Protein AF-A0A356BWK7-F1 (afdb_monomer_lite)

Sequence (530 aa):
LHFFDGFRTSHEIQKIETIDYEDIKPLVDYEAIREFRNRALNPNHPVVRGSAQNPDIYFQGREAANPYYLAVPEIVIEAMKQVGELTGRSYKPFDYVGAKDAEHIIVSMGSSNDTIEETVNHLNAQGAKLGLVKVRLYRPFSAKHFVEMIPATAKRIAVLDRCKEPGSLGEPLYLDVQAALVETGRSNIEVVGGRYGLSSKQFTPAMVKAVFDNLASSDPKNHFTVGIDDDVTNTSLELKDDLDIAPKGLFSAKFYGLGSDGTVGANQNSIKIIGDETDMYAQGYFEYDSKKSGGITISHLRFGHTPIKAPYLVSQANLVACHNPSYVTRYDMLEGIKEGGVFLLNSPWSLEEMETELPASLKKTIAEKKLRFYNIDAVKIAAEIGLGGRINTILQASFFQIANVIPAADALRYIKEAIFRSYGDKGEKIVNMNYAAVDSATSHLVKVEYPASWANATEAAAAVEATTPYVDNVVRPVQALKGNELPVSTFSADGTVPTGTTAYEKRGIAITVPKWIAENCIQCNQCAYV

Foldseek 3Di:
DDDADPQLPVVKDWLDDDDDPVLVVVLDDVVVVVVVVVPDDDPVDHDDDDDDDDPVCPVVVVCVCVVVQVCVQVVVQVSQVSVCVVPVDHDHQKAKDAALLAAEEEEEEHLVQLQLNLLRVQVVVVVHRYMYIYHDNVPPDDLVRRVVRDRPNHAEYEYEDADDDPPDPADDRQVVNCVSCVVVVNNNHHYAYEYEQHPHQFDHSLQSVLQVVLRVDPHRQHHAYELAFAPPPRRYGDRDDDDDSDDPFKAKEKEKDFFPLCQVVLVVLVQCLDSVVDQKMKIKHKDFDPDNGRTIIMIMIIIDNDDDSGSGGDQAHLEYEYADLVCQVQEPRCHNYAQQGEYEYADPDDLVVCVVSHFLVRLLSCLVSVYFYKYFPLQVQCVVLVVHSRSSLLVSLLCLVPSPSDPNVSSLVSSLVSLCVVCVVVDDSSSVSSNSSNVVSVVGIDGDPHDSCSNVRDGDDDDDDDDDPCCVLAVSCVSRVNNSHRHPVNADPVRDDDPDSVVPPPVPSDPDDDDDDPVPDPPPCVVVVD

Secondary structure (DSSP, 8-state):
-----TTTTTT-EE--PPPPHHHHGGGS-HHHHHHHHHTS--TTS----S----TTTHHHHHHTTHHHHHHHHHHHHHHHHHHHHHHS----SEEEEE-TT-SEEEEEESTHHHHHHHHHHHHHTTT--EEEEEES--SS--HHHHHHTS-TT--EEEEEESS--TTSSS-HHHHHHHHHHHHTT-TTSEEEEEE--GGG----HHHHHHHHHHHHSSSPPSSEE-SS--TTT--BPP--S----PPTT-EEEEEEEETTSSHHHHHHHHHHHHHHHSS-EEEEEEEE-S-TTT-EEEEEEEEESS-----S--SS-SEEEES-GGGTTT--TTTTPPTT-EEEEE-S--HHHHHHHS-HHHHHHHHHTT-EEEEE-HHHHHHHHT-TT--HHHHHHHHHHHH-SS-HHHHHHHHHHHHHHHHGGG-HHHHHHHHHHHHHHHHH-EE----GGGGG--PPPPP-----HHIIIIIHHHHTT-GGG--GGGS-TT----S-GGGG------SS-PPP-GGG-----HHHH-

Structure (mmCIF, N/CA/C/O backbone):
data_AF-A0A356BWK7-F1
#
_entry.id   AF-A0A356BWK7-F1
#
loop_
_atom_site.group_PDB
_atom_site.id
_atom_site.type_symbol
_atom_site.label_atom_id
_atom_site.label_alt_id
_atom_site.label_comp_id
_atom_site.label_asym_id
_atom_site.label_entity_id
_atom_site.label_seq_id
_atom_site.pdbx_PDB_ins_code
_atom_site.Cartn_x
_atom_site.Cartn_y
_atom_site.Cartn_z
_atom_site.occupancy
_atom_site.B_iso_or_equiv
_atom_site.auth_seq_id
_atom_site.auth_comp_id
_atom_site.auth_asym_id
_atom_site.auth_atom_id
_atom_site.pdbx_PDB_model_num
ATOM 1 N N . LEU A 1 1 ? -16.608 12.027 6.063 1.00 97.38 1 LEU A N 1
ATOM 2 C CA . LEU A 1 1 ? -15.343 11.855 5.317 1.00 97.38 1 LEU A CA 1
ATOM 3 C C . LEU A 1 1 ? -15.198 10.373 5.007 1.00 97.38 1 LEU A C 1
ATOM 5 O O . LEU A 1 1 ? -15.139 9.600 5.950 1.00 97.38 1 LEU A O 1
ATOM 9 N N . HIS A 1 2 ? -15.195 9.986 3.732 1.00 98.19 2 HIS A N 1
ATOM 10 C CA . HIS A 1 2 ? -14.756 8.650 3.318 1.00 98.19 2 HIS A CA 1
ATOM 11 C C . HIS A 1 2 ? -13.270 8.741 2.965 1.00 98.19 2 HIS A C 1
ATOM 13 O O . HIS A 1 2 ? -12.876 9.678 2.269 1.00 98.19 2 HIS A O 1
ATOM 19 N N . PHE A 1 3 ? -12.451 7.823 3.469 1.00 98.50 3 PHE A N 1
ATOM 20 C CA . PHE A 1 3 ? -11.012 7.811 3.226 1.00 98.50 3 PHE A CA 1
ATOM 21 C C . PHE A 1 3 ? -10.517 6.379 3.028 1.00 98.50 3 PHE A C 1
ATOM 23 O O . PHE A 1 3 ? -11.141 5.419 3.471 1.00 98.50 3 PHE A O 1
ATOM 30 N N . PHE A 1 4 ? -9.378 6.264 2.360 1.00 98.44 4 PHE A N 1
ATOM 31 C CA . PHE A 1 4 ? -8.644 5.030 2.121 1.00 98.44 4 PHE A CA 1
ATOM 32 C C . PHE A 1 4 ? -7.160 5.374 1.995 1.00 98.44 4 PHE A C 1
ATOM 34 O O . PHE A 1 4 ? -6.796 6.536 1.790 1.00 98.44 4 PHE A O 1
ATOM 41 N N . ASP A 1 5 ? -6.299 4.371 2.128 1.00 98.50 5 ASP A N 1
ATOM 42 C CA . ASP A 1 5 ? -4.864 4.600 2.232 1.00 98.50 5 ASP A CA 1
ATOM 43 C C . ASP A 1 5 ? -4.269 5.108 0.911 1.00 98.50 5 ASP A C 1
ATOM 45 O O . ASP A 1 5 ? -4.424 4.502 -0.159 1.00 98.50 5 ASP A O 1
ATOM 49 N N . GLY A 1 6 ? -3.547 6.228 0.995 1.00 97.94 6 GLY A N 1
ATOM 50 C CA . GLY A 1 6 ? -2.839 6.816 -0.138 1.00 97.94 6 GLY A CA 1
ATOM 51 C C . GLY A 1 6 ? -1.810 5.846 -0.718 1.00 97.94 6 GLY A C 1
ATOM 52 O O . GLY A 1 6 ? -1.062 5.208 0.021 1.00 97.94 6 GLY A O 1
ATOM 53 N N . PHE A 1 7 ? -1.781 5.742 -2.046 1.00 96.44 7 PHE A N 1
ATOM 54 C CA . PHE A 1 7 ? -1.041 4.769 -2.855 1.00 96.44 7 PHE A CA 1
ATOM 55 C C . PHE A 1 7 ? -1.452 3.319 -2.618 1.00 96.44 7 PHE A C 1
ATOM 57 O O . PHE A 1 7 ? -1.887 2.657 -3.556 1.00 96.44 7 PHE A O 1
ATOM 64 N N . ARG A 1 8 ? -1.362 2.836 -1.375 1.00 97.75 8 ARG A N 1
ATOM 65 C CA . ARG A 1 8 ? -1.580 1.430 -1.025 1.00 97.75 8 ARG A CA 1
ATOM 66 C C . ARG A 1 8 ? -2.971 0.920 -1.383 1.00 97.75 8 ARG A C 1
ATOM 68 O O . ARG A 1 8 ? -3.094 -0.249 -1.716 1.00 97.75 8 ARG A O 1
ATOM 75 N N . THR A 1 9 ? -3.975 1.792 -1.351 1.00 97.94 9 THR A N 1
ATOM 76 C CA . THR A 1 9 ? -5.314 1.513 -1.882 1.00 97.94 9 THR A CA 1
ATOM 77 C C . THR A 1 9 ? -5.621 2.413 -3.071 1.00 97.94 9 THR A C 1
ATOM 79 O O . THR A 1 9 ? -6.125 1.938 -4.079 1.00 97.94 9 THR A O 1
ATOM 82 N N . SER A 1 10 ? -5.281 3.707 -3.004 1.00 97.88 10 SER A N 1
ATOM 83 C CA . SER A 1 10 ? -5.678 4.658 -4.054 1.00 97.88 10 SER A CA 1
ATOM 84 C C . SER A 1 10 ? -5.049 4.419 -5.431 1.00 97.88 10 SER A C 1
ATOM 86 O O . SER A 1 10 ? -5.577 4.919 -6.419 1.00 97.88 10 SER A O 1
ATOM 88 N N . HIS A 1 11 ? -3.922 3.702 -5.497 1.00 97.38 11 HIS A N 1
ATOM 89 C CA . HIS A 1 11 ? -3.209 3.375 -6.740 1.00 97.38 11 HIS A CA 1
ATOM 90 C C . HIS A 1 11 ? -3.022 1.863 -6.928 1.00 97.38 11 HIS A C 1
ATOM 92 O O . HIS A 1 11 ? -2.343 1.440 -7.866 1.00 97.38 11 HIS A O 1
ATOM 98 N N . GLU A 1 12 ? -3.600 1.049 -6.045 1.00 97.75 12 GLU A N 1
ATOM 99 C CA . GLU A 1 12 ? -3.641 -0.392 -6.240 1.00 97.75 12 GLU A CA 1
ATOM 100 C C . GLU A 1 12 ? -4.762 -0.726 -7.223 1.00 97.75 12 GLU A C 1
ATOM 102 O O . GLU A 1 12 ? -5.902 -0.292 -7.068 1.00 97.75 12 GLU A O 1
ATOM 107 N N . ILE A 1 13 ? -4.427 -1.488 -8.257 1.00 97.88 13 ILE A N 1
ATOM 108 C CA . ILE A 1 13 ? -5.402 -1.984 -9.221 1.00 97.88 13 ILE A CA 1
ATOM 109 C C . ILE A 1 13 ? -5.876 -3.341 -8.730 1.00 97.88 13 ILE A C 1
ATOM 111 O O . ILE A 1 13 ? -5.055 -4.230 -8.520 1.00 97.88 13 ILE A O 1
ATOM 115 N N . GLN A 1 14 ? -7.188 -3.509 -8.599 1.00 97.38 14 GLN A N 1
ATOM 116 C CA . GLN A 1 14 ? -7.815 -4.800 -8.347 1.00 97.38 14 GLN A CA 1
ATOM 117 C C . GLN A 1 14 ? -8.993 -5.031 -9.292 1.00 97.38 14 GLN A C 1
ATOM 119 O O . GLN A 1 14 ? -9.689 -4.084 -9.666 1.00 97.38 14 GLN A O 1
ATOM 124 N N . LYS A 1 15 ? -9.251 -6.300 -9.627 1.00 96.56 15 LYS A N 1
ATOM 125 C CA . LYS A 1 15 ? -10.551 -6.718 -10.165 1.00 96.56 15 LYS A CA 1
ATOM 126 C C . LYS A 1 15 ? -11.587 -6.640 -9.042 1.00 96.56 15 LYS A C 1
ATOM 128 O O . LYS A 1 15 ? -11.490 -7.383 -8.067 1.00 96.56 15 LYS A O 1
ATOM 133 N N . ILE A 1 16 ? -12.560 -5.746 -9.189 1.00 96.38 16 ILE A N 1
ATOM 134 C CA . ILE A 1 16 ? -13.644 -5.533 -8.226 1.00 96.38 16 ILE A CA 1
ATOM 135 C C . ILE A 1 16 ? -14.998 -5.636 -8.919 1.00 96.38 16 ILE A C 1
ATOM 137 O O . ILE A 1 16 ? -15.104 -5.450 -10.129 1.00 96.38 16 ILE A O 1
ATOM 141 N N . GLU A 1 17 ? -16.036 -5.879 -8.131 1.00 95.50 17 GLU A N 1
ATOM 142 C CA . GLU A 1 17 ? -17.413 -5.685 -8.569 1.00 95.50 17 GLU A CA 1
ATOM 143 C C . GLU A 1 17 ? -17.812 -4.222 -8.337 1.00 95.50 17 GLU A C 1
ATOM 145 O O . GLU A 1 17 ? -17.659 -3.692 -7.231 1.00 95.50 17 GLU A O 1
ATOM 150 N N . THR A 1 18 ? -18.313 -3.564 -9.380 1.00 96.38 18 THR A N 1
ATOM 151 C CA . THR A 1 18 ? -18.866 -2.209 -9.305 1.00 96.38 18 THR A CA 1
ATOM 152 C C . THR A 1 18 ? -20.384 -2.262 -9.209 1.00 96.38 18 THR A C 1
ATOM 154 O O . THR A 1 18 ? -21.003 -3.165 -9.759 1.00 96.38 18 THR A O 1
ATOM 157 N N . ILE A 1 19 ? -20.981 -1.278 -8.539 1.00 97.19 19 ILE A N 1
ATOM 158 C CA . ILE A 1 19 ? -22.438 -1.143 -8.444 1.00 97.19 19 ILE A CA 1
ATOM 159 C C . ILE A 1 19 ? -22.899 -0.154 -9.513 1.00 97.19 19 ILE A C 1
ATOM 161 O O . ILE A 1 19 ? -22.390 0.972 -9.566 1.00 97.19 19 ILE A O 1
ATOM 165 N N . ASP A 1 20 ? -23.861 -0.556 -10.339 1.00 97.75 20 ASP A N 1
ATOM 166 C CA . ASP A 1 20 ? -24.428 0.317 -11.360 1.00 97.75 20 ASP A CA 1
ATOM 167 C C . ASP A 1 20 ? -25.266 1.434 -10.733 1.00 97.75 20 ASP A C 1
ATOM 169 O O . ASP A 1 20 ? -25.892 1.290 -9.681 1.00 97.75 20 ASP A O 1
ATOM 173 N N . TYR A 1 21 ? -25.315 2.589 -11.397 1.00 97.94 21 TYR A N 1
ATOM 174 C CA . TYR A 1 21 ? -26.048 3.747 -10.874 1.00 97.94 21 TYR A CA 1
ATOM 175 C C . TYR A 1 21 ? -27.549 3.479 -10.737 1.00 97.94 21 TYR A C 1
ATOM 177 O O . TYR A 1 21 ? -28.189 4.072 -9.869 1.00 97.94 21 TYR A O 1
ATOM 185 N N . GLU A 1 22 ? -28.109 2.596 -11.565 1.00 98.00 22 GLU A N 1
ATOM 186 C CA . GLU A 1 22 ? -29.511 2.189 -11.457 1.00 98.00 22 GLU A CA 1
ATOM 187 C C . GLU A 1 22 ? -29.790 1.386 -10.184 1.00 98.00 22 GLU A C 1
ATOM 189 O O . GLU A 1 22 ? -30.865 1.550 -9.619 1.00 98.00 22 GLU A O 1
ATOM 194 N N . ASP A 1 23 ? -28.821 0.623 -9.675 1.00 97.31 23 ASP A N 1
ATOM 195 C CA . ASP A 1 23 ? -28.967 -0.136 -8.427 1.00 97.31 23 ASP A CA 1
ATOM 196 C C . ASP A 1 23 ? -28.738 0.732 -7.183 1.00 97.31 23 ASP A C 1
ATOM 198 O O . ASP A 1 23 ? -29.262 0.450 -6.106 1.00 97.31 23 ASP A O 1
ATOM 202 N N . ILE A 1 24 ? -27.988 1.832 -7.321 1.00 97.12 24 ILE A N 1
ATOM 203 C CA . ILE A 1 24 ? -27.797 2.811 -6.242 1.00 97.12 24 ILE A CA 1
ATOM 204 C C . ILE A 1 24 ? -29.075 3.630 -6.019 1.00 97.12 24 ILE A C 1
ATOM 206 O O . ILE A 1 24 ? -29.417 3.928 -4.875 1.00 97.12 24 ILE A O 1
ATOM 210 N N . LYS A 1 25 ? -29.788 4.014 -7.089 1.00 97.38 25 LYS A N 1
ATOM 211 C CA . LYS A 1 25 ? -30.959 4.911 -7.009 1.00 97.38 25 LYS A CA 1
ATOM 212 C C . LYS A 1 25 ? -32.029 4.447 -6.004 1.00 97.38 25 LYS A C 1
ATOM 214 O O . LYS A 1 25 ? -32.456 5.291 -5.219 1.00 97.38 25 LYS A O 1
ATOM 219 N N . PRO A 1 26 ? -32.457 3.168 -5.964 1.00 96.69 26 PRO A N 1
ATOM 220 C CA . PRO A 1 26 ? -33.453 2.694 -5.003 1.00 96.69 26 PRO A CA 1
ATOM 221 C C . PRO A 1 26 ? -33.022 2.799 -3.537 1.00 96.69 26 PRO A C 1
ATOM 223 O O . PRO A 1 26 ? -33.885 2.844 -2.667 1.00 96.69 26 PRO A O 1
ATOM 226 N N . LEU A 1 27 ? -31.714 2.845 -3.256 1.00 96.62 27 LEU A N 1
ATOM 227 C CA . LEU A 1 27 ? -31.180 2.959 -1.893 1.00 96.62 27 LEU A CA 1
ATOM 228 C C . LEU A 1 27 ? -31.186 4.404 -1.372 1.00 96.62 27 LEU A C 1
ATOM 230 O O . LEU A 1 27 ? -30.943 4.651 -0.193 1.00 96.62 27 LEU A O 1
ATOM 234 N N . VAL A 1 28 ? -31.421 5.383 -2.247 1.00 97.38 28 VAL A N 1
ATOM 235 C CA . VAL A 1 28 ? -31.379 6.801 -1.892 1.00 97.38 28 VAL A CA 1
ATOM 236 C C . VAL A 1 28 ? -32.654 7.213 -1.158 1.00 97.38 28 VAL A C 1
ATOM 238 O O . VAL A 1 28 ? -33.764 7.060 -1.666 1.00 97.38 28 VAL A O 1
ATOM 241 N N . ASP A 1 29 ? -32.493 7.857 -0.001 1.00 97.69 29 ASP A N 1
ATOM 242 C CA . ASP A 1 29 ? -33.598 8.514 0.696 1.00 97.69 29 ASP A CA 1
ATOM 243 C C . ASP A 1 29 ? -33.972 9.840 0.003 1.00 97.69 29 ASP A C 1
ATOM 245 O O . ASP A 1 29 ? -33.401 10.912 0.241 1.00 97.69 29 ASP A O 1
ATOM 249 N N . TYR A 1 30 ? -34.950 9.760 -0.900 1.00 97.88 30 TYR A N 1
ATOM 250 C CA . TYR A 1 30 ? -35.455 10.917 -1.637 1.00 97.88 30 TYR A CA 1
ATOM 251 C C . TYR A 1 30 ? -36.247 11.904 -0.768 1.00 97.88 30 TYR A C 1
ATOM 253 O O . TYR A 1 30 ? -36.352 13.076 -1.142 1.00 97.88 30 TYR A O 1
ATOM 261 N N . GLU A 1 31 ? -36.782 11.482 0.383 1.00 98.25 31 GLU A N 1
ATOM 262 C CA . GLU A 1 31 ? -37.387 12.413 1.339 1.00 98.25 31 GLU A CA 1
ATOM 263 C C . GLU A 1 31 ? -36.298 13.248 2.011 1.00 98.25 31 GLU A C 1
ATOM 265 O O . GLU A 1 31 ? -36.359 14.476 1.958 1.00 98.25 31 GLU A O 1
ATOM 270 N N . ALA A 1 32 ? -35.226 12.621 2.502 1.00 97.94 32 ALA A N 1
ATOM 271 C CA . ALA A 1 32 ? -34.084 13.339 3.064 1.00 97.94 32 ALA A CA 1
ATOM 272 C C . ALA A 1 32 ? -33.451 14.315 2.051 1.00 97.94 32 ALA A C 1
ATOM 274 O O . ALA A 1 32 ? -33.067 15.434 2.414 1.00 97.94 32 ALA A O 1
ATOM 275 N N . ILE A 1 33 ? -33.385 13.949 0.761 1.00 98.50 33 ILE A N 1
ATOM 276 C CA . ILE A 1 33 ? -32.972 14.877 -0.305 1.00 98.50 33 ILE A CA 1
ATOM 277 C C . ILE A 1 33 ? -33.936 16.061 -0.398 1.00 98.50 33 ILE A C 1
ATOM 279 O O . ILE A 1 33 ? -33.483 17.206 -0.462 1.00 98.50 33 ILE A O 1
ATOM 283 N N . ARG A 1 34 ? -35.249 15.823 -0.413 1.00 98.56 34 ARG A N 1
ATOM 284 C CA . ARG A 1 34 ? -36.256 16.891 -0.478 1.00 98.56 34 ARG A CA 1
ATOM 285 C C . ARG A 1 34 ? -36.148 17.828 0.724 1.00 98.56 34 ARG A C 1
ATOM 287 O O . ARG A 1 34 ? -36.096 19.041 0.539 1.00 98.56 34 ARG A O 1
ATOM 294 N N . GLU A 1 35 ? -36.017 17.296 1.934 1.00 98.38 35 GLU A N 1
ATOM 295 C CA . GLU A 1 35 ? -35.802 18.079 3.154 1.00 98.38 35 GLU A CA 1
ATOM 296 C C . GLU A 1 35 ? -34.496 18.882 3.114 1.00 98.38 35 GLU A C 1
ATOM 298 O O . GLU A 1 35 ? -34.442 20.033 3.557 1.00 98.38 35 GLU A O 1
ATOM 303 N N . PHE A 1 36 ? -33.423 18.305 2.568 1.00 98.31 36 PHE A N 1
ATOM 304 C CA . PHE A 1 36 ? -32.173 19.020 2.326 1.00 98.31 36 PHE A CA 1
ATOM 305 C C . PHE A 1 36 ? -32.374 20.199 1.362 1.00 98.31 36 PHE A C 1
ATOM 307 O O . PHE A 1 36 ? -31.918 21.307 1.657 1.00 98.31 36 PHE A O 1
ATOM 314 N N . ARG A 1 37 ? -33.103 20.002 0.253 1.00 98.31 37 ARG A N 1
ATOM 315 C CA . ARG A 1 37 ? -33.438 21.075 -0.702 1.00 98.31 37 ARG A CA 1
ATOM 316 C C . ARG A 1 37 ? -34.314 22.153 -0.066 1.00 98.31 37 ARG A C 1
ATOM 318 O O . ARG A 1 37 ? -34.035 23.332 -0.255 1.00 98.31 37 ARG A O 1
ATOM 325 N N . ASN A 1 38 ? -35.308 21.769 0.733 1.00 97.75 38 ASN A N 1
ATOM 326 C CA . ASN A 1 38 ? -36.191 22.704 1.438 1.00 97.75 38 ASN A CA 1
ATOM 327 C C . ASN A 1 38 ? -35.431 23.566 2.457 1.00 97.75 38 ASN A C 1
ATOM 329 O O . ASN A 1 38 ? -35.787 24.716 2.696 1.00 97.75 38 ASN A O 1
ATOM 333 N N . ARG A 1 39 ? -34.339 23.042 3.026 1.00 97.75 39 ARG A N 1
ATOM 334 C CA . ARG A 1 39 ? -33.418 23.793 3.889 1.00 97.75 39 ARG A CA 1
ATOM 335 C C . ARG A 1 39 ? -32.358 24.572 3.097 1.00 97.75 39 ARG A C 1
ATOM 337 O O . ARG A 1 39 ? -31.440 25.104 3.715 1.00 97.75 39 ARG A O 1
ATOM 344 N N . ALA A 1 40 ? -32.391 24.666 1.772 1.00 98.06 40 ALA A N 1
ATOM 345 C CA . ALA A 1 40 ? -31.421 25.485 1.042 1.00 98.06 40 ALA A CA 1
ATOM 346 C C . ALA A 1 40 ? -31.640 26.991 1.292 1.00 98.06 40 ALA A C 1
ATOM 348 O O . ALA A 1 40 ? -32.740 27.429 1.627 1.00 98.06 40 ALA A O 1
ATOM 349 N N . LEU A 1 41 ? -30.587 27.796 1.118 1.00 98.31 41 LEU A N 1
ATOM 350 C CA . LEU A 1 41 ? -30.735 29.252 1.095 1.00 98.31 41 LEU A CA 1
ATOM 351 C C . LEU A 1 41 ? -31.487 29.649 -0.178 1.00 98.31 41 LEU A C 1
ATOM 353 O O . LEU A 1 41 ? -31.031 29.360 -1.283 1.00 98.31 41 LEU A O 1
ATOM 357 N N . ASN A 1 42 ? -32.632 30.304 -0.016 1.00 98.19 42 ASN A N 1
ATOM 358 C CA . ASN A 1 42 ? -33.461 30.766 -1.121 1.00 98.19 42 ASN A CA 1
ATOM 359 C C . ASN A 1 42 ? -34.172 32.070 -0.719 1.00 98.19 42 ASN A C 1
ATOM 361 O O . ASN A 1 42 ? -34.745 32.121 0.371 1.00 98.19 42 ASN A O 1
ATOM 365 N N . PRO A 1 43 ? -34.181 33.114 -1.567 1.00 97.88 43 PRO A N 1
ATOM 366 C CA . PRO A 1 43 ? -34.875 34.368 -1.266 1.00 97.88 43 PRO A CA 1
ATOM 367 C C . PRO A 1 43 ? -36.398 34.220 -1.117 1.00 97.88 43 PRO A C 1
ATOM 369 O O . PRO A 1 43 ? -37.011 35.047 -0.451 1.00 97.88 43 PRO A O 1
ATOM 372 N N . ASN A 1 44 ? -37.008 33.171 -1.681 1.00 97.75 44 ASN A N 1
ATOM 373 C CA . ASN A 1 44 ? -38.447 32.911 -1.559 1.00 97.75 44 ASN A CA 1
ATOM 374 C C . ASN A 1 44 ? -38.839 32.271 -0.213 1.00 97.75 44 ASN A C 1
ATOM 376 O O . ASN A 1 44 ? -40.019 32.229 0.122 1.00 97.75 44 ASN A O 1
ATOM 380 N N . HIS A 1 45 ? -37.869 31.769 0.557 1.00 96.62 45 HIS A N 1
ATOM 381 C CA . HIS A 1 45 ? -38.054 31.264 1.922 1.00 96.62 45 HIS A CA 1
ATOM 382 C C . HIS A 1 45 ? -36.783 31.549 2.754 1.00 96.62 45 HIS A C 1
ATOM 384 O O . HIS A 1 45 ? -36.012 30.637 3.080 1.00 96.62 45 HIS A O 1
ATOM 390 N N . PRO A 1 46 ? -36.504 32.837 3.038 1.00 97.38 46 PRO A N 1
ATOM 391 C CA . PRO A 1 46 ? -35.210 33.271 3.544 1.00 97.38 46 PRO A CA 1
ATOM 392 C C . PRO A 1 46 ? -34.983 32.839 4.996 1.00 97.38 46 PRO A C 1
ATOM 394 O O . PRO A 1 46 ? -35.890 32.863 5.825 1.00 97.38 46 PRO A O 1
ATOM 397 N N . VAL A 1 47 ? -33.733 32.494 5.313 1.00 97.88 47 VAL A N 1
ATOM 398 C CA . VAL A 1 47 ? -33.256 32.183 6.669 1.00 97.88 47 VAL A CA 1
ATOM 399 C C . VAL A 1 47 ? -31.859 32.771 6.876 1.00 97.88 47 VAL A C 1
ATOM 401 O O . VAL A 1 47 ? -31.101 32.925 5.919 1.00 97.88 47 VAL A O 1
ATOM 404 N N . VAL A 1 48 ? -31.491 33.058 8.126 1.00 97.75 48 VAL A N 1
ATOM 405 C CA . VAL A 1 48 ? -30.126 33.466 8.506 1.00 97.75 48 VAL A CA 1
ATOM 406 C C . VAL A 1 48 ? -29.373 32.256 9.067 1.00 97.75 48 VAL A C 1
ATOM 408 O O . VAL A 1 48 ? -29.930 31.478 9.840 1.00 97.75 48 VAL A O 1
ATOM 411 N N . ARG A 1 49 ? -28.103 32.082 8.681 1.00 97.31 49 ARG A N 1
ATOM 412 C CA . ARG A 1 49 ? -27.194 31.036 9.186 1.00 97.31 49 ARG A CA 1
ATOM 413 C C . ARG A 1 49 ? -25.833 31.635 9.500 1.00 97.31 49 ARG A C 1
ATOM 415 O O . ARG A 1 49 ? -25.431 32.591 8.848 1.00 97.31 49 ARG A O 1
ATOM 422 N N . GLY A 1 50 ? -25.129 31.054 10.470 1.00 95.75 50 GLY A N 1
ATOM 423 C CA . GLY A 1 50 ? -23.812 31.546 10.883 1.00 95.75 50 GLY A CA 1
ATOM 424 C C . GLY A 1 50 ? -23.875 32.893 11.608 1.00 95.75 50 GLY A C 1
ATOM 425 O O . GLY A 1 50 ? -23.009 33.737 11.406 1.00 95.75 50 GLY A O 1
ATOM 426 N N . SER A 1 51 ? -24.915 33.118 12.418 1.00 97.56 51 SER A N 1
ATOM 427 C CA . SER A 1 51 ? -24.998 34.303 13.276 1.00 97.56 51 SER A CA 1
ATOM 428 C C . SER A 1 51 ? -23.864 34.322 14.303 1.00 97.56 51 SER A C 1
ATOM 430 O O . SER A 1 51 ? -23.442 33.267 14.778 1.00 97.56 51 SER A O 1
ATOM 432 N N . ALA A 1 52 ? -23.446 35.514 14.728 1.00 98.06 52 ALA A N 1
ATOM 433 C CA . ALA A 1 52 ? -22.616 35.664 15.918 1.00 98.06 52 ALA A CA 1
ATOM 434 C C . ALA A 1 52 ? -23.451 35.379 17.177 1.00 98.06 52 ALA A C 1
ATOM 436 O O . ALA A 1 52 ? -24.589 35.836 17.283 1.00 98.06 52 ALA A O 1
ATOM 437 N N . GLN A 1 53 ? -22.898 34.613 18.113 1.00 98.31 53 GLN A N 1
ATOM 438 C CA . GLN A 1 53 ? -23.564 34.220 19.354 1.00 98.31 53 GLN A CA 1
ATOM 439 C C . GLN A 1 53 ? -22.652 34.520 20.544 1.00 98.31 53 GLN A C 1
ATOM 441 O O . GLN A 1 53 ? -21.446 34.286 20.476 1.00 98.31 53 GLN A O 1
ATOM 446 N N . ASN A 1 54 ? -23.239 35.028 21.624 1.00 98.19 54 ASN A N 1
ATOM 447 C CA . ASN A 1 54 ? -22.551 35.258 22.889 1.00 98.19 54 ASN A CA 1
ATOM 448 C C . ASN A 1 54 ? -22.480 33.953 23.718 1.00 98.19 54 ASN A C 1
ATOM 450 O O . ASN A 1 54 ? -23.120 32.953 23.369 1.00 98.19 54 ASN A O 1
ATOM 454 N N . PRO A 1 55 ? -21.718 33.938 24.833 1.00 98.50 55 PRO A N 1
ATOM 455 C CA . PRO A 1 55 ? -21.613 32.764 25.706 1.00 98.50 55 PRO A CA 1
ATOM 456 C C . PRO A 1 55 ? -22.934 32.295 26.336 1.00 98.50 55 PRO A C 1
ATOM 458 O O . PRO A 1 55 ? -23.011 31.165 26.803 1.00 98.50 55 PRO A O 1
ATOM 461 N N . ASP A 1 56 ? -23.959 33.147 26.360 1.00 97.94 56 ASP A N 1
ATOM 462 C CA . ASP A 1 56 ? -25.279 32.874 26.936 1.00 97.94 56 ASP A CA 1
ATOM 463 C C . ASP A 1 56 ? -26.091 31.820 26.166 1.00 97.94 56 ASP A C 1
ATOM 465 O O . ASP A 1 56 ? -26.921 31.152 26.781 1.00 97.94 56 ASP A O 1
ATOM 469 N N . ILE A 1 57 ? -25.858 31.654 24.856 1.00 98.31 57 ILE A N 1
ATOM 470 C CA . ILE A 1 57 ? -26.593 30.697 24.004 1.00 98.31 57 ILE A CA 1
ATOM 471 C C . ILE A 1 57 ? -25.706 29.770 23.168 1.00 98.31 57 ILE A C 1
ATOM 473 O O . ILE A 1 57 ? -26.202 28.769 22.642 1.00 98.31 57 ILE A O 1
ATOM 477 N N . TYR A 1 58 ? -24.415 30.082 23.013 1.00 98.50 58 TYR A N 1
ATOM 478 C CA . TYR A 1 58 ? -23.538 29.325 22.115 1.00 98.50 58 TYR A CA 1
ATOM 479 C C . TYR A 1 58 ? -23.415 27.851 22.523 1.00 98.50 58 TYR A C 1
ATOM 481 O O . TYR A 1 58 ? -23.492 26.966 21.670 1.00 98.50 58 TYR A O 1
ATOM 489 N N . PHE A 1 59 ? -23.267 27.566 23.822 1.00 98.62 59 PHE A N 1
ATOM 490 C CA . PHE A 1 59 ? -23.088 26.191 24.289 1.00 98.62 59 PHE A CA 1
ATOM 491 C C . PHE A 1 59 ? -24.344 25.345 24.020 1.00 98.62 59 PHE A C 1
ATOM 493 O O . PHE A 1 59 ? -24.262 24.284 23.406 1.00 98.62 59 PHE A O 1
ATOM 500 N N . GLN A 1 60 ? -25.527 25.861 24.354 1.00 98.56 60 GLN A N 1
ATOM 501 C CA . GLN A 1 60 ? -26.808 25.205 24.084 1.00 98.56 60 GLN A CA 1
ATOM 502 C C . GLN A 1 60 ? -27.012 24.977 22.580 1.00 98.56 60 GLN A C 1
ATOM 504 O O . GLN A 1 60 ? -27.426 23.895 22.165 1.00 98.56 60 GLN A O 1
ATOM 509 N N . GLY A 1 61 ? -26.673 25.971 21.751 1.00 98.38 61 GLY A N 1
ATOM 510 C CA . GLY A 1 61 ? -26.722 25.851 20.295 1.00 98.38 61 GLY A CA 1
ATOM 511 C C . GLY A 1 61 ? -25.774 24.780 19.744 1.00 98.38 61 GLY A C 1
ATOM 512 O O . GLY A 1 61 ? -26.112 24.110 18.768 1.00 98.38 61 GLY A O 1
ATOM 513 N N . ARG A 1 62 ? -24.611 24.576 20.376 1.00 98.44 62 ARG A N 1
ATOM 514 C CA . ARG A 1 62 ? -23.633 23.557 19.973 1.00 98.44 62 ARG A CA 1
ATOM 515 C C . ARG A 1 62 ? -24.083 22.134 20.314 1.00 98.44 62 ARG A C 1
ATOM 517 O O . ARG A 1 62 ? -23.885 21.250 19.477 1.00 98.44 62 ARG A O 1
ATOM 524 N N . GLU A 1 63 ? -24.706 21.945 21.478 1.00 98.69 63 GLU A N 1
ATOM 525 C CA . GLU A 1 63 ? -25.267 20.665 21.952 1.00 98.69 63 GLU A CA 1
ATOM 526 C C . GLU A 1 63 ? -26.583 20.295 21.246 1.00 98.69 63 GLU A C 1
ATOM 528 O O . GLU A 1 63 ? -26.962 19.126 21.181 1.00 98.69 63 GLU A O 1
ATOM 533 N N . ALA A 1 64 ? -27.282 21.263 20.642 1.00 98.56 64 ALA A N 1
ATOM 534 C CA . ALA A 1 64 ? -28.526 21.009 19.907 1.00 98.56 64 ALA A CA 1
ATOM 535 C C . ALA A 1 64 ? -28.357 20.037 18.719 1.00 98.56 64 ALA A C 1
ATOM 537 O O . ALA A 1 64 ? -29.332 19.449 18.250 1.00 98.56 64 ALA A O 1
ATOM 538 N N . ALA A 1 65 ? -27.127 19.843 18.231 1.00 98.62 65 ALA A N 1
ATOM 539 C CA . ALA A 1 65 ? -26.817 18.885 17.175 1.00 98.62 65 ALA A CA 1
ATOM 540 C C . ALA A 1 65 ? -26.661 17.434 17.678 1.00 98.62 65 ALA A C 1
ATOM 542 O O . ALA A 1 65 ? -26.591 16.523 16.852 1.00 98.62 65 ALA A O 1
ATOM 543 N N . ASN A 1 66 ? -26.621 17.191 18.994 1.00 98.75 66 ASN A N 1
ATOM 544 C CA . ASN A 1 66 ? -26.355 15.868 19.572 1.00 98.75 66 ASN A CA 1
ATOM 545 C C . ASN A 1 66 ? -27.266 14.749 19.042 1.00 98.75 66 ASN A C 1
ATOM 547 O O . ASN A 1 66 ? -26.728 13.694 18.699 1.00 98.75 66 ASN A O 1
ATOM 551 N N . PRO A 1 67 ? -28.596 14.943 18.885 1.00 98.69 67 PRO A N 1
ATOM 552 C CA . PRO A 1 67 ? -29.466 13.893 18.355 1.00 98.69 67 PRO A CA 1
ATOM 553 C C . PRO A 1 67 ? -29.038 13.390 16.971 1.00 98.69 67 PRO A C 1
ATOM 555 O O . PRO A 1 67 ? -29.156 12.201 16.693 1.00 98.69 67 PRO A O 1
ATOM 558 N N . TYR A 1 68 ? -28.479 14.265 16.124 1.00 98.50 68 TYR A N 1
ATOM 559 C CA . TYR A 1 68 ? -27.982 13.872 14.806 1.00 98.50 68 TYR A CA 1
ATOM 560 C C . TYR A 1 68 ? -26.778 12.937 14.937 1.00 98.50 68 TYR A C 1
ATOM 562 O O . TYR A 1 68 ? -26.768 11.880 14.319 1.00 98.50 68 TYR A O 1
ATOM 570 N N . TYR A 1 69 ? -25.793 13.279 15.775 1.00 98.56 69 TYR A N 1
ATOM 571 C CA . TYR A 1 69 ? -24.590 12.459 15.967 1.00 98.56 69 TYR A CA 1
ATOM 572 C C . TYR A 1 69 ? -24.884 11.119 16.650 1.00 98.56 69 TYR A C 1
ATOM 574 O O . TYR A 1 69 ? -24.269 10.118 16.286 1.00 98.56 69 TYR A O 1
ATOM 582 N N . LEU A 1 70 ? -25.836 11.084 17.588 1.00 98.44 70 LEU A N 1
ATOM 583 C CA . LEU A 1 70 ? -26.289 9.846 18.231 1.00 98.44 70 LEU A CA 1
ATOM 584 C C . LEU A 1 70 ? -26.987 8.896 17.246 1.00 98.44 70 LEU A C 1
ATOM 586 O O . LEU A 1 70 ? -26.876 7.684 17.401 1.00 98.44 70 LEU A O 1
ATOM 590 N N . ALA A 1 71 ? -27.668 9.429 16.227 1.00 98.38 71 ALA A N 1
ATOM 591 C CA . ALA A 1 71 ? -28.359 8.634 15.212 1.00 98.38 71 ALA A CA 1
ATOM 592 C C . ALA A 1 71 ? -27.438 8.115 14.089 1.00 98.38 71 ALA A C 1
ATOM 594 O O . ALA A 1 71 ? -27.755 7.101 13.470 1.00 98.38 71 ALA A O 1
ATOM 595 N N . VAL A 1 72 ? -26.299 8.775 13.816 1.00 98.44 72 VAL A N 1
ATOM 596 C CA . VAL A 1 72 ? -25.400 8.403 12.699 1.00 98.44 72 VAL A CA 1
ATOM 597 C C . VAL A 1 72 ? -24.988 6.923 12.710 1.00 98.44 72 VAL A C 1
ATOM 599 O O . VAL A 1 72 ? -25.060 6.322 11.639 1.00 98.44 72 VAL A O 1
ATOM 602 N N . PRO A 1 73 ? -24.565 6.305 13.834 1.00 98.12 73 PRO A N 1
ATOM 603 C CA . PRO A 1 73 ? -24.163 4.898 13.827 1.00 98.12 73 PRO A CA 1
ATOM 604 C C . PRO A 1 73 ? -25.246 3.958 13.286 1.00 98.12 73 PRO A C 1
ATOM 606 O O . PRO A 1 73 ? -24.949 3.140 12.421 1.00 98.12 73 PRO A O 1
ATOM 609 N N . GLU A 1 74 ? -26.496 4.121 13.723 1.00 98.12 74 GLU A N 1
ATOM 610 C CA . GLU A 1 74 ? -27.622 3.288 13.274 1.00 98.12 74 GLU A CA 1
ATOM 611 C C . GLU A 1 74 ? -27.967 3.540 11.800 1.00 98.12 74 GLU A C 1
ATOM 613 O O . GLU A 1 74 ? -28.207 2.599 11.048 1.00 98.12 74 GLU A O 1
ATOM 618 N N . ILE A 1 75 ? -27.907 4.800 11.348 1.00 98.44 75 ILE A N 1
ATOM 619 C CA . ILE A 1 75 ? -28.094 5.153 9.930 1.00 98.44 75 ILE A CA 1
ATOM 620 C C . ILE A 1 75 ? -27.029 4.468 9.059 1.00 98.44 75 ILE A C 1
ATOM 622 O O . ILE A 1 75 ? -27.338 3.944 7.991 1.00 98.44 75 ILE A O 1
ATOM 626 N N . VAL A 1 76 ? -25.771 4.450 9.512 1.00 98.50 76 VAL A N 1
ATOM 627 C CA . VAL A 1 76 ? -24.674 3.778 8.798 1.00 98.50 76 VAL A CA 1
ATOM 628 C C . VAL A 1 76 ? -24.860 2.260 8.798 1.00 98.50 76 VAL A C 1
ATOM 630 O O . VAL A 1 76 ? -24.605 1.639 7.770 1.00 98.50 76 VAL A O 1
ATOM 633 N N . ILE A 1 77 ? -25.318 1.663 9.903 1.00 98.38 77 ILE A N 1
ATOM 634 C CA . ILE A 1 77 ? -25.624 0.225 9.982 1.00 98.38 77 ILE A CA 1
ATOM 635 C C . ILE A 1 77 ? -26.700 -0.155 8.962 1.00 98.38 77 ILE A C 1
ATOM 637 O O . ILE A 1 77 ? -26.513 -1.118 8.219 1.00 98.38 77 ILE A O 1
ATOM 641 N N . GLU A 1 78 ? -27.789 0.611 8.880 1.00 98.25 78 GLU A N 1
ATOM 642 C CA . GLU A 1 78 ? -28.851 0.346 7.906 1.00 98.25 78 GLU A CA 1
ATOM 643 C C . GLU A 1 78 ? -28.349 0.518 6.466 1.00 98.25 78 GLU A C 1
ATOM 645 O O . GLU A 1 78 ? -28.581 -0.350 5.629 1.00 98.25 78 GLU A O 1
ATOM 650 N N . ALA A 1 79 ? -27.568 1.565 6.178 1.00 98.12 79 ALA A N 1
ATOM 651 C CA . ALA A 1 79 ? -26.972 1.750 4.853 1.00 98.12 79 ALA A CA 1
ATOM 652 C C . ALA A 1 79 ? -26.012 0.601 4.475 1.00 98.12 79 ALA A C 1
ATOM 654 O O . ALA A 1 79 ? -26.034 0.110 3.346 1.00 98.12 79 ALA A O 1
ATOM 655 N N . MET A 1 80 ? -25.185 0.128 5.416 1.00 98.44 80 MET A N 1
ATOM 656 C CA . MET A 1 80 ? -24.311 -1.036 5.211 1.00 98.44 80 MET A CA 1
ATOM 657 C C . MET A 1 80 ? -25.112 -2.312 4.947 1.00 98.44 80 MET A C 1
ATOM 659 O O . MET A 1 80 ? -24.718 -3.118 4.104 1.00 98.44 80 MET A O 1
ATOM 663 N N . LYS A 1 81 ? -26.237 -2.495 5.643 1.00 98.25 81 LYS A N 1
ATOM 664 C CA . LYS A 1 81 ? -27.144 -3.626 5.443 1.00 98.25 81 LYS A CA 1
ATOM 665 C C . LYS A 1 81 ? -27.781 -3.590 4.054 1.00 98.25 81 LYS A C 1
ATOM 667 O O . LYS A 1 81 ? -27.700 -4.591 3.353 1.00 98.25 81 LYS A O 1
ATOM 672 N N . GLN A 1 82 ? -28.324 -2.450 3.630 1.00 98.12 82 GLN A N 1
ATOM 673 C CA . GLN A 1 82 ? -28.910 -2.265 2.297 1.00 98.12 82 GLN A CA 1
ATOM 674 C C . GLN A 1 82 ? -27.910 -2.582 1.176 1.00 98.12 82 GLN A C 1
ATOM 676 O O . GLN A 1 82 ? -28.212 -3.329 0.247 1.00 98.12 82 GLN A O 1
ATOM 681 N N . VAL A 1 83 ? -26.678 -2.072 1.289 1.00 97.81 83 VAL A N 1
ATOM 682 C CA . VAL A 1 83 ? -25.606 -2.397 0.335 1.00 97.81 83 VAL A CA 1
ATOM 683 C C . VAL A 1 83 ? -25.241 -3.882 0.404 1.00 97.81 83 VAL A C 1
ATOM 685 O O . VAL A 1 83 ? -24.975 -4.498 -0.627 1.00 97.81 83 VAL A O 1
ATOM 688 N N . GLY A 1 84 ? -25.249 -4.487 1.592 1.00 97.50 84 GLY A N 1
ATOM 689 C CA . GLY A 1 84 ? -25.005 -5.918 1.760 1.00 97.50 84 GLY A CA 1
ATOM 690 C C . GLY A 1 84 ? -26.084 -6.808 1.144 1.00 97.50 84 GLY A C 1
ATOM 691 O O . GLY A 1 84 ? -25.745 -7.840 0.576 1.00 97.50 84 GLY A O 1
ATOM 692 N N . GLU A 1 85 ? -27.351 -6.403 1.196 1.00 97.69 85 GLU A N 1
ATOM 693 C CA . GLU A 1 85 ? -28.466 -7.091 0.530 1.00 97.69 85 GLU A CA 1
ATOM 694 C C . GLU A 1 85 ? -28.351 -7.012 -0.997 1.00 97.69 85 GLU A C 1
ATOM 696 O O . GLU A 1 85 ? -28.595 -8.005 -1.677 1.00 97.69 85 GLU A O 1
ATOM 701 N N . LEU A 1 86 ? -27.919 -5.863 -1.528 1.00 97.25 86 LEU A N 1
ATOM 702 C CA . LEU A 1 86 ? -27.699 -5.672 -2.963 1.00 97.25 86 LEU A CA 1
ATOM 703 C C . LEU A 1 86 ? -26.501 -6.479 -3.486 1.00 97.25 86 LEU A C 1
ATOM 705 O O . LEU A 1 86 ? -26.552 -7.049 -4.570 1.00 97.25 86 LEU A O 1
ATOM 709 N N . THR A 1 87 ? -25.407 -6.502 -2.728 1.00 97.31 87 THR A N 1
ATOM 710 C CA . THR A 1 87 ? -24.100 -6.952 -3.231 1.00 97.31 87 THR A CA 1
ATOM 711 C C . THR A 1 87 ? -23.629 -8.300 -2.684 1.00 97.31 87 THR A C 1
ATOM 713 O O . THR A 1 87 ? -22.582 -8.811 -3.083 1.00 97.31 87 THR A O 1
ATOM 716 N N . GLY A 1 88 ? -24.324 -8.842 -1.682 1.00 97.50 88 GLY A N 1
ATOM 717 C CA . GLY A 1 88 ? -23.876 -9.996 -0.899 1.00 97.50 88 GLY A CA 1
ATOM 718 C C . GLY A 1 88 ? -22.696 -9.711 0.044 1.00 97.50 88 GLY A C 1
ATOM 719 O O . GLY A 1 88 ? -22.259 -10.612 0.761 1.00 97.50 88 GLY A O 1
ATOM 720 N N . ARG A 1 89 ? -22.163 -8.479 0.077 1.00 97.00 89 ARG A N 1
ATOM 721 C CA . ARG A 1 89 ? -21.032 -8.084 0.933 1.00 97.00 89 ARG A CA 1
ATOM 722 C C . ARG A 1 89 ? -21.527 -7.354 2.174 1.00 97.00 89 ARG A C 1
ATOM 724 O O . ARG A 1 89 ? -21.865 -6.176 2.121 1.00 97.00 89 ARG A O 1
ATOM 731 N N . SER A 1 90 ? -21.555 -8.046 3.306 1.00 97.06 90 SER A N 1
ATOM 732 C CA . SER A 1 90 ? -21.987 -7.457 4.577 1.00 97.06 90 SER A CA 1
ATOM 733 C C . SER A 1 90 ? -20.854 -6.718 5.289 1.00 97.06 90 SER A C 1
ATOM 735 O O . SER A 1 90 ? -19.727 -7.208 5.356 1.00 97.06 90 SER A O 1
ATOM 737 N N . TYR A 1 91 ? -21.189 -5.570 5.877 1.00 98.00 91 TYR A N 1
ATOM 738 C CA . TYR A 1 91 ? -20.279 -4.739 6.663 1.00 98.00 91 TYR A CA 1
ATOM 739 C C . TYR A 1 91 ? -20.934 -4.327 7.980 1.00 98.00 91 TYR A C 1
ATOM 741 O O . TYR A 1 91 ? -22.161 -4.258 8.082 1.00 98.00 91 TYR A O 1
ATOM 749 N N . LYS A 1 92 ? -20.104 -4.011 8.972 1.00 97.88 92 LYS A N 1
ATOM 750 C CA . LYS A 1 92 ? -20.514 -3.387 10.234 1.00 97.88 92 LYS A CA 1
ATOM 751 C C . LYS A 1 92 ? -19.624 -2.175 10.535 1.00 97.88 92 LYS A C 1
ATOM 753 O O . LYS A 1 92 ? -18.525 -2.074 9.988 1.00 97.88 92 LYS A O 1
ATOM 758 N N . PRO A 1 93 ? -20.030 -1.266 11.445 1.00 98.31 93 PRO A N 1
ATOM 759 C CA . PRO A 1 93 ? -19.160 -0.188 11.931 1.00 98.31 93 PRO A CA 1
ATOM 760 C C . PRO A 1 93 ? -17.797 -0.695 12.422 1.00 98.31 93 PRO A C 1
ATOM 762 O O . PRO A 1 93 ? -16.773 -0.036 12.217 1.00 98.31 93 PRO A O 1
ATOM 765 N N . PHE A 1 94 ? -17.806 -1.892 13.011 1.00 98.81 94 PHE A N 1
ATOM 766 C CA . PHE A 1 94 ? -16.643 -2.676 13.392 1.00 98.81 94 PHE A CA 1
ATOM 767 C C . PHE A 1 94 ? -16.879 -4.126 12.959 1.00 98.81 94 PHE A C 1
ATOM 769 O O . PHE A 1 94 ? -17.920 -4.689 13.290 1.00 98.81 94 PHE A O 1
ATOM 776 N N . ASP A 1 95 ? -15.938 -4.733 12.238 1.00 98.44 95 ASP A N 1
ATOM 777 C CA . ASP A 1 95 ? -16.026 -6.137 11.814 1.00 98.44 95 ASP A CA 1
ATOM 778 C C . ASP A 1 95 ? -14.999 -6.987 12.562 1.00 98.44 95 ASP A C 1
ATOM 780 O O . ASP A 1 95 ? -13.822 -6.634 12.602 1.00 98.44 95 ASP A O 1
ATOM 784 N N . TYR A 1 96 ? -15.419 -8.130 13.104 1.00 98.69 96 TYR A N 1
ATOM 785 C CA . TYR A 1 96 ? -14.509 -9.109 13.699 1.00 98.69 96 TYR A CA 1
ATOM 786 C C . TYR A 1 96 ? -14.163 -10.232 12.716 1.00 98.69 96 TYR A C 1
ATOM 788 O O . TYR A 1 96 ? -15.054 -10.805 12.087 1.00 98.69 96 TYR A O 1
ATOM 796 N N . VAL A 1 97 ? -12.882 -10.595 12.639 1.00 98.31 97 VAL A N 1
ATOM 797 C CA . VAL A 1 97 ? -12.397 -11.795 11.945 1.00 98.31 97 VAL A CA 1
ATOM 798 C C . VAL A 1 97 ? -11.394 -12.527 12.834 1.00 98.31 97 VAL A C 1
ATOM 800 O O . VAL A 1 97 ? -10.517 -11.899 13.419 1.00 98.31 97 VAL A O 1
ATOM 803 N N . GLY A 1 98 ? -11.496 -13.852 12.931 1.00 98.06 98 GLY A N 1
ATOM 804 C CA . GLY A 1 98 ? -10.558 -14.674 13.696 1.00 98.06 98 GLY A CA 1
ATOM 805 C C . GLY A 1 98 ? -11.223 -15.808 14.466 1.00 98.06 98 GLY A C 1
ATOM 806 O O . GLY A 1 98 ? -12.361 -16.193 14.186 1.00 98.06 98 GLY A O 1
ATOM 807 N N . ALA A 1 99 ? -10.490 -16.365 15.427 1.00 98.25 99 ALA A N 1
ATOM 808 C CA . ALA A 1 99 ? -10.954 -17.466 16.260 1.00 98.25 99 ALA A CA 1
ATOM 809 C C . ALA A 1 99 ? -12.071 -17.007 17.212 1.00 98.25 99 ALA A C 1
ATOM 811 O O . ALA A 1 99 ? -11.947 -15.994 17.892 1.00 98.25 99 ALA A O 1
ATOM 812 N N . LYS A 1 100 ? -13.158 -17.778 17.333 1.00 97.56 100 LYS A N 1
ATOM 813 C CA . LYS A 1 100 ? -14.260 -17.436 18.257 1.00 97.56 100 LYS A CA 1
ATOM 814 C C . LYS A 1 100 ? -13.807 -17.343 19.718 1.00 97.56 100 LYS A C 1
ATOM 816 O O . LYS A 1 100 ? -14.412 -16.611 20.494 1.00 97.56 100 LYS A O 1
ATOM 821 N N . ASP A 1 101 ? -12.763 -18.085 20.071 1.00 97.94 101 ASP A N 1
ATOM 822 C CA . ASP A 1 101 ? -12.111 -18.111 21.376 1.00 97.94 101 ASP A CA 1
ATOM 823 C C . ASP A 1 101 ? -10.756 -17.382 21.366 1.00 97.94 101 ASP A C 1
ATOM 825 O O . ASP A 1 101 ? -9.855 -17.741 22.124 1.00 97.94 101 ASP A O 1
ATOM 829 N N . ALA A 1 102 ? -10.589 -16.365 20.508 1.00 98.62 102 ALA A N 1
ATOM 830 C CA . ALA A 1 102 ? -9.352 -15.597 20.436 1.00 98.62 102 ALA A CA 1
ATOM 831 C C . ALA A 1 102 ? -8.960 -15.005 21.798 1.00 98.62 102 ALA A C 1
ATOM 833 O O . ALA A 1 102 ? -9.795 -14.452 22.520 1.00 98.62 102 ALA A O 1
ATOM 834 N N . GLU A 1 103 ? -7.670 -15.094 22.119 1.00 98.31 103 GLU A N 1
ATOM 835 C CA . GLU A 1 103 ? -7.083 -14.538 23.343 1.00 98.31 103 GLU A CA 1
ATOM 836 C C . GLU A 1 103 ? -6.331 -13.231 23.058 1.00 98.31 103 GLU A C 1
ATOM 838 O O . GLU A 1 103 ? -6.321 -12.329 23.899 1.00 98.31 103 GLU A O 1
ATOM 843 N N . HIS A 1 104 ? -5.757 -13.107 21.856 1.00 98.75 104 HIS A N 1
ATOM 844 C CA . HIS A 1 104 ? -5.007 -11.938 21.398 1.00 98.75 104 HIS A CA 1
ATOM 845 C C . HIS A 1 104 ? -5.661 -11.336 20.158 1.00 98.75 104 HIS A C 1
ATOM 847 O O . HIS A 1 104 ? -5.955 -12.045 19.192 1.00 98.75 104 HIS A O 1
ATOM 853 N N . ILE A 1 105 ? -5.892 -10.026 20.180 1.00 98.88 105 ILE A N 1
ATOM 854 C CA . ILE A 1 105 ? -6.614 -9.327 19.115 1.00 98.88 105 ILE A CA 1
ATOM 855 C C . ILE A 1 105 ? -5.822 -8.114 18.647 1.00 98.88 105 ILE A C 1
ATOM 857 O O . ILE A 1 105 ? -5.250 -7.387 19.453 1.00 98.88 105 ILE A O 1
ATOM 861 N N . ILE A 1 106 ? -5.836 -7.864 17.343 1.00 98.94 106 ILE A N 1
ATOM 862 C CA . ILE A 1 106 ? -5.410 -6.586 16.776 1.00 98.94 106 ILE A CA 1
ATOM 863 C C . ILE A 1 106 ? -6.644 -5.734 16.462 1.00 98.94 106 ILE A C 1
ATOM 865 O O . ILE A 1 106 ? -7.626 -6.235 15.921 1.00 98.94 106 ILE A O 1
ATOM 869 N N . VAL A 1 107 ? -6.596 -4.440 16.768 1.00 98.94 107 VAL A N 1
ATOM 870 C CA . VAL A 1 107 ? -7.556 -3.438 16.284 1.00 98.94 107 VAL A CA 1
ATOM 871 C C . VAL A 1 107 ? -6.838 -2.560 15.266 1.00 98.94 107 VAL A C 1
ATOM 873 O O . VAL A 1 107 ? -5.790 -1.990 15.571 1.00 98.94 107 VAL A O 1
ATOM 876 N N . SER A 1 108 ? -7.368 -2.458 14.046 1.00 98.94 108 SER A N 1
ATOM 877 C CA . SER A 1 108 ? -6.751 -1.637 13.000 1.00 98.94 108 SER A CA 1
ATOM 878 C C . SER A 1 108 ? -7.766 -1.048 12.018 1.00 98.94 108 SER A C 1
ATOM 880 O O . SER A 1 108 ? -8.960 -1.359 12.028 1.00 98.94 108 SER A O 1
ATOM 882 N N . MET A 1 109 ? -7.283 -0.147 11.166 1.00 98.81 109 MET A N 1
ATOM 883 C CA . MET A 1 109 ? -8.068 0.646 10.227 1.00 98.81 109 MET A CA 1
ATOM 884 C C . MET A 1 109 ? -7.298 0.830 8.917 1.00 98.81 109 MET A C 1
ATOM 886 O O . MET A 1 109 ? -6.073 0.913 8.928 1.00 98.81 109 MET A O 1
ATOM 890 N N . GLY A 1 110 ? -8.016 0.920 7.795 1.00 98.44 110 GLY A N 1
ATOM 891 C CA . GLY A 1 110 ? -7.409 1.024 6.464 1.00 98.44 110 GLY A CA 1
ATOM 892 C C . GLY A 1 110 ? -7.004 -0.332 5.878 1.00 98.44 110 GLY A C 1
ATOM 893 O O . GLY A 1 110 ? -7.601 -1.362 6.209 1.00 98.44 110 GLY A O 1
ATOM 894 N N . SER A 1 111 ? -6.013 -0.313 4.983 1.00 98.50 111 SER A N 1
ATOM 895 C CA . SER A 1 111 ? -5.560 -1.476 4.200 1.00 98.50 111 SER A CA 1
ATOM 896 C C . SER A 1 111 ? -4.823 -2.535 5.023 1.00 98.50 111 SER A C 1
ATOM 898 O O . SER A 1 111 ? -4.824 -3.702 4.645 1.00 98.50 111 SER A O 1
ATOM 900 N N . SER A 1 112 ? -4.264 -2.178 6.184 1.00 98.62 112 SER A N 1
ATOM 901 C CA . SER A 1 112 ? -3.629 -3.138 7.104 1.00 98.62 112 SER A CA 1
ATOM 902 C C . SER A 1 112 ? -4.546 -4.302 7.473 1.00 98.62 112 SER A C 1
ATOM 904 O O . SER A 1 112 ? -4.069 -5.412 7.691 1.00 98.62 112 SER A O 1
ATOM 906 N N . ASN A 1 113 ? -5.858 -4.054 7.521 1.00 98.69 113 ASN A N 1
ATOM 907 C CA . ASN A 1 113 ? -6.865 -5.046 7.865 1.00 98.69 113 ASN A CA 1
ATOM 908 C C . ASN A 1 113 ? -6.831 -6.274 6.951 1.00 98.69 113 ASN A C 1
ATOM 910 O O . ASN A 1 113 ? -7.148 -7.363 7.422 1.00 98.69 113 ASN A O 1
ATOM 914 N N . ASP A 1 114 ? -6.464 -6.115 5.679 1.00 97.75 114 ASP A N 1
ATOM 915 C CA . ASP A 1 114 ? -6.393 -7.233 4.738 1.00 97.75 114 ASP A CA 1
ATOM 916 C C . ASP A 1 114 ? -5.149 -8.089 5.005 1.00 97.75 114 ASP A C 1
ATOM 918 O O . ASP A 1 114 ? -5.280 -9.301 5.173 1.00 97.75 114 ASP A O 1
ATOM 922 N N . THR A 1 115 ? -3.978 -7.465 5.200 1.00 97.88 115 THR A N 1
ATOM 923 C CA . THR A 1 115 ? -2.756 -8.180 5.616 1.00 97.88 115 THR A CA 1
ATOM 924 C C . THR A 1 115 ? -2.947 -8.890 6.959 1.00 97.88 115 THR A C 1
ATOM 926 O O . THR A 1 115 ? -2.524 -10.038 7.127 1.00 97.88 115 THR A O 1
ATOM 929 N N . ILE A 1 116 ? -3.582 -8.225 7.936 1.00 98.69 116 ILE A N 1
ATOM 930 C CA . ILE A 1 116 ? -3.807 -8.813 9.263 1.00 98.69 116 ILE A CA 1
ATOM 931 C C . ILE A 1 116 ? -4.782 -9.978 9.161 1.00 98.69 116 ILE A C 1
ATOM 933 O O . ILE A 1 116 ? -4.523 -11.019 9.752 1.00 98.69 116 ILE A O 1
ATOM 937 N N . GLU A 1 117 ? -5.869 -9.842 8.400 1.00 98.12 117 GLU A N 1
ATOM 938 C CA . GLU A 1 117 ? -6.816 -10.936 8.190 1.00 98.12 117 GLU A CA 1
ATOM 939 C C . GLU A 1 117 ? -6.142 -12.154 7.548 1.00 98.12 117 GLU A C 1
ATOM 941 O O . GLU A 1 117 ? -6.325 -13.268 8.036 1.00 98.12 117 GLU A O 1
ATOM 946 N N . GLU A 1 118 ? -5.359 -11.962 6.483 1.00 96.06 118 GLU A N 1
ATOM 947 C CA . GLU A 1 118 ? -4.665 -13.065 5.809 1.00 96.06 118 GLU A CA 1
ATOM 948 C C . GLU A 1 118 ? -3.709 -13.783 6.777 1.00 96.06 118 GLU A C 1
ATOM 950 O O . GLU A 1 118 ? -3.714 -15.013 6.877 1.00 96.06 118 GLU A O 1
ATOM 955 N N . THR A 1 119 ? -2.976 -13.012 7.587 1.00 97.31 119 THR A N 1
ATOM 956 C CA . THR A 1 119 ? -2.062 -13.544 8.609 1.00 97.31 119 THR A CA 1
ATOM 957 C C . THR A 1 119 ? -2.811 -14.267 9.734 1.00 97.31 119 THR A C 1
ATOM 959 O O . THR A 1 119 ? -2.413 -15.360 10.137 1.00 97.31 119 THR A O 1
ATOM 962 N N . VAL A 1 120 ? -3.920 -13.705 10.229 1.00 97.88 120 VAL A N 1
ATOM 963 C CA . VAL A 1 120 ? -4.774 -14.320 11.260 1.00 97.88 120 VAL A CA 1
ATOM 964 C C . VAL A 1 120 ? -5.332 -15.647 10.759 1.00 97.88 120 VAL A C 1
ATOM 966 O O . VAL A 1 120 ? -5.270 -16.641 11.478 1.00 97.88 120 VAL A O 1
ATOM 969 N N . ASN A 1 121 ? -5.828 -15.692 9.522 1.00 95.94 121 ASN A N 1
ATOM 970 C CA . ASN A 1 121 ? -6.346 -16.917 8.919 1.00 95.94 121 ASN A CA 1
ATOM 971 C C . ASN A 1 121 ? -5.252 -17.990 8.810 1.00 95.94 121 ASN A C 1
ATOM 973 O O . ASN A 1 121 ? -5.485 -19.141 9.181 1.00 95.94 121 ASN A O 1
ATOM 977 N N . HIS A 1 122 ? -4.053 -17.610 8.358 1.00 95.81 122 HIS A N 1
ATOM 978 C CA . HIS A 1 122 ? -2.912 -18.517 8.249 1.00 95.81 122 HIS A CA 1
ATOM 979 C C . HIS A 1 122 ? -2.488 -19.096 9.609 1.00 95.81 122 HIS A C 1
ATOM 981 O O . HIS A 1 122 ? -2.337 -20.309 9.745 1.00 95.81 122 HIS A O 1
ATOM 987 N N . LEU A 1 123 ? -2.325 -18.248 10.628 1.00 96.50 123 LEU A N 1
ATOM 988 C CA . LEU A 1 123 ? -1.871 -18.669 11.957 1.00 96.50 123 LEU A CA 1
ATOM 989 C C . LEU A 1 123 ? -2.952 -19.449 12.723 1.00 96.50 123 LEU A C 1
ATOM 991 O O . LEU A 1 123 ? -2.648 -20.442 13.385 1.00 96.50 123 LEU A O 1
ATOM 995 N N . ASN A 1 124 ? -4.227 -19.069 12.604 1.00 97.62 124 ASN A N 1
ATOM 996 C CA . ASN A 1 124 ? -5.324 -19.809 13.235 1.00 97.62 124 ASN A CA 1
ATOM 997 C C . ASN A 1 124 ? -5.525 -21.195 12.604 1.00 97.62 124 ASN A C 1
ATOM 999 O O . ASN A 1 124 ? -5.870 -22.138 13.313 1.00 97.62 124 ASN A O 1
ATOM 1003 N N . ALA A 1 125 ? -5.242 -21.366 11.306 1.00 96.00 125 ALA A N 1
ATOM 1004 C CA . ALA A 1 125 ? -5.216 -22.690 10.676 1.00 96.00 125 ALA A CA 1
ATOM 1005 C C . ALA A 1 125 ? -4.138 -23.620 11.276 1.00 96.00 125 ALA A C 1
ATOM 1007 O O . ALA A 1 125 ? -4.232 -24.838 11.133 1.00 96.00 125 ALA A O 1
ATOM 1008 N N . GLN A 1 126 ? -3.146 -23.062 11.979 1.00 95.69 126 GLN A N 1
ATOM 1009 C CA . GLN A 1 126 ? -2.112 -23.788 12.728 1.00 95.69 126 GLN A CA 1
ATOM 1010 C C . GLN A 1 126 ? -2.442 -23.922 14.227 1.00 95.69 126 GLN A C 1
ATOM 1012 O O . GLN A 1 126 ? -1.604 -24.366 15.009 1.00 95.69 126 GLN A O 1
ATOM 1017 N N . GLY A 1 127 ? -3.659 -23.557 14.642 1.00 96.62 127 GLY A N 1
ATOM 1018 C CA . GLY A 1 127 ? -4.133 -23.686 16.022 1.00 96.62 127 GLY A CA 1
ATOM 1019 C C . GLY A 1 127 ? -3.923 -22.450 16.898 1.00 96.62 127 GLY A C 1
ATOM 1020 O O . GLY A 1 127 ? -4.166 -22.522 18.104 1.00 96.62 127 GLY A O 1
ATOM 1021 N N . ALA A 1 128 ? -3.495 -21.317 16.331 1.00 97.50 128 ALA A N 1
ATOM 1022 C CA . ALA A 1 128 ? -3.451 -20.061 17.072 1.00 97.50 128 ALA A CA 1
ATOM 1023 C C . ALA A 1 128 ? -4.869 -19.551 17.416 1.00 97.50 128 ALA A C 1
ATOM 1025 O O . ALA A 1 128 ? -5.860 -19.919 16.783 1.00 97.50 128 ALA A O 1
ATOM 1026 N N . LYS A 1 129 ? -4.957 -18.690 18.436 1.00 98.19 129 LYS A N 1
ATOM 1027 C CA . LYS A 1 129 ? -6.207 -18.090 18.934 1.00 98.19 129 LYS A CA 1
ATOM 1028 C C . LYS A 1 129 ? -6.194 -16.578 18.751 1.00 98.19 129 LYS A C 1
ATOM 1030 O O . LYS A 1 129 ? -6.165 -15.819 19.724 1.00 98.19 129 LYS A O 1
ATOM 1035 N N . LEU A 1 130 ? -6.142 -16.148 17.497 1.00 98.75 130 LEU A N 1
ATOM 1036 C CA . LEU A 1 130 ? -5.927 -14.754 17.125 1.00 98.75 130 LEU A CA 1
ATOM 1037 C C . LEU A 1 130 ? -7.190 -14.139 16.527 1.00 98.75 130 LEU A C 1
ATOM 1039 O O . LEU A 1 130 ? -7.988 -14.824 15.878 1.00 98.75 130 LEU A O 1
ATOM 1043 N N . GLY A 1 131 ? -7.352 -12.835 16.728 1.00 98.75 131 GLY A N 1
ATOM 1044 C CA . GLY A 1 131 ? -8.451 -12.059 16.170 1.00 98.75 131 GLY A CA 1
ATOM 1045 C C . GLY A 1 131 ? -8.033 -10.700 15.627 1.00 98.75 131 GLY A C 1
ATOM 1046 O O . GLY A 1 131 ? -6.970 -10.169 15.943 1.00 98.75 131 GLY A O 1
ATOM 1047 N N . LEU A 1 132 ? -8.919 -10.127 14.826 1.00 98.88 132 LEU A N 1
ATOM 1048 C CA . LEU A 1 132 ? -8.829 -8.795 14.256 1.00 98.88 132 LEU A CA 1
ATOM 1049 C C . LEU A 1 132 ? -10.186 -8.106 14.391 1.00 98.88 132 LEU A C 1
ATOM 1051 O O . LEU A 1 132 ? -11.195 -8.656 13.954 1.00 98.88 132 LEU A O 1
ATOM 1055 N N . VAL A 1 133 ? -10.198 -6.886 14.922 1.00 98.88 133 VAL A N 1
ATOM 1056 C CA . VAL A 1 133 ? -11.327 -5.957 14.803 1.00 98.88 133 VAL A CA 1
ATOM 1057 C C . VAL A 1 133 ? -10.964 -4.877 13.787 1.00 98.88 133 VAL A C 1
ATOM 1059 O O . VAL A 1 133 ? -10.033 -4.095 13.986 1.00 98.88 133 VAL A O 1
ATOM 1062 N N . LYS A 1 134 ? -11.718 -4.829 12.692 1.00 98.88 134 LYS A N 1
ATOM 1063 C CA . LYS A 1 134 ? -11.569 -3.852 11.615 1.00 98.88 134 LYS A CA 1
ATOM 1064 C C . LYS A 1 134 ? -12.459 -2.653 11.893 1.00 98.88 134 LYS A C 1
ATOM 1066 O O . LYS A 1 134 ? -13.681 -2.788 11.923 1.00 98.88 134 LYS A O 1
ATOM 1071 N N . VAL A 1 135 ? -11.870 -1.476 12.040 1.00 98.88 135 VAL A N 1
ATOM 1072 C CA . VAL A 1 135 ? -12.618 -0.226 12.219 1.00 98.88 135 VAL A CA 1
ATOM 1073 C C . VAL A 1 135 ? -13.071 0.292 10.853 1.00 98.88 135 VAL A C 1
ATOM 1075 O O . VAL A 1 135 ? -12.240 0.546 9.977 1.00 98.88 135 VAL A O 1
ATOM 1078 N N . ARG A 1 136 ? -14.389 0.432 10.653 1.00 98.56 136 ARG A N 1
ATOM 1079 C CA . ARG A 1 136 ? -14.996 0.977 9.422 1.00 98.56 136 ARG A CA 1
ATOM 1080 C C . ARG A 1 136 ? -15.554 2.376 9.644 1.00 98.56 136 ARG A C 1
ATOM 1082 O O . ARG A 1 136 ? -15.246 3.288 8.881 1.00 98.56 136 ARG A O 1
ATOM 1089 N N . LEU A 1 137 ? -16.327 2.558 10.714 1.00 98.69 137 LEU A N 1
ATOM 1090 C CA . LEU A 1 137 ? -16.845 3.857 11.136 1.00 98.69 137 LEU A CA 1
ATOM 1091 C C . LEU A 1 137 ? -16.017 4.383 12.311 1.00 98.69 137 LEU A C 1
ATOM 1093 O O . LEU A 1 137 ? -16.313 4.109 13.469 1.00 98.69 137 LEU A O 1
ATOM 1097 N N . TYR A 1 138 ? -14.973 5.158 12.011 1.00 98.75 138 TYR A N 1
ATOM 1098 C CA . TYR A 1 138 ? -14.123 5.740 13.054 1.00 98.75 138 TYR A CA 1
ATOM 1099 C C . TYR A 1 138 ? -14.805 6.881 13.817 1.00 98.75 138 TYR A C 1
ATOM 1101 O O . TYR A 1 138 ? -14.608 7.041 15.021 1.00 98.75 138 TYR A O 1
ATOM 1109 N N . ARG A 1 139 ? -15.607 7.701 13.125 1.00 98.62 139 ARG A N 1
ATOM 1110 C CA . ARG A 1 139 ? -16.355 8.808 13.733 1.00 98.62 139 ARG A CA 1
ATOM 1111 C C . ARG A 1 139 ? -17.781 8.890 13.182 1.00 98.62 139 ARG A C 1
ATOM 1113 O O . ARG A 1 139 ? -17.927 8.968 11.961 1.00 98.62 139 ARG A O 1
ATOM 1120 N N . PRO A 1 140 ? -18.804 8.969 14.056 1.00 98.31 140 PRO A N 1
ATOM 1121 C CA . PRO A 1 140 ? -18.742 8.849 15.525 1.00 98.31 140 PRO A CA 1
ATOM 1122 C C . PRO A 1 140 ? -18.281 7.456 15.986 1.00 98.31 140 PRO A C 1
ATOM 1124 O O . PRO A 1 140 ? -18.665 6.457 15.386 1.00 98.31 140 PRO A O 1
ATOM 1127 N N . PHE A 1 141 ? -17.451 7.388 17.033 1.00 98.50 141 PHE A N 1
ATOM 1128 C CA . PHE A 1 141 ? -16.958 6.114 17.562 1.00 98.50 141 PHE A CA 1
ATOM 1129 C C . PHE A 1 141 ? -18.019 5.500 18.479 1.00 98.50 141 PHE A C 1
ATOM 1131 O O . PHE A 1 141 ? -18.301 6.030 19.552 1.00 98.50 141 PHE A O 1
ATOM 1138 N N . SER A 1 142 ? -18.640 4.397 18.062 1.00 98.00 142 SER A N 1
ATOM 1139 C CA . SER A 1 142 ? -19.667 3.739 18.873 1.00 98.00 142 SER A CA 1
ATOM 1140 C C . SER A 1 142 ? -19.052 2.669 19.778 1.00 98.00 142 SER A C 1
ATOM 1142 O O . SER A 1 142 ? -18.868 1.529 19.353 1.00 98.00 142 SER A O 1
ATOM 1144 N N . ALA A 1 143 ? -18.762 3.028 21.035 1.00 97.69 143 ALA A N 1
ATOM 1145 C CA . ALA A 1 143 ? -18.152 2.125 22.019 1.00 97.69 143 ALA A CA 1
ATOM 1146 C C . ALA A 1 143 ? -18.943 0.817 22.200 1.00 97.69 143 ALA A C 1
ATOM 1148 O O . ALA A 1 143 ? -18.350 -0.259 22.248 1.00 97.69 143 ALA A O 1
ATOM 1149 N N . LYS A 1 144 ? -20.282 0.901 22.204 1.00 96.44 144 LYS A N 1
ATOM 1150 C CA . LYS A 1 144 ? -21.183 -0.261 22.244 1.00 96.44 144 LYS A CA 1
ATOM 1151 C C . LYS A 1 144 ? -20.883 -1.246 21.106 1.00 96.44 144 LYS A C 1
ATOM 1153 O O . LYS A 1 144 ? -20.520 -2.388 21.367 1.00 96.44 144 LYS A O 1
ATOM 1158 N N . HIS A 1 145 ? -20.982 -0.791 19.855 1.00 97.94 145 HIS A N 1
ATOM 1159 C CA . HIS A 1 145 ? -20.776 -1.649 18.684 1.00 97.94 145 HIS A CA 1
ATOM 1160 C C . HIS A 1 145 ? -19.334 -2.158 18.571 1.00 97.94 145 HIS A C 1
ATOM 1162 O O . HIS A 1 145 ? -19.112 -3.253 18.066 1.00 97.94 145 HIS A O 1
ATOM 1168 N N . PHE A 1 146 ? -18.351 -1.385 19.041 1.00 98.56 146 PHE A N 1
ATOM 1169 C CA . PHE A 1 146 ? -16.957 -1.820 19.087 1.00 98.56 146 PHE A CA 1
ATOM 1170 C C . PHE A 1 146 ? -16.763 -2.996 20.051 1.00 98.56 146 PHE A C 1
ATOM 1172 O O . PHE A 1 146 ? -16.231 -4.037 19.667 1.00 98.56 146 PHE A O 1
ATOM 1179 N N . VAL A 1 147 ? -17.222 -2.854 21.295 1.00 97.31 147 VAL A N 1
ATOM 1180 C CA . VAL A 1 147 ? -17.003 -3.861 22.339 1.00 97.31 147 VAL A CA 1
ATOM 1181 C C . VAL A 1 147 ? -17.782 -5.153 22.091 1.00 97.31 147 VAL A C 1
ATOM 1183 O O . VAL A 1 147 ? -17.288 -6.231 22.430 1.00 97.31 147 VAL A O 1
ATOM 1186 N N . GLU A 1 148 ? -18.940 -5.071 21.432 1.00 97.12 148 GLU A N 1
ATOM 1187 C CA . GLU A 1 148 ? -19.697 -6.239 20.960 1.00 97.12 148 GLU A CA 1
ATOM 1188 C C . GLU A 1 148 ? -18.895 -7.125 19.989 1.00 97.12 148 GLU A C 1
ATOM 1190 O O . GLU A 1 148 ? -19.149 -8.327 19.908 1.00 97.12 148 GLU A O 1
ATOM 1195 N N . MET A 1 149 ? -17.917 -6.567 19.265 1.00 97.62 149 MET A N 1
ATOM 1196 C CA . MET A 1 149 ? -17.070 -7.325 18.336 1.00 97.62 149 MET A CA 1
ATOM 1197 C C . MET A 1 149 ? -15.888 -8.027 19.009 1.00 97.62 149 MET A C 1
ATOM 1199 O O . MET A 1 149 ? -15.206 -8.814 18.359 1.00 97.62 149 MET A O 1
ATOM 1203 N N . ILE A 1 150 ? -15.619 -7.764 20.289 1.00 97.94 150 ILE A N 1
ATOM 1204 C CA . ILE A 1 150 ? -14.484 -8.347 21.008 1.00 97.94 150 ILE A CA 1
ATOM 1205 C C . ILE A 1 150 ? -14.944 -9.643 21.701 1.00 97.94 150 ILE A C 1
ATOM 1207 O O . ILE A 1 150 ? -15.760 -9.570 22.624 1.00 97.94 150 ILE A O 1
ATOM 1211 N N . PRO A 1 151 ? -14.406 -10.829 21.352 1.00 97.69 151 PRO A N 1
ATOM 1212 C CA . PRO A 1 151 ? -14.662 -12.071 22.077 1.00 97.69 151 PRO A CA 1
ATOM 1213 C C . PRO A 1 151 ? -14.504 -11.935 23.595 1.00 97.69 151 PRO A C 1
ATOM 1215 O O . PRO A 1 151 ? -13.607 -11.251 24.089 1.00 97.69 151 PRO A O 1
ATOM 1218 N N . ALA A 1 152 ? -15.355 -12.619 24.362 1.00 96.88 152 ALA A N 1
ATOM 1219 C CA . ALA A 1 152 ? -15.275 -12.626 25.827 1.00 96.88 152 ALA A CA 1
ATOM 1220 C C . ALA A 1 152 ? -13.947 -13.212 26.349 1.00 96.88 152 ALA A C 1
ATOM 1222 O O . ALA A 1 152 ? -13.511 -12.877 27.445 1.00 96.88 152 ALA A O 1
ATOM 1223 N N . THR A 1 153 ? -13.299 -14.058 25.546 1.00 98.00 153 THR A N 1
ATOM 1224 C CA . THR A 1 153 ? -12.009 -14.707 25.824 1.00 98.00 153 THR A CA 1
ATOM 1225 C C . THR A 1 153 ? -10.799 -13.805 25.601 1.00 98.00 153 THR A C 1
ATOM 1227 O O . THR A 1 153 ? -9.692 -14.196 25.964 1.00 98.00 153 THR A O 1
ATOM 1230 N N . ALA A 1 154 ? -10.989 -12.624 25.005 1.00 98.19 154 ALA A N 1
ATOM 1231 C CA . ALA A 1 154 ? -9.905 -11.697 24.725 1.00 98.19 154 ALA A CA 1
ATOM 1232 C C . ALA A 1 154 ? -9.226 -11.258 26.026 1.00 98.19 154 ALA A C 1
ATOM 1234 O O . ALA A 1 154 ? -9.882 -10.749 26.935 1.00 98.19 154 ALA A O 1
ATOM 1235 N N . LYS A 1 155 ? -7.908 -11.443 26.092 1.00 98.12 155 LYS A N 1
ATOM 1236 C CA . LYS A 1 155 ? -7.071 -11.052 27.232 1.00 98.12 155 LYS A CA 1
ATOM 1237 C C . LYS A 1 155 ? -6.232 -9.827 26.909 1.00 98.12 155 LYS A C 1
ATOM 1239 O O . LYS A 1 155 ? -6.019 -8.995 27.786 1.00 98.12 155 LYS A O 1
ATOM 1244 N N . ARG A 1 156 ? -5.755 -9.729 25.663 1.00 98.69 156 ARG A N 1
ATOM 1245 C CA . ARG A 1 156 ? -4.847 -8.664 25.231 1.00 98.69 156 ARG A CA 1
ATOM 1246 C C . ARG A 1 156 ? -5.201 -8.127 23.854 1.00 98.69 156 ARG A C 1
ATOM 1248 O O . ARG A 1 156 ? -5.558 -8.896 22.956 1.00 98.69 156 ARG A O 1
ATOM 1255 N N . ILE A 1 157 ? -5.068 -6.816 23.690 1.00 98.88 157 ILE A N 1
ATOM 1256 C CA . ILE A 1 157 ? -5.342 -6.101 22.445 1.00 98.88 157 ILE A CA 1
ATOM 1257 C C . ILE A 1 157 ? -4.127 -5.262 22.045 1.00 98.88 157 ILE A C 1
ATOM 1259 O O . ILE A 1 157 ? -3.620 -4.491 22.853 1.00 98.88 157 ILE A O 1
ATOM 1263 N N . ALA A 1 158 ? -3.699 -5.360 20.786 1.00 98.94 158 ALA A N 1
ATOM 1264 C CA . ALA A 1 158 ? -2.803 -4.381 20.172 1.00 98.94 158 ALA A CA 1
ATOM 1265 C C . ALA A 1 158 ? -3.603 -3.454 19.255 1.00 98.94 158 ALA A C 1
ATOM 1267 O O . ALA A 1 158 ? -4.293 -3.918 18.347 1.00 98.94 158 ALA A O 1
ATOM 1268 N N . VAL A 1 159 ? -3.496 -2.147 19.463 1.00 98.94 159 VAL A N 1
ATOM 1269 C CA . VAL A 1 159 ? -4.124 -1.133 18.614 1.00 98.94 159 VAL A CA 1
ATOM 1270 C C . VAL A 1 159 ? -3.073 -0.541 17.690 1.00 98.94 159 VAL A C 1
ATOM 1272 O O . VAL A 1 159 ? -2.025 -0.096 18.152 1.00 98.94 159 VAL A O 1
ATOM 1275 N N . LEU A 1 160 ? -3.336 -0.578 16.384 1.00 98.94 160 LEU A N 1
ATOM 1276 C CA . LEU A 1 160 ? -2.390 -0.141 15.364 1.00 98.94 160 LEU A CA 1
ATOM 1277 C C . LEU A 1 160 ? -2.842 1.158 14.699 1.00 98.94 160 LEU A C 1
ATOM 1279 O O . LEU A 1 160 ? -3.816 1.169 13.940 1.00 98.94 160 LEU A O 1
ATOM 1283 N N . ASP A 1 161 ? -2.063 2.215 14.909 1.00 98.94 161 ASP A N 1
ATOM 1284 C CA . ASP A 1 161 ? -2.287 3.548 14.363 1.00 98.94 161 ASP A CA 1
ATOM 1285 C C . ASP A 1 161 ? -1.336 3.846 13.196 1.00 98.94 161 ASP A C 1
ATOM 1287 O O . ASP A 1 161 ? -0.121 3.635 13.260 1.00 98.94 161 ASP A O 1
ATOM 1291 N N . ARG A 1 162 ? -1.896 4.385 12.108 1.00 98.62 162 ARG A N 1
ATOM 1292 C CA . ARG A 1 162 ? -1.141 4.825 10.921 1.00 98.62 162 ARG A CA 1
ATOM 1293 C C . ARG A 1 162 ? -0.880 6.333 10.947 1.00 98.62 162 ARG A C 1
ATOM 1295 O O . ARG A 1 162 ? -1.043 7.034 9.950 1.00 98.62 162 ARG A O 1
ATOM 1302 N N . CYS A 1 163 ? -0.504 6.841 12.111 1.00 98.56 163 CYS A N 1
ATOM 1303 C CA . CYS A 1 163 ? -0.128 8.230 12.338 1.00 98.56 163 CYS A CA 1
ATOM 1304 C C . CYS A 1 163 ? 0.903 8.315 13.475 1.00 98.56 163 CYS A C 1
ATOM 1306 O O . CYS A 1 163 ? 1.307 7.306 14.053 1.00 98.56 163 CYS A O 1
ATOM 1308 N N . LYS A 1 164 ? 1.380 9.527 13.756 1.00 98.62 164 LYS A N 1
ATOM 1309 C CA . LYS A 1 164 ? 2.218 9.823 14.916 1.00 98.62 164 LYS A CA 1
ATOM 1310 C C . LYS A 1 164 ? 1.812 11.188 15.445 1.00 98.62 164 LYS A C 1
ATOM 1312 O O . LYS A 1 164 ? 1.873 12.159 14.695 1.00 98.62 164 LYS A O 1
ATOM 1317 N N . GLU A 1 165 ? 1.465 11.257 16.724 1.00 98.69 165 GLU A N 1
ATOM 1318 C CA . GLU A 1 165 ? 1.186 12.510 17.431 1.00 98.69 165 GLU A CA 1
ATOM 1319 C C . GLU A 1 165 ? 2.297 12.762 18.464 1.00 98.69 165 GLU A C 1
ATOM 1321 O O . GLU A 1 165 ? 2.253 12.209 19.567 1.00 98.69 165 GLU A O 1
ATOM 1326 N N . PRO A 1 166 ? 3.354 13.526 18.117 1.00 98.44 166 PRO A N 1
ATOM 1327 C CA . PRO A 1 166 ? 4.500 13.722 19.001 1.00 98.44 166 PRO A CA 1
ATOM 1328 C C . PRO A 1 166 ? 4.099 14.346 20.344 1.00 98.44 166 PRO A C 1
ATOM 1330 O O . PRO A 1 166 ? 3.473 15.401 20.379 1.00 98.44 166 PRO A O 1
ATOM 1333 N N . GLY A 1 167 ? 4.489 13.704 21.449 1.00 97.75 167 GLY A N 1
ATOM 1334 C CA . GLY A 1 167 ? 4.210 14.176 22.811 1.00 97.75 167 GLY A CA 1
ATOM 1335 C C . GLY A 1 167 ? 2.827 13.807 23.360 1.00 97.75 167 GLY A C 1
ATOM 1336 O O . GLY A 1 167 ? 2.549 14.110 24.518 1.00 97.75 167 GLY A O 1
ATOM 1337 N N . SER A 1 168 ? 1.974 13.148 22.570 1.00 98.50 168 SER A N 1
ATOM 1338 C CA . SER A 1 168 ? 0.713 12.584 23.063 1.00 98.50 168 SER A CA 1
ATOM 1339 C C . SER A 1 168 ? 0.954 11.385 23.992 1.00 98.50 168 SER A C 1
ATOM 1341 O O . SER A 1 168 ? 2.005 10.743 23.943 1.00 98.50 168 SER A O 1
ATOM 1343 N N . LEU A 1 169 ? -0.039 11.064 24.830 1.00 98.31 169 LEU A N 1
ATOM 1344 C CA . LEU A 1 169 ? -0.025 9.848 25.654 1.00 98.31 169 LEU A CA 1
ATOM 1345 C C . LEU A 1 169 ? -0.102 8.571 24.800 1.00 98.31 169 LEU A C 1
ATOM 1347 O O . LEU A 1 169 ? 0.335 7.512 25.230 1.00 98.31 169 LEU A O 1
ATOM 1351 N N . GLY A 1 170 ? -0.670 8.663 23.603 1.00 98.25 170 GLY A N 1
ATOM 1352 C CA . GLY A 1 170 ? -0.789 7.584 22.639 1.00 98.25 170 GLY A CA 1
ATOM 1353 C C . GLY A 1 170 ? -1.568 8.064 21.422 1.00 98.25 170 GLY A C 1
ATOM 1354 O O . GLY A 1 170 ? -2.172 9.135 21.444 1.00 98.25 170 GLY A O 1
ATOM 1355 N N . GLU A 1 171 ? -1.534 7.278 20.356 1.00 98.81 171 GLU A N 1
ATOM 1356 C CA . GLU A 1 171 ? -2.182 7.635 19.100 1.00 98.81 171 GLU A CA 1
ATOM 1357 C C . GLU A 1 171 ? -3.727 7.562 19.174 1.00 98.81 171 GLU A C 1
ATOM 1359 O O . GLU A 1 171 ? -4.280 6.911 20.067 1.00 98.81 171 GLU A O 1
ATOM 1364 N N . PRO A 1 172 ? -4.455 8.240 18.264 1.00 98.88 172 PRO A N 1
ATOM 1365 C CA . PRO A 1 172 ? -5.895 8.459 18.399 1.00 98.88 172 PRO A CA 1
ATOM 1366 C C . PRO A 1 172 ? -6.743 7.192 18.533 1.00 98.88 172 PRO A C 1
ATOM 1368 O O . PRO A 1 172 ? -7.596 7.134 19.420 1.00 98.88 172 PRO A O 1
ATOM 1371 N N . LEU A 1 173 ? -6.519 6.167 17.698 1.00 98.88 173 LEU A N 1
ATOM 1372 C CA . LEU A 1 173 ? -7.321 4.946 17.771 1.00 98.88 173 LEU A CA 1
ATOM 1373 C C . LEU A 1 173 ? -7.012 4.169 19.054 1.00 98.88 173 LEU A C 1
ATOM 1375 O O . LEU A 1 173 ? -7.933 3.652 19.685 1.00 98.88 173 LEU A O 1
ATOM 1379 N N . TYR A 1 174 ? -5.745 4.118 19.470 1.00 98.94 174 TYR A N 1
ATOM 1380 C CA . TYR A 1 174 ? -5.356 3.562 20.767 1.00 98.94 174 TYR A CA 1
ATOM 1381 C C . TYR A 1 174 ? -6.095 4.235 21.935 1.00 98.94 174 TYR A C 1
ATOM 1383 O O . TYR A 1 174 ? -6.649 3.534 22.787 1.00 98.94 174 TYR A O 1
ATOM 1391 N N . LEU A 1 175 ? -6.161 5.571 21.958 1.00 98.88 175 LEU A N 1
ATOM 1392 C CA . LEU A 1 175 ? -6.865 6.312 23.010 1.00 98.88 175 LEU A CA 1
ATOM 1393 C C . LEU A 1 175 ? -8.375 6.029 23.014 1.00 98.88 175 LEU A C 1
ATOM 1395 O O . LEU A 1 175 ? -8.950 5.813 24.083 1.00 98.88 175 LEU A O 1
ATOM 1399 N N . ASP A 1 176 ? -9.010 5.971 21.841 1.00 98.81 176 ASP A N 1
ATOM 1400 C CA . ASP A 1 176 ? -10.439 5.654 21.729 1.00 98.81 176 ASP A CA 1
ATOM 1401 C C . ASP A 1 176 ? -10.757 4.230 22.203 1.00 98.81 176 ASP A C 1
ATOM 1403 O O . ASP A 1 176 ? -11.755 4.012 22.889 1.00 98.81 176 ASP A O 1
ATOM 1407 N N . VAL A 1 177 ? -9.912 3.252 21.857 1.00 98.81 177 VAL A N 1
ATOM 1408 C CA . VAL A 1 177 ? -10.082 1.856 22.285 1.00 98.81 177 VAL A CA 1
ATOM 1409 C C . VAL A 1 177 ? -9.942 1.736 23.799 1.00 98.81 177 VAL A C 1
ATOM 1411 O O . VAL A 1 177 ? -10.778 1.089 24.430 1.00 98.81 177 VAL A O 1
ATOM 1414 N N . GLN A 1 178 ? -8.931 2.382 24.390 1.00 98.50 178 GLN A N 1
ATOM 1415 C CA . GLN A 1 178 ? -8.766 2.428 25.844 1.00 98.50 178 GLN A CA 1
ATOM 1416 C C . GLN A 1 178 ? -10.010 3.012 26.527 1.00 98.50 178 GLN A C 1
ATOM 1418 O O . GLN A 1 178 ? -10.576 2.383 27.422 1.00 98.50 178 GLN A O 1
ATOM 1423 N N . ALA A 1 179 ? -10.484 4.177 26.069 1.00 98.50 179 ALA A N 1
ATOM 1424 C CA . ALA A 1 179 ? -11.675 4.819 26.622 1.00 98.50 179 ALA A CA 1
ATOM 1425 C C . ALA A 1 179 ? -12.922 3.930 26.482 1.00 98.50 179 ALA A C 1
ATOM 1427 O O . ALA A 1 179 ? -13.630 3.701 27.462 1.00 98.50 179 ALA A O 1
ATOM 1428 N N . ALA A 1 180 ? -13.153 3.351 25.301 1.00 98.44 180 ALA A N 1
ATOM 1429 C CA . ALA A 1 180 ? -14.309 2.497 25.043 1.00 98.44 180 ALA A CA 1
ATOM 1430 C C . ALA A 1 180 ? -14.327 1.238 25.923 1.00 98.44 180 ALA A C 1
ATOM 1432 O O . ALA A 1 180 ? -15.386 0.853 26.419 1.00 98.44 180 ALA A O 1
ATOM 1433 N N . LEU A 1 181 ? -13.176 0.595 26.146 1.00 98.38 181 LEU A N 1
ATOM 1434 C CA . LEU A 1 181 ? -13.078 -0.573 27.026 1.00 98.38 181 LEU A CA 1
ATOM 1435 C C . LEU A 1 181 ? -13.348 -0.209 28.487 1.00 98.38 181 LEU A C 1
ATOM 1437 O O . LEU A 1 181 ? -14.053 -0.944 29.177 1.00 98.38 181 LEU A O 1
ATOM 1441 N N . VAL A 1 182 ? -12.833 0.928 28.957 1.00 97.81 182 VAL A N 1
ATOM 1442 C CA . VAL A 1 182 ? -13.071 1.397 30.328 1.00 97.81 182 VAL A CA 1
ATOM 1443 C C . VAL A 1 182 ? -14.543 1.755 30.539 1.00 97.81 182 VAL A C 1
ATOM 1445 O O . VAL A 1 182 ? -15.160 1.249 31.475 1.00 97.81 182 VAL A O 1
ATOM 1448 N N . GLU A 1 183 ? -15.130 2.566 29.656 1.00 97.19 183 GLU A N 1
ATOM 1449 C CA . GLU A 1 183 ? -16.521 3.030 29.777 1.00 97.19 183 GLU A CA 1
ATOM 1450 C C . GLU A 1 183 ? -17.552 1.895 29.680 1.00 97.19 183 GLU A C 1
ATOM 1452 O O . GLU A 1 183 ? -18.645 1.996 30.236 1.00 97.19 183 GLU A O 1
ATOM 1457 N N . THR A 1 184 ? -17.205 0.792 29.013 1.00 96.19 184 THR A N 1
ATOM 1458 C CA . THR A 1 184 ? -18.067 -0.397 28.881 1.00 96.19 184 THR A CA 1
ATOM 1459 C C . THR A 1 184 ? -17.751 -1.504 29.893 1.00 96.19 184 THR A C 1
ATOM 1461 O O . THR A 1 184 ? -18.346 -2.580 29.831 1.00 96.19 184 THR A O 1
ATOM 1464 N N . GLY A 1 185 ? -16.838 -1.266 30.843 1.00 95.19 185 GLY A N 1
ATOM 1465 C CA . GLY A 1 185 ? -16.525 -2.212 31.919 1.00 95.19 185 GLY A CA 1
ATOM 1466 C C . GLY A 1 185 ? -15.656 -3.408 31.505 1.00 95.19 185 GLY A C 1
ATOM 1467 O O . GLY A 1 185 ? -15.667 -4.431 32.185 1.00 95.19 185 GLY A O 1
ATOM 1468 N N . ARG A 1 186 ? -14.893 -3.296 30.411 1.00 95.50 186 ARG A N 1
ATOM 1469 C CA . ARG A 1 186 ? -13.929 -4.301 29.919 1.00 95.50 186 ARG A CA 1
ATOM 1470 C C . ARG A 1 186 ? -12.468 -3.902 30.141 1.00 95.50 186 ARG A C 1
ATOM 1472 O O . ARG A 1 186 ? -11.581 -4.288 29.382 1.00 95.50 186 ARG A O 1
ATOM 1479 N N . SER A 1 187 ? -12.202 -3.160 31.211 1.00 93.81 187 SER A N 1
ATOM 1480 C CA . SER A 1 187 ? -10.858 -2.716 31.610 1.00 93.81 187 SER A CA 1
ATOM 1481 C C . SER A 1 187 ? -9.924 -3.846 32.067 1.00 93.81 187 SER A C 1
ATOM 1483 O O . SER A 1 187 ? -8.756 -3.604 32.348 1.00 93.81 187 SER A O 1
ATOM 1485 N N . ASN A 1 188 ? -10.416 -5.086 32.143 1.00 95.38 188 ASN A N 1
ATOM 1486 C CA . ASN A 1 188 ? -9.618 -6.272 32.449 1.00 95.38 188 ASN A CA 1
ATOM 1487 C C . ASN A 1 188 ? -8.758 -6.761 31.267 1.00 95.38 188 ASN A C 1
ATOM 1489 O O . ASN A 1 188 ? -7.977 -7.693 31.444 1.00 95.38 188 ASN A O 1
ATOM 1493 N N . ILE A 1 189 ? -8.941 -6.194 30.072 1.00 98.00 189 ILE A N 1
ATOM 1494 C CA . ILE A 1 189 ? -8.135 -6.496 28.888 1.00 98.00 189 ILE A CA 1
ATOM 1495 C C . ILE A 1 189 ? -6.915 -5.573 28.890 1.00 98.00 189 ILE A C 1
ATOM 1497 O O . ILE A 1 189 ? -7.053 -4.355 28.943 1.00 98.00 189 ILE A O 1
ATOM 1501 N N . GLU A 1 190 ? -5.722 -6.149 28.789 1.00 98.38 190 GLU A N 1
ATOM 1502 C CA . GLU A 1 190 ? -4.486 -5.387 28.615 1.00 98.38 190 GLU A CA 1
ATOM 1503 C C . GLU A 1 190 ? -4.402 -4.835 27.182 1.00 98.38 190 GLU A C 1
ATOM 1505 O O . GLU A 1 190 ? -4.571 -5.575 26.209 1.00 98.38 190 GLU A O 1
ATOM 1510 N N . VAL A 1 191 ? -4.147 -3.533 27.037 1.00 98.75 191 VAL A N 1
ATOM 1511 C CA . VAL A 1 191 ? -4.107 -2.851 25.735 1.00 98.75 191 VAL A CA 1
ATOM 1512 C C . VAL A 1 191 ? -2.735 -2.236 25.508 1.00 98.75 191 VAL A C 1
ATOM 1514 O O . VAL A 1 191 ? -2.262 -1.453 26.331 1.00 98.75 191 VAL A O 1
ATOM 1517 N N . VAL A 1 192 ? -2.134 -2.530 24.358 1.00 98.88 192 VAL A N 1
ATOM 1518 C CA . VAL A 1 192 ? -0.908 -1.884 23.877 1.00 98.88 192 VAL A CA 1
ATOM 1519 C C . VAL A 1 192 ? -1.164 -1.129 22.574 1.00 98.88 192 VAL A C 1
ATOM 1521 O O . VAL A 1 192 ? -1.953 -1.563 21.738 1.00 98.88 192 VAL A O 1
ATOM 1524 N N . GLY A 1 193 ? -0.506 0.012 22.392 1.00 98.88 193 GLY A N 1
ATOM 1525 C CA . GLY A 1 193 ? -0.532 0.820 21.176 1.00 98.88 193 GLY A CA 1
ATOM 1526 C C . GLY A 1 193 ? 0.728 0.626 20.336 1.00 98.88 193 GLY A C 1
ATOM 1527 O O . GLY A 1 193 ? 1.832 0.503 20.872 1.00 98.88 193 GLY A O 1
ATOM 1528 N N . GLY A 1 194 ? 0.572 0.625 19.017 1.00 98.88 194 GLY A N 1
ATOM 1529 C CA . GLY A 1 194 ? 1.668 0.498 18.067 1.00 98.88 194 GLY A CA 1
ATOM 1530 C C . GLY A 1 194 ? 1.473 1.366 16.833 1.00 98.88 194 GLY A C 1
ATOM 1531 O O . GLY A 1 194 ? 0.361 1.523 16.334 1.00 98.88 194 GLY A O 1
ATOM 1532 N N . ARG A 1 195 ? 2.571 1.900 16.300 1.00 98.94 195 ARG A N 1
ATOM 1533 C CA . ARG A 1 195 ? 2.580 2.664 15.046 1.00 98.94 195 ARG A CA 1
ATOM 1534 C C . ARG A 1 195 ? 3.114 1.834 13.891 1.00 98.94 195 ARG A C 1
ATOM 1536 O O . ARG A 1 195 ? 4.104 1.116 14.040 1.00 98.94 195 ARG A O 1
ATOM 1543 N N . TYR A 1 196 ? 2.523 2.012 12.715 1.00 98.81 196 TYR A N 1
ATOM 1544 C CA . TYR A 1 196 ? 2.958 1.332 11.497 1.00 98.81 196 TYR A CA 1
ATOM 1545 C C . TYR A 1 196 ? 2.755 2.204 10.250 1.00 98.81 196 TYR A C 1
ATOM 1547 O O . TYR A 1 196 ? 2.044 3.208 10.277 1.00 98.81 196 TYR A O 1
ATOM 1555 N N . GLY A 1 197 ? 3.369 1.812 9.131 1.00 98.19 197 GLY A N 1
ATOM 1556 C CA . GLY A 1 197 ? 2.932 2.233 7.793 1.00 98.19 197 GLY A CA 1
ATOM 1557 C C . GLY A 1 197 ? 3.014 3.730 7.459 1.00 98.19 197 GLY A C 1
ATOM 1558 O O . GLY A 1 197 ? 2.390 4.167 6.481 1.00 98.19 197 GLY A O 1
ATOM 1559 N N . LEU A 1 198 ? 3.745 4.531 8.244 1.00 98.31 198 LEU A N 1
ATOM 1560 C CA . LEU A 1 198 ? 3.919 5.962 7.983 1.00 98.31 198 LEU A CA 1
ATOM 1561 C C . LEU A 1 198 ? 4.552 6.174 6.607 1.00 98.31 198 LEU A C 1
ATOM 1563 O O . LEU A 1 198 ? 5.505 5.490 6.241 1.00 98.31 198 LEU A O 1
ATOM 1567 N N . SER A 1 199 ? 3.992 7.106 5.830 1.00 95.50 199 SER A N 1
ATOM 1568 C CA . SER A 1 199 ? 4.425 7.391 4.454 1.00 95.50 199 SER A CA 1
ATOM 1569 C C . SER A 1 199 ? 4.546 6.137 3.570 1.00 95.50 199 SER A C 1
ATOM 1571 O O . SER A 1 199 ? 5.480 6.003 2.783 1.00 95.50 199 SER A O 1
ATOM 1573 N N . SER A 1 200 ? 3.604 5.199 3.713 1.00 96.56 200 SER A N 1
ATOM 1574 C CA . SER A 1 200 ? 3.585 3.942 2.946 1.00 96.56 200 SER A CA 1
ATOM 1575 C C . SER A 1 200 ? 4.762 3.004 3.215 1.00 96.56 200 SER A C 1
ATOM 1577 O O . SER A 1 200 ? 5.041 2.130 2.391 1.00 96.56 200 SER A O 1
ATOM 1579 N N . LYS A 1 201 ? 5.402 3.111 4.392 1.00 97.88 201 LYS A N 1
ATOM 1580 C CA . LYS A 1 201 ? 6.262 2.040 4.911 1.00 97.88 201 LYS A CA 1
ATOM 1581 C C . LYS A 1 201 ? 5.517 0.703 4.826 1.00 97.88 201 LYS A C 1
ATOM 1583 O O . LYS A 1 201 ? 4.310 0.647 5.075 1.00 97.88 201 LYS A O 1
ATOM 1588 N N . GLN A 1 202 ? 6.229 -0.352 4.433 1.00 95.88 202 GLN A N 1
ATOM 1589 C CA . GLN A 1 202 ? 5.639 -1.680 4.302 1.00 95.88 202 GLN A CA 1
ATOM 1590 C C . GLN A 1 202 ? 4.997 -2.141 5.609 1.00 95.88 202 GLN A C 1
ATOM 1592 O O . GLN A 1 202 ? 5.466 -1.812 6.695 1.00 95.88 202 GLN A O 1
ATOM 1597 N N . PHE A 1 203 ? 3.928 -2.918 5.471 1.00 97.94 203 PHE A N 1
ATOM 1598 C CA . PHE A 1 203 ? 3.291 -3.627 6.567 1.00 97.94 203 PHE A CA 1
ATOM 1599 C C . PHE A 1 203 ? 2.978 -5.044 6.093 1.00 97.94 203 PHE A C 1
ATOM 1601 O O . PHE A 1 203 ? 1.998 -5.273 5.383 1.00 97.94 203 PHE A O 1
ATOM 1608 N N . THR A 1 204 ? 3.895 -5.962 6.394 1.00 96.94 204 THR A N 1
ATOM 1609 C CA . THR A 1 204 ? 3.915 -7.329 5.858 1.00 96.94 204 THR A CA 1
ATOM 1610 C C . THR A 1 204 ? 3.340 -8.340 6.859 1.00 96.94 204 THR A C 1
ATOM 1612 O O . THR A 1 204 ? 3.216 -8.034 8.047 1.00 96.94 204 THR A O 1
ATOM 1615 N N . PRO A 1 205 ? 3.039 -9.574 6.425 1.00 97.12 205 PRO A N 1
ATOM 1616 C CA . PRO A 1 205 ? 2.642 -10.657 7.327 1.00 97.12 205 PRO A CA 1
ATOM 1617 C C . PRO A 1 205 ? 3.626 -10.921 8.474 1.00 97.12 205 PRO A C 1
ATOM 1619 O O . PRO A 1 205 ? 3.208 -11.144 9.608 1.00 97.12 205 PRO A O 1
ATOM 1622 N N . ALA A 1 206 ? 4.934 -10.825 8.215 1.00 96.88 206 ALA A N 1
ATOM 1623 C CA . ALA A 1 206 ? 5.964 -10.954 9.248 1.00 96.88 206 ALA A CA 1
ATOM 1624 C C . ALA A 1 206 ? 5.839 -9.859 10.325 1.00 96.88 206 ALA A C 1
ATOM 1626 O O . ALA A 1 206 ? 5.944 -10.136 11.519 1.00 96.88 206 ALA A O 1
ATOM 1627 N N . MET A 1 207 ? 5.521 -8.624 9.920 1.00 98.25 207 MET A N 1
ATOM 1628 C CA . MET A 1 207 ? 5.261 -7.518 10.846 1.00 98.25 207 MET A CA 1
ATOM 1629 C C . MET A 1 207 ? 3.989 -7.746 11.668 1.00 98.25 207 MET A C 1
ATOM 1631 O O . MET A 1 207 ? 3.987 -7.495 12.870 1.00 98.25 207 MET A O 1
ATOM 1635 N N . VAL A 1 208 ? 2.921 -8.273 11.059 1.00 98.50 208 VAL A N 1
ATOM 1636 C CA . VAL A 1 208 ? 1.704 -8.666 11.792 1.00 98.50 208 VAL A CA 1
ATOM 1637 C C . VAL A 1 208 ? 2.018 -9.756 12.818 1.00 98.50 208 VAL A C 1
ATOM 1639 O O . VAL A 1 208 ? 1.586 -9.664 13.968 1.00 98.50 208 VAL A O 1
ATOM 1642 N N . LYS A 1 209 ? 2.800 -10.770 12.430 1.00 98.00 209 LYS A N 1
ATOM 1643 C CA . LYS A 1 209 ? 3.235 -11.827 13.345 1.00 98.00 209 LYS A CA 1
ATOM 1644 C C . LYS A 1 209 ? 4.028 -11.251 14.519 1.00 98.00 209 LYS A C 1
ATOM 1646 O O . LYS A 1 209 ? 3.751 -11.629 15.650 1.00 98.00 209 LYS A O 1
ATOM 1651 N N . ALA A 1 210 ? 4.939 -10.305 14.285 1.00 98.44 210 ALA A N 1
ATOM 1652 C CA . ALA A 1 210 ? 5.691 -9.647 15.356 1.00 98.44 210 ALA A CA 1
ATOM 1653 C C . ALA A 1 210 ? 4.776 -8.929 16.369 1.00 98.44 210 ALA A C 1
ATOM 1655 O O . ALA A 1 210 ? 5.026 -8.982 17.572 1.00 98.44 210 ALA A O 1
ATOM 1656 N N . VAL A 1 211 ? 3.670 -8.324 15.915 1.00 98.81 211 VAL A N 1
ATOM 1657 C CA . VAL A 1 211 ? 2.661 -7.726 16.809 1.00 98.81 211 VAL A CA 1
ATOM 1658 C C . VAL A 1 211 ? 1.969 -8.788 17.670 1.00 98.81 211 VAL A C 1
ATOM 1660 O O . VAL A 1 211 ? 1.803 -8.588 18.874 1.00 98.81 211 VAL A O 1
ATOM 1663 N N . PHE A 1 212 ? 1.590 -9.932 17.096 1.00 98.56 212 PHE A N 1
ATOM 1664 C CA . PHE A 1 212 ? 0.997 -11.027 17.874 1.00 98.56 212 PHE A CA 1
ATOM 1665 C C . PHE A 1 212 ? 1.998 -11.699 18.821 1.00 98.56 212 PHE A C 1
ATOM 1667 O O . PHE A 1 212 ? 1.632 -12.023 19.950 1.00 98.56 212 PHE A O 1
ATOM 1674 N N . ASP A 1 213 ? 3.252 -11.866 18.402 1.00 98.00 213 ASP A N 1
ATOM 1675 C CA . ASP A 1 213 ? 4.332 -12.372 19.253 1.00 98.00 213 ASP A CA 1
ATOM 1676 C C . ASP A 1 213 ? 4.569 -11.425 20.446 1.00 98.00 213 ASP A C 1
ATOM 1678 O O . ASP A 1 213 ? 4.762 -11.892 21.568 1.00 98.00 213 ASP A O 1
ATOM 1682 N N . ASN A 1 214 ? 4.484 -10.104 20.233 1.00 98.69 214 ASN A N 1
ATOM 1683 C CA . ASN A 1 214 ? 4.532 -9.108 21.305 1.00 98.69 214 ASN A CA 1
ATOM 1684 C C . ASN A 1 214 ? 3.360 -9.269 22.285 1.00 98.69 214 ASN A C 1
ATOM 1686 O O . ASN A 1 214 ? 3.580 -9.298 23.490 1.00 98.69 214 ASN A O 1
ATOM 1690 N N . LEU A 1 215 ? 2.127 -9.444 21.792 1.00 98.44 215 LEU A N 1
ATOM 1691 C CA . LEU A 1 215 ? 0.965 -9.707 22.655 1.00 98.44 215 LEU A CA 1
ATOM 1692 C C . LEU A 1 215 ? 1.097 -11.010 23.453 1.00 98.44 215 LEU A C 1
ATOM 1694 O O . LEU A 1 215 ? 0.597 -11.097 24.574 1.00 98.44 215 LEU A O 1
ATOM 1698 N N . ALA A 1 216 ? 1.761 -12.021 22.896 1.00 97.50 216 ALA A N 1
ATOM 1699 C CA . ALA A 1 216 ? 1.990 -13.296 23.564 1.00 97.50 216 ALA A CA 1
ATOM 1700 C C . ALA A 1 216 ? 3.143 -13.263 24.584 1.00 97.50 216 ALA A C 1
ATOM 1702 O O . ALA A 1 216 ? 3.290 -14.214 25.353 1.00 97.50 216 ALA A O 1
ATOM 1703 N N . SER A 1 217 ? 3.960 -12.204 24.608 1.00 97.62 217 SER A N 1
ATOM 1704 C CA . SER A 1 217 ? 5.086 -12.090 25.536 1.00 97.62 217 SER A CA 1
ATOM 1705 C C . SER A 1 217 ? 4.602 -11.896 26.980 1.00 97.62 217 SER A C 1
ATOM 1707 O O . SER A 1 217 ? 3.459 -11.519 27.233 1.00 97.62 217 SER A O 1
ATOM 1709 N N . SER A 1 218 ? 5.453 -12.167 27.970 1.00 96.75 218 SER A N 1
ATOM 1710 C CA . SER A 1 218 ? 5.081 -11.950 29.376 1.00 96.75 218 SER A CA 1
ATOM 1711 C C . SER A 1 218 ? 4.850 -10.473 29.706 1.00 96.75 218 SER A C 1
ATOM 1713 O O . SER A 1 218 ? 3.995 -10.182 30.536 1.00 96.75 218 SER A O 1
ATOM 1715 N N . ASP A 1 219 ? 5.592 -9.583 29.041 1.00 96.94 219 ASP A N 1
ATOM 1716 C CA . ASP A 1 219 ? 5.569 -8.126 29.207 1.00 96.94 219 ASP A CA 1
ATOM 1717 C C . ASP A 1 219 ? 5.486 -7.457 27.817 1.00 96.94 219 ASP A C 1
ATOM 1719 O O . ASP A 1 219 ? 6.520 -7.151 27.210 1.00 96.94 219 ASP A O 1
ATOM 1723 N N . PRO A 1 220 ? 4.274 -7.349 27.231 1.00 98.19 220 PRO A N 1
ATOM 1724 C CA . PRO A 1 220 ? 4.082 -6.775 25.904 1.00 98.19 220 PRO A CA 1
ATOM 1725 C C . PRO A 1 220 ? 4.603 -5.338 25.834 1.00 98.19 220 PRO A C 1
ATOM 1727 O O . PRO A 1 220 ? 4.160 -4.455 26.568 1.00 98.19 220 PRO A O 1
ATOM 1730 N N . LYS A 1 221 ? 5.508 -5.066 24.888 1.00 98.75 221 LYS A N 1
ATOM 1731 C CA . LYS A 1 221 ? 6.006 -3.710 24.645 1.00 98.75 221 LYS A CA 1
ATOM 1732 C C . LYS A 1 221 ? 4.832 -2.825 24.226 1.00 98.75 221 LYS A C 1
ATOM 1734 O O . LYS A 1 221 ? 4.179 -3.105 23.219 1.00 98.75 221 LYS A O 1
ATOM 1739 N N . ASN A 1 222 ? 4.585 -1.756 24.979 1.00 98.75 222 ASN A N 1
ATOM 1740 C CA . ASN A 1 222 ? 3.621 -0.711 24.635 1.00 98.75 222 ASN A CA 1
ATOM 1741 C C . ASN A 1 222 ? 4.295 0.434 23.848 1.00 98.75 222 ASN A C 1
ATOM 1743 O O . ASN A 1 222 ? 5.517 0.571 23.862 1.00 98.75 222 ASN A O 1
ATOM 1747 N N . HIS A 1 223 ? 3.501 1.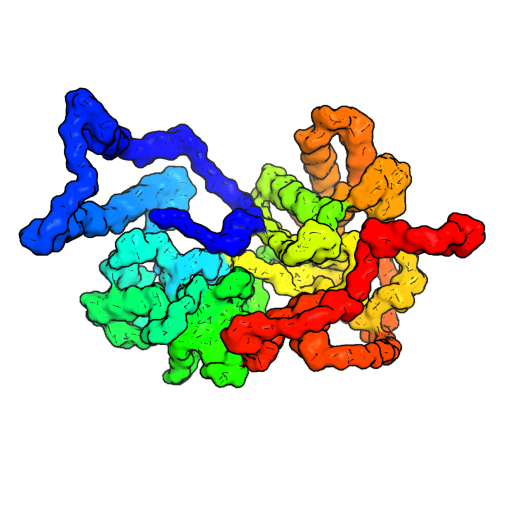258 23.159 1.00 98.69 223 HIS A N 1
ATOM 1748 C CA . HIS A 1 223 ? 3.937 2.389 22.326 1.00 98.69 223 HIS A CA 1
ATOM 1749 C C . HIS A 1 223 ? 5.008 2.032 21.287 1.00 98.69 223 HIS A C 1
ATOM 1751 O O . HIS A 1 223 ? 5.898 2.836 20.980 1.00 98.69 223 HIS A O 1
ATOM 1757 N N . PHE A 1 224 ? 4.906 0.829 20.728 1.00 98.88 224 PHE A N 1
ATOM 1758 C CA . PHE A 1 224 ? 5.908 0.273 19.831 1.00 98.88 224 PHE A CA 1
ATOM 1759 C C . PHE A 1 224 ? 5.822 0.855 18.411 1.00 98.88 224 PHE A C 1
ATOM 1761 O O . PHE A 1 224 ? 4.864 1.531 18.025 1.00 98.88 224 PHE A O 1
ATOM 1768 N N . THR A 1 225 ? 6.840 0.576 17.604 1.00 98.94 225 THR A N 1
ATOM 1769 C CA . THR A 1 225 ? 6.827 0.754 16.148 1.00 98.94 225 THR A CA 1
ATOM 1770 C C . THR A 1 225 ? 7.056 -0.592 15.465 1.00 98.94 225 THR A C 1
ATOM 1772 O O . THR A 1 225 ? 7.653 -1.499 16.040 1.00 98.94 225 THR A O 1
ATOM 1775 N N . VAL A 1 226 ? 6.562 -0.761 14.240 1.00 98.62 226 VAL A N 1
ATOM 1776 C CA . VAL A 1 226 ? 6.828 -1.967 13.445 1.00 98.62 226 VAL A CA 1
ATOM 1777 C C . VAL A 1 226 ? 7.141 -1.596 11.996 1.00 98.62 226 VAL A C 1
ATOM 1779 O O . VAL A 1 226 ? 6.506 -0.708 11.421 1.00 98.62 226 VAL A O 1
ATOM 1782 N N . GLY A 1 227 ? 8.145 -2.263 11.419 1.00 97.12 227 GLY A N 1
ATOM 1783 C CA . GLY A 1 227 ? 8.640 -2.008 10.060 1.00 97.12 227 GLY A CA 1
ATOM 1784 C C . GLY A 1 227 ? 9.820 -1.033 9.964 1.00 97.12 227 GLY A C 1
ATOM 1785 O O . GLY A 1 227 ? 10.133 -0.575 8.866 1.00 97.12 227 GLY A O 1
ATOM 1786 N N . ILE A 1 228 ? 10.459 -0.706 11.090 1.00 98.25 228 ILE A N 1
ATOM 1787 C CA . ILE A 1 228 ? 11.714 0.056 11.176 1.00 98.25 228 ILE A CA 1
ATOM 1788 C C . ILE A 1 228 ? 12.622 -0.565 12.240 1.00 98.25 228 ILE A C 1
ATOM 1790 O O . ILE A 1 228 ? 12.126 -1.279 13.113 1.00 98.25 228 ILE A O 1
ATOM 1794 N N . ASP A 1 229 ? 13.909 -0.227 12.200 1.00 98.19 229 ASP A N 1
ATOM 1795 C CA . ASP A 1 229 ? 14.833 -0.441 13.312 1.00 98.19 229 ASP A CA 1
ATOM 1796 C C . ASP A 1 229 ? 15.024 0.873 14.087 1.00 98.19 229 ASP A C 1
ATOM 1798 O O . ASP A 1 229 ? 15.612 1.829 13.579 1.00 98.19 229 ASP A O 1
ATOM 1802 N N . ASP A 1 230 ? 14.441 0.954 15.284 1.00 98.44 230 ASP A N 1
ATOM 1803 C CA . ASP A 1 230 ? 14.569 2.096 16.188 1.00 98.44 230 ASP A CA 1
ATOM 1804 C C . ASP A 1 230 ? 15.596 1.794 17.280 1.00 98.44 230 ASP A C 1
ATOM 1806 O O . ASP A 1 230 ? 15.253 1.490 18.422 1.00 98.44 230 ASP A O 1
ATOM 1810 N N . ASP A 1 231 ? 16.864 1.933 16.917 1.00 98.44 231 ASP A N 1
ATOM 1811 C CA . ASP A 1 231 ? 18.033 1.767 17.781 1.00 98.44 231 ASP A CA 1
ATOM 1812 C C . ASP A 1 231 ? 18.306 2.975 18.701 1.00 98.44 231 ASP A C 1
ATOM 1814 O O . ASP A 1 231 ? 19.263 2.975 19.478 1.00 98.44 231 ASP A O 1
ATOM 1818 N N . VAL A 1 232 ? 17.459 4.010 18.647 1.00 98.56 232 VAL A N 1
ATOM 1819 C CA . VAL A 1 232 ? 17.587 5.226 19.464 1.00 98.56 232 VAL A CA 1
ATOM 1820 C C . VAL A 1 232 ? 16.653 5.171 20.666 1.00 98.56 232 VAL A C 1
ATOM 1822 O O . VAL A 1 232 ? 17.094 5.315 21.807 1.00 98.56 232 VAL A O 1
ATOM 1825 N N . THR A 1 233 ? 15.354 4.962 20.428 1.00 98.38 233 THR A N 1
ATOM 1826 C CA . THR A 1 233 ? 14.343 4.894 21.495 1.00 98.38 233 THR A CA 1
ATOM 1827 C C . THR A 1 233 ? 13.848 3.482 21.783 1.00 98.38 233 THR A C 1
ATOM 1829 O O . THR A 1 233 ? 13.060 3.296 22.710 1.00 98.38 233 THR A O 1
ATOM 1832 N N . ASN A 1 234 ? 14.352 2.476 21.059 1.00 98.25 234 ASN A N 1
ATOM 1833 C CA . ASN A 1 234 ? 14.071 1.055 21.272 1.00 98.25 234 ASN A CA 1
ATOM 1834 C C . ASN A 1 234 ? 12.574 0.714 21.216 1.00 98.25 234 ASN A C 1
ATOM 1836 O O . ASN A 1 234 ? 12.106 -0.219 21.880 1.00 98.25 234 ASN A O 1
ATOM 1840 N N . THR A 1 235 ? 11.798 1.458 20.421 1.00 98.62 235 THR A N 1
ATOM 1841 C CA . THR A 1 235 ? 10.354 1.227 20.273 1.00 98.62 235 THR A CA 1
ATOM 1842 C C . T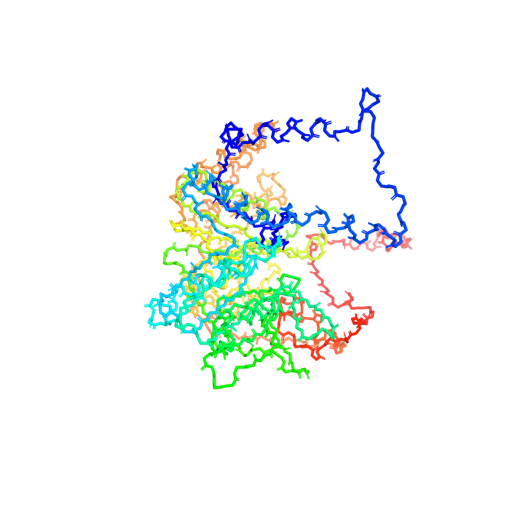HR A 1 235 ? 10.031 0.150 19.245 1.00 98.62 235 THR A C 1
ATOM 1844 O O . THR A 1 235 ? 8.930 -0.395 19.291 1.00 98.62 235 THR A O 1
ATOM 1847 N N . SER A 1 236 ? 10.951 -0.188 18.339 1.00 98.62 236 SER A N 1
ATOM 1848 C CA . SER A 1 236 ? 10.708 -1.183 17.292 1.00 98.62 236 SER A CA 1
ATOM 1849 C C . SER A 1 236 ? 10.468 -2.581 17.871 1.00 98.62 236 SER A C 1
ATOM 1851 O O . SER A 1 236 ? 11.033 -2.971 18.902 1.00 98.62 236 SER A O 1
ATOM 1853 N N . LEU A 1 237 ? 9.581 -3.335 17.221 1.00 98.56 237 LEU A N 1
ATOM 1854 C CA . LEU A 1 237 ? 9.457 -4.777 17.415 1.00 98.56 237 LEU A CA 1
ATOM 1855 C C . LEU A 1 237 ? 10.457 -5.506 16.517 1.00 98.56 237 LEU A C 1
ATOM 1857 O O . LEU A 1 237 ? 10.609 -5.166 15.345 1.00 98.56 237 LEU A O 1
ATOM 1861 N N . GLU A 1 238 ? 11.094 -6.533 17.071 1.00 94.88 238 GLU A N 1
ATOM 1862 C CA . GLU A 1 238 ? 11.995 -7.416 16.334 1.00 94.88 238 GLU A CA 1
ATOM 1863 C C . GLU A 1 238 ? 11.206 -8.291 15.348 1.00 94.88 238 GLU A C 1
ATOM 1865 O O . GLU A 1 238 ? 10.162 -8.857 15.688 1.00 94.88 238 GLU A O 1
ATOM 1870 N N . LEU A 1 239 ? 11.720 -8.419 14.124 1.00 92.88 239 LEU A N 1
ATOM 1871 C CA . LEU A 1 239 ? 11.197 -9.335 13.113 1.00 92.88 239 LEU A CA 1
ATOM 1872 C C . LEU A 1 239 ? 12.068 -10.594 13.116 1.00 92.88 239 LEU A C 1
ATOM 1874 O O . LEU A 1 239 ? 13.252 -10.511 12.815 1.00 92.88 239 LEU A O 1
ATOM 1878 N N . LYS A 1 240 ? 11.492 -11.746 13.479 1.00 82.62 240 LYS A N 1
ATOM 1879 C CA . LYS A 1 240 ? 12.245 -13.008 13.592 1.00 82.62 240 LYS A CA 1
ATOM 1880 C C . LYS A 1 240 ? 12.468 -13.676 12.238 1.00 82.62 240 LYS A C 1
ATOM 1882 O O . LYS A 1 240 ? 13.604 -13.883 11.841 1.00 82.62 240 LYS A O 1
ATOM 1887 N N . ASP A 1 241 ? 11.375 -13.980 11.538 1.00 77.06 241 ASP A N 1
ATOM 1888 C CA . ASP A 1 241 ? 11.392 -14.734 10.286 1.00 77.06 241 ASP A CA 1
ATOM 1889 C C . ASP A 1 241 ? 10.483 -14.080 9.244 1.00 77.06 241 ASP A C 1
ATOM 1891 O O . ASP A 1 241 ? 9.413 -13.549 9.570 1.00 77.06 241 ASP A O 1
ATOM 1895 N N . ASP A 1 242 ? 10.881 -14.191 7.977 1.00 78.44 242 ASP A N 1
ATOM 1896 C CA . ASP A 1 242 ? 9.990 -13.913 6.859 1.00 78.44 242 ASP A CA 1
ATOM 1897 C C . ASP A 1 242 ? 8.851 -14.933 6.822 1.00 78.44 242 ASP A C 1
ATOM 1899 O O . ASP A 1 242 ? 9.050 -16.144 6.930 1.00 78.44 242 ASP A O 1
ATOM 1903 N N . LEU A 1 243 ? 7.633 -14.432 6.627 1.00 84.94 243 LEU A N 1
ATOM 1904 C CA . LEU A 1 243 ? 6.425 -15.244 6.595 1.00 84.94 243 LEU A CA 1
ATOM 1905 C C . LEU A 1 243 ? 5.767 -15.140 5.213 1.00 84.94 243 LEU A C 1
ATOM 1907 O O . LEU A 1 243 ? 5.134 -14.130 4.901 1.00 84.94 243 LEU A O 1
ATOM 1911 N N . ASP A 1 244 ? 5.903 -16.187 4.391 1.00 83.75 244 ASP A N 1
ATOM 1912 C CA . ASP A 1 244 ? 5.134 -16.316 3.146 1.00 83.75 244 ASP A CA 1
ATOM 1913 C C . ASP A 1 244 ? 3.786 -16.986 3.421 1.00 83.75 244 ASP A C 1
ATOM 1915 O O . ASP A 1 244 ? 3.699 -18.194 3.653 1.00 83.75 244 ASP A O 1
ATOM 1919 N N . ILE A 1 245 ? 2.727 -16.179 3.394 1.00 89.69 245 ILE A N 1
ATOM 1920 C CA . ILE A 1 245 ? 1.340 -16.630 3.562 1.00 89.69 245 ILE A CA 1
ATOM 1921 C C . ILE A 1 245 ? 0.546 -16.606 2.253 1.00 89.69 245 ILE A C 1
ATOM 1923 O O . ILE A 1 245 ? -0.673 -16.781 2.287 1.00 89.69 245 ILE A O 1
ATOM 1927 N N . ALA A 1 246 ? 1.212 -16.398 1.109 1.00 85.12 246 ALA A N 1
ATOM 1928 C CA . ALA A 1 246 ? 0.559 -16.357 -0.192 1.00 85.12 246 ALA A CA 1
ATOM 1929 C C . ALA A 1 246 ? -0.348 -17.591 -0.394 1.00 85.12 246 ALA A C 1
ATOM 1931 O O . ALA A 1 246 ? 0.112 -18.728 -0.220 1.00 85.12 246 ALA A O 1
ATOM 1932 N N . PRO A 1 247 ? -1.625 -17.409 -0.789 1.00 84.38 247 PRO A N 1
ATOM 1933 C CA . PRO A 1 247 ? -2.517 -18.526 -1.068 1.00 84.38 247 PRO A CA 1
ATOM 1934 C C . PRO A 1 247 ? -1.911 -19.511 -2.074 1.00 84.38 247 PRO A C 1
ATOM 1936 O O . PRO A 1 247 ? -1.234 -19.125 -3.033 1.00 84.38 247 PRO A O 1
ATOM 1939 N N . LYS A 1 248 ? -2.179 -20.809 -1.889 1.00 83.81 248 LYS A N 1
ATOM 1940 C CA . LYS A 1 248 ? -1.742 -21.830 -2.852 1.00 83.81 248 LYS A CA 1
ATOM 1941 C C . LYS A 1 248 ? -2.317 -21.517 -4.236 1.00 83.81 248 LYS A C 1
ATOM 1943 O O . LYS A 1 248 ? -3.512 -21.280 -4.370 1.00 83.81 248 LYS A O 1
ATOM 1948 N N . GLY A 1 249 ? -1.466 -21.558 -5.259 1.00 87.38 249 GLY A N 1
ATOM 1949 C CA . GLY A 1 249 ? -1.852 -21.240 -6.637 1.00 87.38 249 GLY A CA 1
ATOM 1950 C C . GLY A 1 249 ? -1.834 -19.747 -6.981 1.00 87.38 249 GLY A C 1
ATOM 1951 O O . GLY A 1 249 ? -2.104 -19.407 -8.128 1.00 87.38 249 GLY A O 1
ATOM 1952 N N . LEU A 1 250 ? -1.481 -18.860 -6.042 1.00 93.62 250 LEU A N 1
ATOM 1953 C CA . LEU A 1 250 ? -1.253 -17.448 -6.339 1.00 93.62 250 LEU A CA 1
ATOM 1954 C C . LEU A 1 250 ? 0.044 -17.285 -7.147 1.00 93.62 250 LEU A C 1
ATOM 1956 O O . LEU A 1 250 ? 1.139 -17.582 -6.662 1.00 93.62 250 LEU A O 1
ATOM 1960 N N . PHE A 1 251 ? -0.076 -16.776 -8.368 1.00 96.38 251 PHE A N 1
ATOM 1961 C CA . PHE A 1 251 ? 1.060 -16.345 -9.169 1.00 96.38 251 PHE A CA 1
ATOM 1962 C C . PHE A 1 251 ? 1.451 -14.923 -8.772 1.00 96.38 251 PHE A C 1
ATOM 1964 O O . PHE A 1 251 ? 0.595 -14.044 -8.723 1.00 96.38 251 PHE A O 1
ATOM 1971 N N . SER A 1 252 ? 2.735 -14.680 -8.516 1.00 96.69 252 SER A N 1
ATOM 1972 C CA . SER A 1 252 ? 3.277 -13.357 -8.194 1.00 96.69 252 SER A CA 1
ATOM 1973 C C . SER A 1 252 ? 4.457 -13.008 -9.099 1.00 96.69 252 SER A C 1
ATOM 1975 O O . SER A 1 252 ? 5.331 -13.847 -9.326 1.00 96.69 252 SER A O 1
ATOM 1977 N N . ALA A 1 253 ? 4.519 -11.769 -9.585 1.00 97.75 253 ALA A N 1
ATOM 1978 C CA . ALA A 1 253 ? 5.601 -11.309 -10.450 1.00 97.75 253 ALA A CA 1
ATOM 1979 C C . ALA A 1 253 ? 6.107 -9.904 -10.108 1.00 97.75 253 ALA A C 1
ATOM 1981 O O . ALA A 1 253 ? 5.328 -9.040 -9.699 1.00 97.75 253 ALA A O 1
ATOM 1982 N N . LYS A 1 254 ? 7.412 -9.691 -10.321 1.00 98.25 254 LYS A N 1
ATOM 1983 C CA . LYS A 1 254 ? 8.084 -8.387 -10.223 1.00 98.25 254 LYS A CA 1
ATOM 1984 C C . LYS A 1 254 ? 8.616 -7.957 -11.589 1.00 98.25 254 LYS A C 1
ATOM 1986 O O . LYS A 1 254 ? 9.249 -8.757 -12.273 1.00 98.25 254 LYS A O 1
ATOM 1991 N N . PHE A 1 255 ? 8.420 -6.695 -11.961 1.00 98.19 255 PHE A N 1
ATOM 1992 C CA . PHE A 1 255 ? 8.954 -6.125 -13.204 1.00 98.19 255 PHE A CA 1
ATOM 1993 C C . PHE A 1 255 ? 9.750 -4.868 -12.897 1.00 98.19 255 PHE A C 1
ATOM 1995 O O . PHE A 1 255 ? 9.179 -3.887 -12.423 1.00 98.19 255 PHE A O 1
ATOM 2002 N N . TYR A 1 256 ? 11.040 -4.897 -13.205 1.00 97.12 256 TYR A N 1
ATOM 2003 C CA . TYR A 1 256 ? 11.957 -3.776 -13.068 1.00 97.12 256 TYR A CA 1
ATOM 2004 C C . TYR A 1 256 ? 12.045 -3.050 -14.410 1.00 97.12 256 TYR A C 1
ATOM 2006 O O . TYR A 1 256 ? 12.641 -3.556 -15.362 1.00 97.12 256 TYR A O 1
ATOM 2014 N N . GLY A 1 257 ? 11.422 -1.876 -14.484 1.00 93.69 257 GLY A N 1
ATOM 2015 C CA . GLY A 1 257 ? 11.374 -1.031 -15.677 1.00 93.69 257 GLY A CA 1
ATOM 2016 C C . GLY A 1 257 ? 12.010 0.335 -15.451 1.00 93.69 257 GLY A C 1
ATOM 2017 O O . GLY A 1 257 ? 12.188 0.776 -14.315 1.00 93.69 257 GLY A O 1
ATOM 2018 N N . LEU A 1 258 ? 12.313 1.027 -16.542 1.00 90.00 258 LEU A N 1
ATOM 2019 C CA . LEU A 1 258 ? 12.782 2.407 -16.553 1.00 90.00 258 LEU A CA 1
ATOM 2020 C C . LEU A 1 258 ? 11.602 3.370 -16.740 1.00 90.00 258 LEU A C 1
ATOM 2022 O O . LEU A 1 258 ? 10.728 3.158 -17.573 1.00 90.00 258 LEU A O 1
ATOM 2026 N N . GLY A 1 259 ? 11.599 4.489 -16.020 1.00 86.94 259 GLY A N 1
ATOM 2027 C CA . GLY A 1 259 ? 10.596 5.536 -16.190 1.00 86.94 259 GLY A CA 1
ATOM 2028 C C . GLY A 1 259 ? 10.462 5.952 -17.660 1.00 86.94 259 GLY A C 1
ATOM 2029 O O . GLY A 1 259 ? 11.437 6.400 -18.266 1.00 86.94 259 GLY A O 1
ATOM 2030 N N . SER A 1 260 ? 9.241 5.819 -18.191 1.00 83.25 260 SER A N 1
ATOM 2031 C CA . SER A 1 260 ? 8.847 6.070 -19.590 1.00 83.25 260 SER A CA 1
ATOM 2032 C C . SER A 1 260 ? 9.209 4.992 -20.626 1.00 83.25 260 SER A C 1
ATOM 2034 O O . SER A 1 260 ? 9.039 5.239 -21.818 1.00 83.25 260 SER A O 1
ATOM 2036 N N . ASP A 1 261 ? 9.624 3.789 -20.218 1.00 86.62 261 ASP A N 1
ATOM 2037 C CA . ASP A 1 261 ? 9.850 2.656 -21.140 1.00 86.62 261 ASP A CA 1
ATOM 2038 C C . ASP A 1 261 ? 8.565 1.894 -21.541 1.00 86.62 261 ASP A C 1
ATOM 2040 O O . ASP A 1 261 ? 8.572 1.073 -22.458 1.00 86.62 261 ASP A O 1
ATOM 2044 N N . GLY A 1 262 ? 7.444 2.187 -20.871 1.00 89.31 262 GLY A N 1
ATOM 2045 C CA . GLY A 1 262 ? 6.135 1.577 -21.110 1.00 89.31 262 GLY A CA 1
ATOM 2046 C C . GLY A 1 262 ? 5.832 0.323 -20.281 1.00 89.31 262 GLY A C 1
ATOM 2047 O O . GLY A 1 262 ? 4.734 -0.215 -20.419 1.00 89.31 262 GLY A O 1
ATOM 2048 N N . THR A 1 263 ? 6.731 -0.107 -19.389 1.00 93.50 263 THR A N 1
ATOM 2049 C CA . THR A 1 263 ? 6.573 -1.292 -18.523 1.00 93.50 263 THR A CA 1
ATOM 2050 C C . THR A 1 263 ? 5.317 -1.219 -17.665 1.00 93.50 263 THR A C 1
ATOM 2052 O O . THR A 1 263 ? 4.497 -2.133 -17.683 1.00 93.50 263 THR A O 1
ATOM 2055 N N . VAL A 1 264 ? 5.118 -0.109 -16.949 1.00 94.44 264 VAL A N 1
ATOM 2056 C CA . VAL A 1 264 ? 3.944 0.052 -16.079 1.00 94.44 264 VAL A CA 1
ATOM 2057 C C . VAL A 1 264 ? 2.645 0.008 -16.884 1.00 94.44 264 VAL A C 1
ATOM 2059 O O . VAL A 1 264 ? 1.714 -0.694 -16.503 1.00 94.44 264 VAL A O 1
ATOM 2062 N N . GLY A 1 265 ? 2.594 0.687 -18.034 1.00 92.81 265 GLY A N 1
ATOM 2063 C CA . GLY A 1 265 ? 1.421 0.666 -18.911 1.00 92.81 265 GLY A CA 1
ATOM 2064 C C . GLY A 1 265 ? 1.113 -0.732 -19.457 1.00 92.81 265 GLY A C 1
ATOM 2065 O O . GLY A 1 265 ? -0.046 -1.144 -19.461 1.00 92.81 265 GLY A O 1
ATOM 2066 N N . ALA A 1 266 ? 2.144 -1.487 -19.853 1.00 92.62 266 ALA A N 1
ATOM 2067 C CA . ALA A 1 266 ? 1.995 -2.881 -20.270 1.00 92.62 266 ALA A CA 1
ATOM 2068 C C . ALA A 1 266 ? 1.463 -3.757 -19.128 1.00 92.62 266 ALA A C 1
ATOM 2070 O O . ALA A 1 266 ? 0.520 -4.512 -19.328 1.00 92.62 266 ALA A O 1
ATOM 2071 N N . ASN A 1 267 ? 1.984 -3.601 -17.911 1.00 96.38 267 ASN A N 1
ATOM 2072 C CA . ASN A 1 267 ? 1.517 -4.350 -16.744 1.00 96.38 267 ASN A CA 1
ATOM 2073 C C . ASN A 1 267 ? 0.068 -4.010 -16.366 1.00 96.38 267 ASN A C 1
ATOM 2075 O O . ASN A 1 267 ? -0.715 -4.913 -16.084 1.00 96.38 267 ASN A O 1
ATOM 2079 N N . GLN A 1 268 ? -0.329 -2.734 -16.426 1.00 95.38 268 GLN A N 1
ATOM 2080 C CA . GLN A 1 268 ? -1.728 -2.325 -16.249 1.00 95.38 268 GLN A CA 1
ATOM 2081 C C . GLN A 1 268 ? -2.648 -2.965 -17.291 1.00 95.38 268 GLN A C 1
ATOM 2083 O O . GLN A 1 268 ? -3.752 -3.396 -16.965 1.00 95.38 268 GLN A O 1
ATOM 2088 N N . ASN A 1 269 ? -2.197 -3.043 -18.543 1.00 92.88 269 ASN A N 1
ATOM 2089 C CA . ASN A 1 269 ? -2.941 -3.707 -19.602 1.00 92.88 269 ASN A CA 1
ATOM 2090 C C . ASN A 1 269 ? -3.010 -5.230 -19.388 1.00 92.88 269 ASN A C 1
ATOM 2092 O O . ASN A 1 269 ? -4.087 -5.797 -19.532 1.00 92.88 269 ASN A O 1
ATOM 2096 N N . SER A 1 270 ? -1.924 -5.873 -18.951 1.00 94.06 270 SER A N 1
ATOM 2097 C CA . SER A 1 270 ? -1.909 -7.301 -18.606 1.00 94.06 270 SER A CA 1
ATOM 2098 C C . SER A 1 270 ? -2.872 -7.638 -17.467 1.00 94.06 270 SER A C 1
ATOM 2100 O O . SER A 1 270 ? -3.562 -8.649 -17.547 1.00 94.06 270 SER A O 1
ATOM 2102 N N . ILE A 1 271 ? -2.971 -6.782 -16.440 1.00 95.25 271 ILE A N 1
ATOM 2103 C CA . ILE A 1 271 ? -3.956 -6.941 -15.357 1.00 95.25 271 ILE A CA 1
ATOM 2104 C C . ILE A 1 271 ? -5.378 -6.923 -15.912 1.00 95.25 271 ILE A C 1
ATOM 2106 O O . ILE A 1 271 ? -6.173 -7.778 -15.539 1.00 95.25 271 ILE A O 1
ATOM 2110 N N . LYS A 1 272 ? -5.688 -5.971 -16.801 1.00 93.50 272 LYS A N 1
ATOM 2111 C CA . LYS A 1 272 ? -7.011 -5.868 -17.429 1.00 93.50 272 LYS A CA 1
ATOM 2112 C C . LYS A 1 272 ? -7.316 -7.085 -18.291 1.00 93.50 272 LYS A C 1
ATOM 2114 O O . LYS A 1 272 ? -8.354 -7.690 -18.101 1.00 93.50 272 LYS A O 1
ATOM 2119 N N . ILE A 1 273 ? -6.386 -7.500 -19.155 1.00 91.94 273 ILE A N 1
ATOM 2120 C CA . ILE A 1 273 ? -6.547 -8.704 -19.985 1.00 91.94 273 ILE A CA 1
ATOM 2121 C C . ILE A 1 273 ? -6.858 -9.922 -19.110 1.00 91.94 273 ILE A C 1
ATOM 2123 O O . ILE A 1 273 ? -7.827 -10.627 -19.356 1.00 91.94 273 ILE A O 1
ATOM 2127 N N . ILE A 1 274 ? -6.058 -10.163 -18.069 1.00 93.69 274 ILE A N 1
ATOM 2128 C CA . ILE A 1 274 ? -6.260 -11.329 -17.205 1.00 93.69 274 ILE A CA 1
ATOM 2129 C C . ILE A 1 274 ? -7.560 -11.196 -16.402 1.00 93.69 274 ILE A C 1
ATOM 2131 O O . ILE A 1 274 ? -8.283 -12.176 -16.253 1.00 93.69 274 ILE A O 1
ATOM 2135 N N . GLY A 1 275 ? -7.872 -10.006 -15.891 1.00 94.06 275 GLY A N 1
ATOM 2136 C CA . GLY A 1 275 ? -9.074 -9.762 -15.100 1.00 94.06 275 GLY A CA 1
ATOM 2137 C C . GLY A 1 275 ? -10.372 -9.846 -15.906 1.00 94.06 275 GLY A C 1
ATOM 2138 O O . GLY A 1 275 ? -11.352 -10.378 -15.391 1.00 94.06 275 GLY A O 1
ATOM 2139 N N . ASP A 1 276 ? -10.382 -9.359 -17.144 1.00 92.75 276 ASP A N 1
ATOM 2140 C CA . ASP A 1 276 ? -11.579 -9.286 -17.991 1.00 92.75 276 ASP A CA 1
ATOM 2141 C C . ASP A 1 276 ? -11.849 -10.614 -18.712 1.00 92.75 276 ASP A C 1
ATOM 2143 O O . ASP A 1 276 ? -13.001 -11.004 -18.878 1.00 92.75 276 ASP A O 1
ATOM 2147 N N . GLU A 1 277 ? -10.795 -11.331 -19.112 1.00 92.75 277 GLU A N 1
ATOM 2148 C CA . GLU A 1 277 ? -10.905 -12.535 -19.950 1.00 92.75 277 GLU A CA 1
ATOM 2149 C C . GLU A 1 277 ? -10.810 -13.845 -19.137 1.00 92.75 277 GLU A C 1
ATOM 2151 O O . GLU A 1 277 ? -10.822 -14.941 -19.702 1.00 92.75 277 GLU A O 1
ATOM 2156 N N . THR A 1 278 ? -10.686 -13.761 -17.804 1.00 92.81 278 THR A N 1
ATOM 2157 C CA . THR A 1 278 ? -10.645 -14.929 -16.907 1.00 92.81 278 THR A CA 1
ATOM 2158 C C . THR A 1 278 ? -11.413 -14.700 -15.605 1.00 92.81 278 THR A C 1
ATOM 2160 O O . THR A 1 278 ? -11.672 -13.569 -15.193 1.00 92.81 278 THR A O 1
ATOM 2163 N N . ASP A 1 279 ? -11.691 -15.787 -14.884 1.00 93.75 279 ASP A N 1
ATOM 2164 C CA . ASP A 1 279 ? -12.292 -15.743 -13.544 1.00 93.75 279 ASP A CA 1
ATOM 2165 C C . ASP A 1 279 ? -11.277 -15.471 -12.421 1.00 93.75 279 ASP A C 1
ATOM 2167 O O . ASP A 1 279 ? -11.633 -15.479 -11.243 1.00 93.75 279 ASP A O 1
ATOM 2171 N N . MET A 1 280 ? -10.001 -15.236 -12.744 1.00 95.69 280 MET A N 1
ATOM 2172 C CA . MET A 1 280 ? -8.999 -14.925 -11.727 1.00 95.69 280 MET A CA 1
ATOM 2173 C C . MET A 1 280 ? -9.201 -13.524 -11.148 1.00 95.69 280 MET A C 1
ATOM 2175 O O . MET A 1 280 ? -9.565 -12.566 -11.835 1.00 95.69 280 MET A O 1
ATOM 2179 N N . TYR A 1 281 ? -8.880 -13.394 -9.866 1.00 97.00 281 TYR A N 1
ATOM 2180 C CA . TYR A 1 281 ? -8.574 -12.115 -9.253 1.00 97.00 281 TYR A CA 1
ATOM 2181 C C . TYR A 1 281 ? -7.209 -11.647 -9.749 1.00 97.00 281 TYR A C 1
ATOM 2183 O O . TYR A 1 281 ? -6.266 -12.433 -9.875 1.00 97.00 281 TYR A O 1
ATOM 2191 N N . ALA A 1 282 ? -7.110 -10.350 -10.005 1.00 97.31 282 ALA A N 1
ATOM 2192 C CA . ALA A 1 282 ? -5.896 -9.704 -10.465 1.00 97.31 282 ALA A CA 1
ATOM 2193 C C . ALA A 1 282 ? -5.602 -8.502 -9.569 1.00 97.31 282 ALA A C 1
ATOM 2195 O O . ALA A 1 282 ? -6.505 -7.713 -9.287 1.00 97.31 282 ALA A O 1
ATOM 2196 N N . GLN A 1 283 ? -4.350 -8.372 -9.134 1.00 98.06 283 GLN A N 1
ATOM 2197 C CA . GLN A 1 283 ? -3.861 -7.255 -8.331 1.00 98.06 283 GLN A CA 1
ATOM 2198 C C . GLN A 1 283 ? -2.601 -6.666 -8.974 1.00 98.06 283 GLN A C 1
ATOM 2200 O O . GLN A 1 283 ? -1.719 -7.403 -9.420 1.00 98.06 283 GLN A O 1
ATOM 2205 N N . GLY A 1 284 ? -2.497 -5.338 -8.978 1.00 98.00 284 GLY A N 1
ATOM 2206 C CA . GLY A 1 284 ? -1.305 -4.613 -9.397 1.00 98.00 284 GLY A CA 1
ATOM 2207 C C . GLY A 1 284 ? -0.960 -3.460 -8.473 1.00 98.00 284 GLY A C 1
ATOM 2208 O O . GLY A 1 284 ? -1.812 -2.633 -8.155 1.00 98.00 284 GLY A O 1
ATOM 2209 N N . TYR A 1 285 ? 0.311 -3.367 -8.102 1.00 98.19 285 TYR A N 1
ATOM 2210 C CA . TYR A 1 285 ? 0.870 -2.229 -7.384 1.00 98.19 285 TYR A CA 1
ATOM 2211 C C . TYR A 1 285 ? 2.175 -1.787 -8.043 1.00 98.19 285 TYR A C 1
ATOM 2213 O O . TYR A 1 285 ? 2.963 -2.619 -8.488 1.00 98.19 285 TYR A O 1
ATOM 2221 N N . PHE A 1 286 ? 2.410 -0.480 -8.113 1.00 97.19 286 PHE A N 1
ATOM 2222 C CA . PHE A 1 286 ? 3.529 0.091 -8.859 1.00 97.19 286 PHE A CA 1
ATOM 2223 C C . PHE A 1 286 ? 4.329 1.025 -7.961 1.00 97.19 286 PHE A C 1
ATOM 2225 O O . PHE A 1 286 ? 3.815 2.038 -7.488 1.00 97.19 286 PHE A O 1
ATOM 2232 N N . GLU A 1 287 ? 5.590 0.680 -7.737 1.00 94.31 287 GLU A N 1
ATOM 2233 C CA . GLU A 1 287 ? 6.558 1.553 -7.092 1.00 94.31 287 GLU A CA 1
ATOM 2234 C C . GLU A 1 287 ? 7.209 2.441 -8.145 1.00 94.31 287 GLU A C 1
ATOM 2236 O O . GLU A 1 287 ? 7.701 1.959 -9.170 1.00 94.31 287 GLU A O 1
ATOM 2241 N N . TYR A 1 288 ? 7.214 3.743 -7.877 1.00 89.75 288 TYR A N 1
ATOM 2242 C CA . TYR A 1 288 ? 7.866 4.741 -8.709 1.00 89.75 288 TYR A CA 1
ATOM 2243 C C . TYR A 1 288 ? 8.986 5.398 -7.916 1.00 89.75 288 TYR A C 1
ATOM 2245 O O . TYR A 1 288 ? 8.821 5.716 -6.738 1.00 89.75 288 TYR A O 1
ATOM 2253 N N . ASP A 1 289 ? 10.103 5.655 -8.583 1.00 85.88 289 ASP A N 1
ATOM 2254 C CA . ASP A 1 289 ? 11.120 6.563 -8.073 1.00 85.88 289 ASP A CA 1
ATOM 2255 C C . ASP A 1 289 ? 10.572 8.005 -7.997 1.00 85.88 289 ASP A C 1
ATOM 2257 O O . ASP A 1 289 ? 9.732 8.438 -8.787 1.00 85.88 289 ASP A O 1
ATOM 2261 N N . SER A 1 290 ? 11.112 8.783 -7.065 1.00 82.56 290 SER A N 1
ATOM 2262 C CA . SER A 1 290 ? 10.948 10.237 -6.975 1.00 82.56 290 SER A CA 1
ATOM 2263 C C . SER A 1 290 ? 11.433 10.988 -8.228 1.00 82.56 290 SER A C 1
ATOM 2265 O O . SER A 1 290 ? 11.014 12.119 -8.499 1.00 82.56 290 SER A O 1
ATOM 2267 N N . LYS A 1 291 ? 12.331 10.376 -9.012 1.00 82.56 291 LYS A N 1
ATOM 2268 C CA . LYS A 1 291 ? 12.899 10.958 -10.235 1.00 82.56 291 LYS A CA 1
ATOM 2269 C C . LYS A 1 291 ? 11.859 10.970 -11.360 1.00 82.56 291 LYS A C 1
ATOM 2271 O O . LYS A 1 291 ? 11.463 9.924 -11.862 1.00 82.56 291 LYS A O 1
ATOM 2276 N N . LYS A 1 292 ? 11.502 12.171 -11.836 1.00 78.12 292 LYS A N 1
ATOM 2277 C CA . LYS A 1 292 ? 10.488 12.386 -12.893 1.00 78.12 292 LYS A CA 1
ATOM 2278 C C . LYS A 1 292 ? 10.775 11.657 -14.216 1.00 78.12 292 LYS A C 1
ATOM 2280 O O . LYS A 1 292 ? 9.833 11.278 -14.902 1.00 78.12 292 LYS A O 1
ATOM 2285 N N . SER A 1 293 ? 12.052 11.472 -14.567 1.00 75.00 293 SER A N 1
ATOM 2286 C CA . SER A 1 293 ? 12.482 10.790 -15.798 1.00 75.00 293 SER A CA 1
ATOM 2287 C C . SER A 1 293 ? 13.651 9.839 -15.540 1.00 75.00 293 SER A C 1
ATOM 2289 O O . SER A 1 293 ? 14.593 10.158 -14.799 1.00 75.00 293 SER A O 1
ATOM 2291 N N . GLY A 1 294 ? 13.598 8.664 -16.176 1.00 78.69 294 GLY A N 1
ATOM 2292 C CA . GLY A 1 294 ? 14.627 7.626 -16.075 1.00 78.69 294 GLY A CA 1
ATOM 2293 C C . GLY A 1 294 ? 14.829 7.068 -14.661 1.00 78.69 294 GLY A C 1
ATOM 2294 O O . GLY A 1 294 ? 15.898 6.532 -14.362 1.00 78.69 294 GLY A O 1
ATOM 2295 N N . GLY A 1 295 ? 13.869 7.287 -13.760 1.00 87.88 295 GLY A N 1
ATOM 2296 C CA . GLY A 1 295 ? 13.824 6.631 -12.456 1.00 87.88 295 GLY A CA 1
ATOM 2297 C C . GLY A 1 295 ? 13.503 5.146 -12.609 1.00 87.88 295 GLY A C 1
ATOM 2298 O O . GLY A 1 295 ? 13.015 4.728 -13.660 1.00 87.88 295 GLY A O 1
ATOM 2299 N N . ILE A 1 296 ? 13.791 4.349 -11.588 1.00 92.88 296 ILE A N 1
ATOM 2300 C CA . ILE A 1 296 ? 13.370 2.947 -11.575 1.00 92.88 296 ILE A CA 1
ATOM 2301 C C . ILE A 1 296 ? 11.862 2.852 -11.312 1.00 92.88 296 ILE A C 1
ATOM 2303 O O . ILE A 1 296 ? 11.280 3.663 -10.589 1.00 92.88 296 ILE A O 1
ATOM 2307 N N . THR A 1 297 ? 11.225 1.856 -11.912 1.00 95.00 297 THR A N 1
ATOM 2308 C CA . THR A 1 297 ? 9.858 1.447 -11.591 1.00 95.00 297 THR A CA 1
ATOM 2309 C C . THR A 1 297 ? 9.850 -0.036 -11.263 1.00 95.00 297 THR A C 1
ATOM 2311 O O . THR A 1 297 ? 10.503 -0.819 -11.954 1.00 95.00 297 THR A O 1
ATOM 2314 N N . ILE A 1 298 ? 9.121 -0.425 -10.217 1.00 97.38 298 ILE A N 1
ATOM 2315 C CA . ILE A 1 298 ? 8.962 -1.831 -9.832 1.00 97.38 298 ILE A CA 1
ATOM 2316 C C . ILE A 1 298 ? 7.472 -2.141 -9.809 1.00 97.38 298 ILE A C 1
ATOM 2318 O O . ILE A 1 298 ? 6.715 -1.600 -9.005 1.00 97.38 298 ILE A O 1
ATOM 2322 N N . SER A 1 299 ? 7.029 -2.986 -10.736 1.00 98.19 299 SER A N 1
ATOM 2323 C CA . SER A 1 299 ? 5.636 -3.436 -10.787 1.00 98.19 299 SER A CA 1
ATOM 2324 C C . SER A 1 299 ? 5.493 -4.753 -10.044 1.00 98.19 299 SER A C 1
ATOM 2326 O O . SER A 1 299 ? 6.243 -5.686 -10.315 1.00 98.19 299 SER A O 1
ATOM 2328 N N . HIS A 1 300 ? 4.501 -4.838 -9.168 1.00 98.25 300 HIS A N 1
ATOM 2329 C CA . HIS A 1 300 ? 4.139 -6.020 -8.395 1.00 98.25 300 HIS A CA 1
ATOM 2330 C C . HIS A 1 300 ? 2.784 -6.507 -8.876 1.00 98.25 300 HIS A C 1
ATOM 2332 O O . HIS A 1 300 ? 1.785 -5.807 -8.708 1.00 98.25 300 HIS A O 1
ATOM 2338 N N . LEU A 1 301 ? 2.756 -7.685 -9.490 1.00 98.12 301 LEU A N 1
ATOM 2339 C CA . LEU A 1 301 ? 1.537 -8.294 -10.011 1.00 98.12 301 LEU A CA 1
ATOM 2340 C C . LEU A 1 301 ? 1.212 -9.564 -9.242 1.00 98.12 301 LEU A C 1
ATOM 2342 O O . LEU A 1 301 ? 2.116 -10.343 -8.932 1.00 98.12 301 LEU A O 1
ATOM 2346 N N . ARG A 1 302 ? -0.077 -9.794 -8.990 1.00 97.75 302 ARG A N 1
ATOM 2347 C CA . ARG A 1 302 ? -0.582 -11.058 -8.457 1.00 97.75 302 ARG A CA 1
ATOM 2348 C C . ARG A 1 302 ? -1.829 -11.512 -9.208 1.00 97.75 302 ARG A C 1
ATOM 2350 O O . ARG A 1 302 ? -2.702 -10.694 -9.492 1.00 97.75 302 ARG A O 1
ATOM 2357 N N . PHE A 1 303 ? -1.917 -12.810 -9.485 1.00 97.19 303 PHE A N 1
ATOM 2358 C CA . PHE A 1 303 ? -3.063 -13.443 -10.143 1.00 97.19 303 PHE A CA 1
ATOM 2359 C C . PHE A 1 303 ? -3.411 -14.756 -9.446 1.00 97.19 303 PHE A C 1
ATOM 2361 O O . PHE A 1 303 ? -2.516 -15.541 -9.127 1.00 97.19 303 PHE A O 1
ATOM 2368 N N . GLY A 1 304 ? -4.695 -15.015 -9.209 1.00 95.44 304 GLY A N 1
ATOM 2369 C CA . GLY A 1 304 ? -5.131 -16.268 -8.597 1.00 95.44 304 GLY A CA 1
ATOM 2370 C C . GLY A 1 304 ? -6.646 -16.427 -8.553 1.00 95.44 304 GLY A C 1
ATOM 2371 O O . GLY A 1 304 ? -7.391 -15.487 -8.800 1.00 95.44 304 GLY A O 1
ATOM 2372 N N . HIS A 1 305 ? -7.113 -17.628 -8.217 1.00 94.12 305 HIS A N 1
ATOM 2373 C CA . HIS A 1 305 ? -8.548 -17.943 -8.142 1.00 94.12 305 HIS A CA 1
ATOM 2374 C C . HIS A 1 305 ? -9.199 -17.588 -6.798 1.00 94.12 305 HIS A C 1
ATOM 2376 O O . HIS A 1 305 ? -10.410 -17.713 -6.642 1.00 94.12 305 HIS A O 1
ATOM 2382 N N . THR A 1 306 ? -8.412 -17.145 -5.820 1.00 92.88 306 THR A N 1
ATOM 2383 C CA . THR A 1 306 ? -8.902 -16.663 -4.525 1.00 92.88 306 THR A CA 1
ATOM 2384 C C . THR A 1 306 ? -8.757 -15.145 -4.438 1.00 92.88 306 THR A C 1
ATOM 2386 O O . THR A 1 306 ? -7.771 -14.624 -4.969 1.00 92.88 306 THR A O 1
ATOM 2389 N N . PRO A 1 307 ? -9.666 -14.434 -3.740 1.00 93.94 307 PRO A N 1
ATOM 2390 C CA . PRO A 1 307 ? -9.524 -13.000 -3.507 1.00 93.94 307 PRO A CA 1
ATOM 2391 C C . PRO A 1 307 ? -8.142 -12.655 -2.943 1.00 93.94 307 PRO A C 1
ATOM 2393 O O . PRO A 1 307 ? -7.663 -13.321 -2.025 1.00 93.94 307 PRO A O 1
ATOM 2396 N N . ILE A 1 308 ? -7.504 -11.620 -3.491 1.00 95.06 308 ILE A N 1
ATOM 2397 C CA . ILE A 1 308 ? -6.132 -11.240 -3.135 1.00 95.06 308 ILE A CA 1
ATOM 2398 C C . ILE A 1 308 ? -6.184 -10.176 -2.033 1.00 95.06 308 ILE A C 1
ATOM 2400 O O . ILE A 1 308 ? -6.570 -9.037 -2.288 1.00 95.06 308 ILE A O 1
ATOM 2404 N N . LYS A 1 309 ? -5.771 -10.538 -0.812 1.00 93.75 309 LYS A N 1
ATOM 2405 C CA . LYS A 1 309 ? -5.755 -9.662 0.376 1.00 93.75 309 LYS A CA 1
ATOM 2406 C C . LYS A 1 309 ? -4.330 -9.290 0.791 1.00 93.75 309 LYS A C 1
ATOM 2408 O O . LYS A 1 309 ? -3.978 -9.299 1.965 1.00 93.75 309 LYS A O 1
ATOM 2413 N N . ALA A 1 310 ? -3.517 -8.919 -0.197 1.00 95.06 310 ALA A N 1
ATOM 2414 C CA . ALA A 1 310 ? -2.092 -8.668 -0.015 1.00 95.06 310 ALA A CA 1
ATOM 2415 C C . ALA A 1 310 ? -1.691 -7.220 -0.359 1.00 95.06 310 ALA A C 1
ATOM 2417 O O . ALA A 1 310 ? -0.992 -7.000 -1.355 1.00 95.06 310 ALA A O 1
ATOM 2418 N N . PRO A 1 311 ? -2.102 -6.198 0.420 1.00 96.31 311 PRO A N 1
ATOM 2419 C CA . PRO A 1 311 ? -1.681 -4.810 0.217 1.00 96.31 311 PRO A CA 1
ATOM 2420 C C . PRO A 1 311 ? -0.248 -4.574 0.735 1.00 96.31 311 PRO A C 1
ATOM 2422 O O . PRO A 1 311 ? 0.030 -3.667 1.515 1.00 96.31 311 PRO A O 1
ATOM 2425 N N . TYR A 1 312 ? 0.684 -5.405 0.281 1.00 95.75 312 TYR A N 1
ATOM 2426 C CA . TYR A 1 312 ? 2.121 -5.343 0.533 1.00 95.75 312 TYR A CA 1
ATOM 2427 C C . TYR A 1 312 ? 2.873 -5.813 -0.720 1.00 95.75 312 TYR A C 1
ATOM 2429 O O . TYR A 1 312 ? 2.283 -6.416 -1.625 1.00 95.75 312 TYR A O 1
ATOM 2437 N N . LEU A 1 313 ? 4.164 -5.499 -0.821 1.00 95.81 313 LEU A N 1
ATOM 2438 C CA . LEU A 1 313 ? 4.981 -5.839 -1.995 1.00 95.81 313 LEU A CA 1
ATOM 2439 C C . LEU A 1 313 ? 5.165 -7.354 -2.151 1.00 95.81 313 LEU A C 1
ATOM 2441 O O . LEU A 1 313 ? 5.014 -8.118 -1.199 1.00 95.81 313 LEU A O 1
ATOM 2445 N N . VAL A 1 314 ? 5.472 -7.811 -3.362 1.00 95.31 314 VAL A N 1
ATOM 2446 C CA . VAL A 1 314 ? 5.804 -9.217 -3.612 1.00 95.31 314 VAL A CA 1
ATOM 2447 C C . VAL A 1 314 ? 7.188 -9.499 -3.029 1.00 95.31 314 VAL A C 1
ATOM 2449 O O . VAL A 1 314 ? 8.194 -9.064 -3.585 1.00 95.31 314 VAL A O 1
ATOM 2452 N N . SER A 1 315 ? 7.234 -10.248 -1.928 1.00 91.12 315 SER A N 1
ATOM 2453 C CA . SER A 1 315 ? 8.478 -10.786 -1.369 1.00 91.12 315 SER A CA 1
ATOM 2454 C C . SER A 1 315 ? 8.926 -12.022 -2.145 1.00 91.12 315 SER A C 1
ATOM 2456 O O . SER A 1 315 ? 10.055 -12.068 -2.619 1.00 91.12 315 SER A O 1
ATOM 2458 N N . GLN A 1 316 ? 8.025 -12.989 -2.363 1.00 92.31 316 GLN A N 1
ATOM 2459 C CA . GLN A 1 316 ? 8.338 -14.225 -3.078 1.00 92.31 316 GLN A CA 1
ATOM 2460 C C . GLN A 1 316 ? 7.727 -14.293 -4.480 1.00 92.31 316 GLN A C 1
ATOM 2462 O O . GLN A 1 316 ? 6.546 -14.601 -4.653 1.00 92.31 316 GLN A O 1
ATOM 2467 N N . ALA A 1 317 ? 8.545 -14.041 -5.504 1.00 95.56 317 ALA A N 1
ATOM 2468 C CA . ALA A 1 317 ? 8.094 -13.991 -6.894 1.00 95.56 317 ALA A CA 1
ATOM 2469 C C . ALA A 1 317 ? 8.221 -15.346 -7.614 1.00 95.56 317 ALA A C 1
ATOM 2471 O O . ALA A 1 317 ? 9.237 -16.034 -7.509 1.00 95.56 317 ALA A O 1
ATOM 2472 N N . ASN A 1 318 ? 7.207 -15.701 -8.407 1.00 97.00 318 ASN A N 1
ATOM 2473 C CA . ASN A 1 318 ? 7.270 -16.787 -9.389 1.00 97.00 318 ASN A CA 1
ATOM 2474 C C . ASN A 1 318 ? 8.024 -16.361 -10.655 1.00 97.00 318 ASN A C 1
ATOM 2476 O O . ASN A 1 318 ? 8.658 -17.196 -11.302 1.00 97.00 318 ASN A O 1
ATOM 2480 N N . LEU A 1 319 ? 7.932 -15.076 -11.009 1.00 98.19 319 LEU A N 1
ATOM 2481 C CA . LEU A 1 319 ? 8.587 -14.484 -12.168 1.00 98.19 319 LEU A CA 1
ATOM 2482 C C . LEU A 1 319 ? 9.185 -13.123 -11.811 1.00 98.19 319 LEU A C 1
ATOM 2484 O O . LEU A 1 319 ? 8.521 -12.279 -11.211 1.00 98.19 319 LEU A O 1
ATOM 2488 N N . VAL A 1 320 ? 10.425 -12.892 -12.224 1.00 98.50 320 VAL A N 1
ATOM 2489 C CA . VAL A 1 320 ? 11.059 -11.573 -12.200 1.00 98.50 320 VAL A CA 1
ATOM 2490 C C . VAL A 1 320 ? 11.440 -11.193 -13.624 1.00 98.50 320 VAL A C 1
ATOM 2492 O O . VAL A 1 320 ? 12.065 -11.984 -14.325 1.00 98.50 320 VAL A O 1
ATOM 2495 N N . ALA A 1 321 ? 11.081 -9.988 -14.054 1.00 98.19 321 ALA A N 1
ATOM 2496 C CA . ALA A 1 321 ? 11.479 -9.437 -15.341 1.00 98.19 321 ALA A CA 1
ATOM 2497 C C . ALA A 1 321 ? 12.322 -8.172 -15.154 1.00 98.19 321 ALA A C 1
ATOM 2499 O O . ALA A 1 321 ? 11.944 -7.271 -14.407 1.00 98.19 321 ALA A O 1
ATOM 2500 N N . CYS A 1 322 ? 13.451 -8.093 -15.850 1.00 97.06 322 CYS A N 1
ATOM 2501 C CA . CYS A 1 322 ? 14.322 -6.930 -15.911 1.00 97.06 322 CYS A CA 1
ATOM 2502 C C . CYS A 1 322 ? 14.280 -6.351 -17.325 1.00 97.06 322 CYS A C 1
ATOM 2504 O O . CYS A 1 322 ? 14.775 -6.961 -18.271 1.00 97.06 322 CYS A O 1
ATOM 2506 N N . HIS A 1 323 ? 13.669 -5.179 -17.480 1.00 95.62 323 HIS A N 1
ATOM 2507 C CA . HIS A 1 323 ? 13.472 -4.548 -18.785 1.00 95.62 323 HIS A CA 1
ATOM 2508 C C . HIS A 1 323 ? 14.618 -3.600 -19.171 1.00 95.62 323 HIS A C 1
ATOM 2510 O O . HIS A 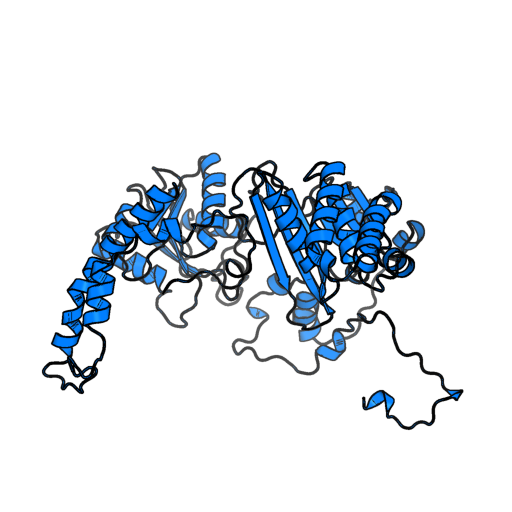1 323 ? 14.660 -3.125 -20.306 1.00 95.62 323 HIS A O 1
ATOM 2516 N N . ASN A 1 324 ? 15.563 -3.347 -18.258 1.00 91.75 324 ASN A N 1
ATOM 2517 C CA . ASN A 1 324 ? 16.734 -2.512 -18.502 1.00 91.75 324 ASN A CA 1
ATOM 2518 C C . ASN A 1 324 ? 18.020 -3.222 -18.034 1.00 91.75 324 ASN A C 1
ATOM 2520 O O . ASN A 1 324 ? 18.213 -3.379 -16.828 1.00 91.75 324 ASN A O 1
ATOM 2524 N N . PRO A 1 325 ? 18.944 -3.580 -18.943 1.00 90.50 325 PRO A N 1
ATOM 2525 C CA . PRO A 1 325 ? 20.124 -4.370 -18.593 1.00 90.50 325 PRO A CA 1
ATOM 2526 C C . PRO A 1 325 ? 21.057 -3.662 -17.600 1.00 90.50 325 PRO A C 1
ATOM 2528 O O . PRO A 1 325 ? 21.728 -4.327 -16.821 1.00 90.50 325 PRO A O 1
ATOM 2531 N N . SER A 1 326 ? 21.046 -2.322 -17.530 1.00 88.44 326 SER A N 1
ATOM 2532 C CA . SER A 1 326 ? 21.872 -1.566 -16.568 1.00 88.44 326 SER A CA 1
ATOM 2533 C C . SER A 1 326 ? 21.542 -1.849 -15.096 1.00 88.44 326 SER A C 1
ATOM 2535 O O . SER A 1 326 ? 22.287 -1.445 -14.204 1.00 88.44 326 SER A O 1
ATOM 2537 N N . TYR A 1 327 ? 20.423 -2.524 -14.824 1.00 91.56 327 TYR A N 1
ATOM 2538 C CA . TYR A 1 327 ? 19.969 -2.854 -13.477 1.00 91.56 327 TYR A CA 1
ATOM 2539 C C . TYR A 1 327 ? 20.657 -4.087 -12.895 1.00 91.56 327 TYR A C 1
ATOM 2541 O O . TYR A 1 327 ? 20.731 -4.195 -11.672 1.00 91.56 327 TYR A O 1
ATOM 2549 N N . VAL A 1 328 ? 21.217 -4.970 -13.734 1.00 91.25 328 VAL A N 1
ATOM 2550 C CA . VAL A 1 328 ? 21.822 -6.235 -13.276 1.00 91.25 328 VAL A CA 1
ATOM 2551 C C . VAL A 1 328 ? 22.993 -6.041 -12.319 1.00 91.25 328 VAL A C 1
ATOM 2553 O O . VAL A 1 328 ? 23.206 -6.892 -11.470 1.00 91.25 328 VAL A O 1
ATOM 2556 N N . THR A 1 329 ? 23.710 -4.918 -12.409 1.00 87.69 329 THR A N 1
ATOM 2557 C CA . THR A 1 329 ? 24.856 -4.584 -11.546 1.00 87.69 329 THR A CA 1
ATOM 2558 C C . THR A 1 329 ? 24.494 -3.682 -10.365 1.00 87.69 329 THR A C 1
ATOM 2560 O O . THR A 1 329 ? 25.360 -3.363 -9.556 1.00 87.69 329 THR A O 1
ATOM 2563 N N . ARG A 1 330 ? 23.238 -3.224 -10.272 1.00 86.75 330 ARG A N 1
ATOM 2564 C CA . ARG A 1 330 ? 22.827 -2.154 -9.343 1.00 86.75 330 ARG A CA 1
ATOM 2565 C C . ARG A 1 330 ? 21.817 -2.590 -8.301 1.00 86.75 330 ARG A C 1
ATOM 2567 O O . ARG A 1 330 ? 21.815 -2.045 -7.203 1.00 86.75 330 ARG A O 1
ATOM 2574 N N . TYR A 1 331 ? 20.937 -3.512 -8.671 1.00 91.19 331 TYR A N 1
ATOM 2575 C CA . TYR A 1 331 ? 19.802 -3.906 -7.852 1.00 91.19 331 TYR A CA 1
ATOM 2576 C C . TYR A 1 331 ? 19.789 -5.414 -7.672 1.00 91.19 331 TYR A C 1
ATOM 2578 O O . TYR A 1 331 ? 19.982 -6.162 -8.632 1.00 91.19 331 TYR A O 1
ATOM 2586 N N . ASP A 1 332 ? 19.469 -5.858 -6.460 1.00 91.56 332 ASP A N 1
ATOM 2587 C CA . ASP A 1 332 ? 19.186 -7.264 -6.197 1.00 91.56 332 ASP A CA 1
ATOM 2588 C C . ASP A 1 332 ? 17.766 -7.617 -6.671 1.00 91.56 332 ASP A C 1
ATOM 2590 O O . ASP A 1 332 ? 16.797 -7.665 -5.918 1.00 91.56 332 ASP A O 1
ATOM 2594 N N . MET A 1 333 ? 17.610 -7.793 -7.984 1.00 94.06 333 MET A N 1
ATOM 2595 C CA . MET A 1 333 ? 16.295 -8.038 -8.587 1.00 94.06 333 MET A CA 1
ATOM 2596 C C . MET A 1 333 ? 15.741 -9.429 -8.259 1.00 94.06 333 MET A C 1
ATOM 2598 O O . MET A 1 333 ? 14.522 -9.628 -8.259 1.00 94.06 333 MET A O 1
ATOM 2602 N N . LEU A 1 334 ? 16.631 -10.395 -8.007 1.00 95.94 334 LEU A N 1
ATOM 2603 C CA . LEU A 1 334 ? 16.276 -11.788 -7.731 1.00 95.94 334 LEU A CA 1
ATOM 2604 C C . LEU A 1 334 ? 16.061 -12.066 -6.241 1.00 95.94 334 LEU A C 1
ATOM 2606 O O . LEU A 1 334 ? 15.746 -13.205 -5.878 1.00 95.94 334 LEU A O 1
ATOM 2610 N N . GLU A 1 335 ? 16.145 -11.043 -5.391 1.00 92.62 335 GLU A N 1
ATOM 2611 C CA . GLU A 1 335 ? 15.745 -11.135 -3.995 1.00 92.62 335 GLU A CA 1
ATOM 2612 C C . GLU A 1 335 ? 14.343 -11.757 -3.885 1.00 92.62 335 GLU A C 1
ATOM 2614 O O . GLU A 1 335 ? 13.380 -11.325 -4.538 1.00 92.62 335 GLU A O 1
ATOM 2619 N N . GLY A 1 336 ? 14.257 -12.837 -3.106 1.00 91.31 336 GLY A N 1
ATOM 2620 C CA . GLY A 1 336 ? 13.018 -13.569 -2.852 1.00 91.31 336 GLY A CA 1
ATOM 2621 C C . GLY A 1 336 ? 12.453 -14.388 -4.022 1.00 91.31 336 GLY A C 1
ATOM 2622 O O . GLY A 1 336 ? 11.410 -15.016 -3.859 1.00 91.31 336 GLY A O 1
ATOM 2623 N N . ILE A 1 337 ? 13.104 -14.475 -5.193 1.00 96.62 337 ILE A N 1
ATOM 2624 C CA . ILE A 1 337 ? 12.594 -15.344 -6.271 1.00 96.62 337 ILE A CA 1
ATOM 2625 C C . ILE A 1 337 ? 12.520 -16.812 -5.811 1.00 96.62 337 ILE A C 1
ATOM 2627 O O . ILE A 1 337 ? 13.431 -17.307 -5.137 1.00 96.62 337 ILE A O 1
ATOM 2631 N N . LYS A 1 338 ? 11.432 -17.509 -6.153 1.00 94.94 338 LYS A N 1
ATOM 2632 C CA . LYS A 1 338 ? 11.221 -18.921 -5.791 1.00 94.94 338 LYS A CA 1
ATOM 2633 C C . LYS A 1 338 ? 12.183 -19.838 -6.558 1.00 94.94 338 LYS A C 1
ATOM 2635 O O . LYS A 1 338 ? 12.562 -19.537 -7.691 1.00 94.94 338 LYS A O 1
ATOM 2640 N N . GLU A 1 339 ? 12.555 -20.973 -5.962 1.00 96.38 339 GLU A N 1
ATOM 2641 C CA . GLU A 1 339 ? 13.295 -22.030 -6.673 1.00 96.38 339 GLU A CA 1
ATOM 2642 C C . GLU A 1 339 ? 12.492 -22.501 -7.901 1.00 96.38 339 GLU A C 1
ATOM 2644 O O . GLU A 1 339 ? 11.269 -22.636 -7.841 1.00 96.38 339 GLU A O 1
ATOM 2649 N N . GLY A 1 340 ? 13.157 -22.683 -9.045 1.00 96.62 340 GLY A N 1
ATOM 2650 C CA . GLY A 1 340 ? 12.512 -22.986 -10.330 1.00 96.62 340 GLY A CA 1
ATOM 2651 C C . GLY A 1 340 ? 11.718 -21.821 -10.946 1.00 96.62 340 GLY A C 1
ATOM 2652 O O . GLY A 1 340 ? 11.036 -21.998 -11.968 1.00 96.62 340 GLY A O 1
ATOM 2653 N N . GLY A 1 341 ? 11.786 -20.632 -10.334 1.00 97.19 341 GLY A N 1
ATOM 2654 C CA . GLY A 1 341 ? 11.162 -19.403 -10.815 1.00 97.19 341 GLY A CA 1
ATOM 2655 C C . GLY A 1 341 ? 11.679 -18.966 -12.187 1.00 97.19 341 GLY A C 1
ATOM 2656 O O . GLY A 1 341 ? 12.681 -19.472 -12.691 1.00 97.19 341 GLY A O 1
ATOM 2657 N N . VAL A 1 342 ? 10.967 -18.033 -12.817 1.00 98.25 342 VAL A N 1
ATOM 2658 C CA . VAL A 1 342 ? 11.319 -17.496 -14.138 1.00 98.25 342 VAL A CA 1
ATOM 2659 C C . VAL A 1 342 ? 12.066 -16.182 -13.984 1.00 98.25 342 VAL A C 1
ATOM 2661 O O . VAL A 1 342 ? 11.578 -15.276 -13.313 1.00 98.25 342 VAL A O 1
ATOM 2664 N N . PHE A 1 343 ? 13.206 -16.052 -14.655 1.00 98.38 343 PHE A N 1
ATOM 2665 C CA . PHE A 1 343 ? 13.876 -14.767 -14.823 1.00 98.38 343 PHE A CA 1
ATOM 2666 C C . PHE A 1 343 ? 13.847 -14.374 -16.300 1.00 98.38 343 PHE A C 1
ATOM 2668 O O . PHE A 1 343 ? 14.302 -15.142 -17.141 1.00 98.38 343 PHE A O 1
ATOM 2675 N N . LEU A 1 344 ? 13.290 -13.205 -16.615 1.00 98.19 344 LEU A N 1
ATOM 2676 C CA . LEU A 1 344 ? 13.290 -12.617 -17.954 1.00 98.19 344 LEU A CA 1
ATOM 2677 C C . LEU A 1 344 ? 14.215 -11.400 -17.968 1.00 98.19 344 LEU A C 1
ATOM 2679 O O . LEU A 1 344 ? 13.987 -10.454 -17.219 1.00 98.19 344 LEU A O 1
ATOM 2683 N N . LEU A 1 345 ? 15.213 -11.392 -18.844 1.00 97.81 345 LEU A N 1
ATOM 2684 C CA . LEU A 1 345 ? 16.094 -10.249 -19.061 1.00 97.81 345 LEU A CA 1
ATOM 2685 C C . LEU A 1 345 ? 15.890 -9.676 -20.465 1.00 97.81 345 LEU A C 1
ATOM 2687 O O . LEU A 1 345 ? 15.862 -10.409 -21.452 1.00 97.81 345 LEU A O 1
ATOM 2691 N N . ASN A 1 346 ? 15.758 -8.355 -20.550 1.00 96.00 346 ASN A N 1
ATOM 2692 C CA . ASN A 1 346 ? 15.911 -7.622 -21.796 1.00 96.00 346 ASN A CA 1
ATOM 2693 C C . ASN A 1 346 ? 17.378 -7.206 -21.941 1.00 96.00 346 ASN A C 1
ATOM 2695 O O . ASN A 1 346 ? 17.827 -6.302 -21.232 1.00 96.00 346 ASN A O 1
ATOM 2699 N N . SER A 1 347 ? 18.128 -7.852 -22.830 1.00 94.88 347 SER A N 1
ATOM 2700 C CA . SER A 1 347 ? 19.515 -7.479 -23.107 1.00 94.88 347 SER A CA 1
ATOM 2701 C C . SER A 1 347 ? 19.954 -7.910 -24.509 1.00 94.88 347 SER A C 1
ATOM 2703 O O . SER A 1 347 ? 19.462 -8.921 -25.017 1.00 94.88 347 SER A O 1
ATOM 2705 N N . PRO A 1 348 ? 20.917 -7.192 -25.117 1.00 93.44 348 PRO A N 1
ATOM 2706 C CA . PRO A 1 348 ? 21.502 -7.583 -26.398 1.00 93.44 348 PRO A CA 1
ATOM 2707 C C . PRO A 1 348 ? 22.517 -8.731 -26.269 1.00 93.44 348 PRO A C 1
ATOM 2709 O O . PRO A 1 348 ? 23.113 -9.128 -27.265 1.00 93.44 348 PRO A O 1
ATOM 2712 N N . TRP A 1 349 ? 22.751 -9.239 -25.056 1.00 95.00 349 TRP A N 1
ATOM 2713 C CA . TRP A 1 349 ? 23.851 -10.149 -24.770 1.00 95.00 349 TRP A CA 1
ATOM 2714 C C . TRP A 1 349 ? 23.577 -11.574 -25.248 1.00 95.00 349 TRP A C 1
ATOM 2716 O O . TRP A 1 349 ? 22.514 -12.157 -25.013 1.00 95.00 349 TRP A O 1
ATOM 2726 N N . SER A 1 350 ? 24.589 -12.159 -25.872 1.00 93.94 350 SER A N 1
ATOM 2727 C CA . SER A 1 350 ? 24.744 -13.600 -26.035 1.00 93.94 350 SER A CA 1
ATOM 2728 C C . SER A 1 350 ? 25.135 -14.267 -24.708 1.00 93.94 350 SER A C 1
ATOM 2730 O O . SER A 1 350 ? 25.535 -13.601 -23.754 1.00 93.94 350 SER A O 1
ATOM 2732 N N . LEU A 1 351 ? 25.056 -15.601 -24.639 1.00 92.81 351 LEU A N 1
ATOM 2733 C CA . LEU A 1 351 ? 25.500 -16.350 -23.455 1.00 92.81 351 LEU A CA 1
ATOM 2734 C C . LEU A 1 351 ? 26.983 -16.090 -23.126 1.00 92.81 351 LEU A C 1
ATOM 2736 O O . LEU A 1 351 ? 27.336 -16.003 -21.954 1.00 92.81 351 LEU A O 1
ATOM 2740 N N . GLU A 1 352 ? 27.834 -15.933 -24.143 1.00 92.81 352 GLU A N 1
ATOM 2741 C CA . GLU A 1 352 ? 29.259 -15.629 -23.956 1.00 92.81 352 GLU A CA 1
ATOM 2742 C C . GLU A 1 352 ? 29.464 -14.249 -23.318 1.00 92.81 352 GLU A C 1
ATOM 2744 O O . GLU A 1 352 ? 30.254 -14.110 -22.389 1.00 92.81 352 GLU A O 1
ATOM 2749 N N . GLU A 1 353 ? 28.709 -13.238 -23.751 1.00 93.44 353 GLU A N 1
ATOM 2750 C CA . GLU A 1 353 ? 28.767 -11.889 -23.170 1.00 93.44 353 GLU A CA 1
ATOM 2751 C C . GLU A 1 353 ? 28.152 -11.843 -21.762 1.00 93.44 353 GLU A C 1
ATOM 2753 O O . GLU A 1 353 ? 28.644 -11.135 -20.884 1.00 93.44 353 GLU A O 1
ATOM 2758 N N . MET A 1 354 ? 27.117 -12.648 -21.493 1.00 93.56 354 MET A N 1
ATOM 2759 C CA . MET A 1 354 ? 26.523 -12.761 -20.155 1.00 93.56 354 MET A CA 1
ATOM 2760 C C . MET A 1 354 ? 27.516 -13.260 -19.101 1.00 93.56 354 MET A C 1
ATOM 2762 O O . MET A 1 354 ? 27.356 -12.934 -17.924 1.00 93.56 354 MET A O 1
ATOM 2766 N N . GLU A 1 355 ? 28.549 -14.016 -19.486 1.00 89.88 355 GLU A N 1
ATOM 2767 C CA . GLU A 1 355 ? 29.587 -14.444 -18.545 1.00 89.88 355 GLU A CA 1
ATOM 2768 C C . GLU A 1 355 ? 30.354 -13.268 -17.941 1.00 89.88 355 GLU A C 1
ATOM 2770 O O . GLU A 1 355 ? 30.762 -13.345 -16.778 1.00 89.88 355 GLU A O 1
ATOM 2775 N N . THR A 1 356 ? 30.529 -12.187 -18.702 1.00 89.06 356 THR A N 1
ATOM 2776 C CA . THR A 1 356 ? 31.251 -10.987 -18.264 1.00 89.06 356 THR A CA 1
ATOM 2777 C C . THR A 1 356 ? 30.331 -9.891 -17.742 1.00 89.06 356 THR A C 1
ATOM 2779 O O . THR A 1 356 ? 30.716 -9.167 -16.829 1.00 89.06 356 THR A O 1
ATOM 2782 N N . GLU A 1 357 ? 29.125 -9.768 -18.296 1.00 91.06 357 GLU A N 1
ATOM 2783 C CA . GLU A 1 357 ? 28.196 -8.675 -17.978 1.00 91.06 357 GLU A CA 1
ATOM 2784 C C . GLU A 1 357 ? 27.349 -8.945 -16.723 1.00 91.06 357 GLU A C 1
ATOM 2786 O O . GLU A 1 357 ? 26.998 -8.015 -15.993 1.00 91.06 357 GLU A O 1
ATOM 2791 N N . LEU A 1 358 ? 27.014 -10.212 -16.436 1.00 93.38 358 LEU A N 1
ATOM 2792 C CA . LEU A 1 358 ? 26.224 -10.560 -15.254 1.00 93.38 358 LEU A CA 1
ATOM 2793 C C . LEU A 1 358 ? 27.120 -10.690 -14.009 1.00 93.38 358 LEU A C 1
ATOM 2795 O O . LEU A 1 358 ? 28.072 -11.481 -14.020 1.00 93.38 358 LEU A O 1
ATOM 2799 N N . PRO A 1 359 ? 26.789 -10.009 -12.893 1.00 92.38 359 PRO A N 1
ATOM 2800 C CA . PRO A 1 359 ? 27.514 -10.178 -11.637 1.00 92.38 359 PRO A CA 1
ATOM 2801 C C . PRO A 1 359 ? 27.508 -11.620 -11.141 1.00 92.38 359 PRO A C 1
ATOM 2803 O O . PRO A 1 359 ? 26.539 -12.362 -11.332 1.00 92.38 359 PRO A O 1
ATOM 2806 N N . ALA A 1 360 ? 28.566 -12.007 -10.429 1.00 92.25 360 ALA A N 1
ATOM 2807 C CA . ALA A 1 360 ? 28.687 -13.361 -9.901 1.00 92.25 360 ALA A CA 1
ATOM 2808 C C . ALA A 1 360 ? 27.552 -13.710 -8.923 1.00 92.25 360 ALA A C 1
ATOM 2810 O O . ALA A 1 360 ? 27.028 -14.819 -8.982 1.00 92.25 360 ALA A O 1
ATOM 2811 N N . SER A 1 361 ? 27.119 -12.759 -8.089 1.00 92.12 361 SER A N 1
ATOM 2812 C CA . SER A 1 361 ? 25.963 -12.901 -7.188 1.00 92.12 361 SER A CA 1
ATOM 2813 C C . SER A 1 361 ? 24.662 -13.244 -7.930 1.00 92.12 361 SER A C 1
ATOM 2815 O O . SER A 1 361 ? 23.922 -14.149 -7.524 1.00 92.12 361 SER A O 1
ATOM 2817 N N . LEU A 1 362 ? 24.412 -12.589 -9.067 1.00 94.75 362 LEU A N 1
ATOM 2818 C CA . LEU A 1 362 ? 23.257 -12.861 -9.920 1.00 94.75 362 LEU A CA 1
ATOM 2819 C C . LEU A 1 362 ? 23.362 -14.245 -10.582 1.00 94.75 362 LEU A C 1
ATOM 2821 O O . LEU A 1 362 ? 22.417 -15.033 -10.505 1.00 94.75 362 LEU A O 1
ATOM 2825 N N . LYS A 1 363 ? 24.523 -14.574 -11.170 1.00 95.38 363 LYS A N 1
ATOM 2826 C CA . LYS A 1 363 ? 24.794 -15.889 -11.786 1.00 95.38 363 LYS A CA 1
ATOM 2827 C C . LYS A 1 363 ? 24.617 -17.033 -10.785 1.00 95.38 363 LYS A C 1
ATOM 2829 O O . LYS A 1 363 ? 23.952 -18.026 -11.085 1.00 95.38 363 LYS A O 1
ATOM 2834 N N . LYS A 1 364 ? 25.140 -16.856 -9.571 1.00 95.06 364 LYS A N 1
ATOM 2835 C CA . LYS A 1 364 ? 25.012 -17.808 -8.467 1.00 95.06 364 LYS A CA 1
ATOM 2836 C C . LYS A 1 364 ? 23.551 -18.044 -8.099 1.00 95.06 364 LYS A C 1
ATOM 2838 O O . LYS A 1 364 ? 23.119 -19.192 -8.064 1.00 95.06 364 LYS A O 1
ATOM 2843 N N . THR A 1 365 ? 22.769 -16.977 -7.941 1.00 96.38 365 THR A N 1
ATOM 2844 C CA . THR A 1 365 ? 21.334 -17.082 -7.635 1.00 96.38 365 THR A CA 1
ATOM 2845 C C . THR A 1 365 ? 20.569 -17.829 -8.731 1.00 96.38 365 THR A C 1
ATOM 2847 O O . THR A 1 365 ? 19.749 -18.694 -8.421 1.00 96.38 365 THR A O 1
ATOM 2850 N N . ILE A 1 366 ? 20.859 -17.546 -10.008 1.00 97.31 366 ILE A N 1
ATOM 2851 C CA . ILE A 1 366 ? 20.257 -18.244 -11.157 1.00 97.31 366 ILE A CA 1
ATOM 2852 C C . ILE A 1 366 ? 20.534 -19.750 -11.096 1.00 97.31 366 ILE A C 1
ATOM 2854 O O . ILE A 1 366 ? 19.609 -20.555 -11.235 1.00 97.31 366 ILE A O 1
ATOM 2858 N N . ALA A 1 367 ? 21.787 -20.131 -10.846 1.00 96.62 367 ALA A N 1
ATOM 2859 C CA . ALA A 1 367 ? 22.196 -21.527 -10.811 1.00 96.62 367 ALA A CA 1
ATOM 2860 C C . ALA A 1 367 ? 21.674 -22.276 -9.575 1.00 96.62 367 ALA A C 1
ATOM 2862 O O . ALA A 1 367 ? 21.064 -23.335 -9.720 1.00 96.62 367 ALA A O 1
ATOM 2863 N N . GLU A 1 368 ? 21.862 -21.723 -8.374 1.00 95.88 368 GLU A N 1
ATOM 2864 C CA . GLU A 1 368 ? 21.479 -22.362 -7.108 1.00 95.88 368 GLU A CA 1
ATOM 2865 C C . GLU A 1 368 ? 19.967 -22.562 -7.001 1.00 95.88 368 GLU A C 1
ATOM 2867 O O . GLU A 1 368 ? 19.510 -23.638 -6.615 1.00 95.88 368 GLU A O 1
ATOM 2872 N N . LYS A 1 369 ? 19.180 -21.561 -7.416 1.00 97.12 369 LYS A N 1
ATOM 2873 C CA . LYS A 1 369 ? 17.714 -21.649 -7.435 1.00 97.12 369 LYS A CA 1
ATOM 2874 C C . LYS A 1 369 ? 17.161 -22.320 -8.693 1.00 97.12 369 LYS A C 1
ATOM 2876 O O . LYS A 1 369 ? 15.942 -22.372 -8.849 1.00 97.12 369 LYS A O 1
ATOM 2881 N N . LYS A 1 370 ? 18.019 -22.834 -9.585 1.00 97.62 370 LYS A N 1
ATOM 2882 C CA . LYS A 1 370 ? 17.638 -23.549 -10.820 1.00 97.62 370 LYS A CA 1
ATOM 2883 C C . LYS A 1 370 ? 16.607 -22.769 -11.644 1.00 97.62 370 LYS A C 1
ATOM 2885 O O . LYS A 1 370 ? 15.564 -23.303 -12.031 1.00 97.62 370 LYS A O 1
ATOM 2890 N N . LEU A 1 371 ? 16.854 -21.476 -11.829 1.00 98.06 371 LEU A N 1
ATOM 2891 C CA . LEU A 1 371 ? 15.885 -20.590 -12.457 1.00 98.06 371 LEU A CA 1
ATOM 2892 C C . LEU A 1 371 ? 15.718 -20.911 -13.941 1.00 98.06 371 LEU A C 1
ATOM 2894 O O . LEU A 1 371 ? 16.664 -21.222 -14.658 1.00 98.06 371 LEU A O 1
ATOM 2898 N N . ARG A 1 372 ? 14.495 -20.758 -14.439 1.00 97.94 372 ARG A N 1
ATOM 2899 C CA . ARG A 1 372 ? 14.227 -20.762 -15.876 1.00 97.94 372 ARG A CA 1
ATOM 2900 C C . ARG A 1 372 ? 14.571 -19.379 -16.416 1.00 97.94 372 ARG A C 1
ATOM 2902 O O . ARG A 1 372 ? 13.753 -18.462 -16.331 1.00 97.94 372 ARG A O 1
ATOM 2909 N N . PHE A 1 373 ? 15.797 -19.232 -16.905 1.00 98.00 373 PHE A N 1
ATOM 2910 C CA . PHE A 1 373 ? 16.316 -17.964 -17.401 1.00 98.00 373 PHE A CA 1
ATOM 2911 C C . PHE A 1 373 ? 15.998 -17.777 -18.891 1.00 98.00 373 PHE A C 1
ATOM 2913 O O . PHE A 1 373 ? 16.295 -18.645 -19.711 1.00 98.00 373 PHE A O 1
ATOM 2920 N N . TYR A 1 374 ? 15.392 -16.643 -19.232 1.00 97.94 374 TYR A N 1
ATOM 2921 C CA . TYR A 1 374 ? 15.087 -16.226 -20.594 1.00 97.94 374 TYR A CA 1
ATOM 2922 C C . TYR A 1 374 ? 15.706 -14.861 -20.887 1.00 97.94 374 TYR A C 1
ATOM 2924 O O . TYR A 1 374 ? 15.679 -13.968 -20.039 1.00 97.94 374 TYR A O 1
ATOM 2932 N N . ASN A 1 375 ? 16.204 -14.688 -22.109 1.00 97.50 375 ASN A N 1
ATOM 2933 C CA . ASN A 1 375 ? 16.714 -13.421 -22.613 1.00 97.50 375 ASN A CA 1
ATOM 2934 C C . ASN A 1 375 ? 16.047 -13.049 -23.941 1.00 97.50 375 ASN A C 1
ATOM 2936 O O . ASN A 1 375 ? 15.691 -13.919 -24.739 1.00 97.50 375 ASN A O 1
ATOM 2940 N N . ILE A 1 376 ? 15.889 -11.749 -24.173 1.00 96.19 376 ILE A N 1
ATOM 2941 C CA . ILE A 1 376 ? 15.402 -11.191 -25.433 1.00 96.19 376 ILE A CA 1
ATOM 2942 C C . ILE A 1 376 ? 16.032 -9.816 -25.673 1.00 96.19 376 ILE A C 1
ATOM 2944 O O . ILE A 1 376 ? 16.106 -9.003 -24.757 1.00 96.19 376 ILE A O 1
ATOM 2948 N N . ASP A 1 377 ? 16.442 -9.529 -26.908 1.00 94.69 377 ASP A N 1
ATOM 2949 C CA . ASP A 1 377 ? 16.874 -8.186 -27.310 1.00 94.69 377 ASP A CA 1
ATOM 2950 C C . ASP A 1 377 ? 15.675 -7.398 -27.855 1.00 94.69 377 ASP A C 1
ATOM 2952 O O . ASP A 1 377 ? 15.464 -7.266 -29.065 1.00 94.69 377 ASP A O 1
ATOM 2956 N N . ALA A 1 378 ? 14.834 -6.897 -26.947 1.00 93.50 378 ALA A N 1
ATOM 2957 C CA . ALA A 1 378 ? 13.625 -6.182 -27.343 1.00 93.50 378 ALA A CA 1
ATOM 2958 C C . ALA A 1 378 ? 13.937 -4.842 -28.031 1.00 93.50 378 ALA A C 1
ATOM 2960 O O . ALA A 1 378 ? 13.113 -4.352 -28.803 1.00 93.50 378 ALA A O 1
ATOM 2961 N N . VAL A 1 379 ? 15.112 -4.250 -27.782 1.00 91.56 379 VAL A N 1
ATOM 2962 C CA . VAL A 1 379 ? 15.526 -2.978 -28.395 1.00 91.56 379 VAL A CA 1
ATOM 2963 C C . VAL A 1 379 ? 15.811 -3.172 -29.880 1.00 91.56 379 VAL A C 1
ATOM 2965 O O . VAL A 1 379 ? 15.293 -2.414 -30.702 1.00 91.56 379 VAL A O 1
ATOM 2968 N N . LYS A 1 380 ? 16.579 -4.207 -30.235 1.00 91.81 380 LYS A N 1
ATOM 2969 C CA . LYS A 1 380 ? 16.850 -4.549 -31.634 1.00 91.81 380 LYS A CA 1
ATOM 2970 C C . LYS A 1 380 ? 15.565 -4.878 -32.390 1.00 91.81 380 LYS A C 1
ATOM 2972 O O . LYS A 1 380 ? 15.324 -4.309 -33.452 1.00 91.81 380 LYS A O 1
ATOM 2977 N N . ILE A 1 381 ? 14.705 -5.715 -31.808 1.00 92.56 381 ILE A N 1
ATOM 2978 C CA . ILE A 1 381 ? 13.420 -6.100 -32.413 1.00 92.56 381 ILE A CA 1
ATOM 2979 C C . ILE A 1 381 ? 12.536 -4.862 -32.639 1.00 92.56 381 ILE A C 1
ATOM 2981 O O . ILE A 1 381 ? 11.978 -4.676 -33.721 1.00 92.56 381 ILE A O 1
ATOM 2985 N N . ALA A 1 382 ? 12.427 -3.972 -31.645 1.00 91.19 382 ALA A N 1
ATOM 2986 C CA . ALA A 1 382 ? 11.638 -2.749 -31.773 1.00 91.19 382 ALA A CA 1
ATOM 2987 C C . ALA A 1 382 ? 12.179 -1.816 -32.872 1.00 91.19 382 ALA A C 1
ATOM 2989 O O . ALA A 1 382 ? 11.388 -1.214 -33.607 1.00 91.19 382 ALA A O 1
ATOM 2990 N N . ALA A 1 383 ? 13.503 -1.719 -33.025 1.00 90.12 383 ALA A N 1
ATOM 2991 C CA . ALA A 1 383 ? 14.132 -0.936 -34.083 1.00 90.12 383 ALA A CA 1
ATOM 2992 C C . ALA A 1 383 ? 13.841 -1.510 -35.481 1.00 90.12 383 ALA A C 1
ATOM 2994 O O . ALA A 1 383 ? 13.452 -0.756 -36.372 1.00 90.12 383 ALA A O 1
ATOM 2995 N N . GLU A 1 384 ? 13.958 -2.829 -35.660 1.00 91.12 384 GLU A N 1
ATOM 2996 C CA . GLU A 1 384 ? 13.711 -3.518 -36.937 1.00 91.12 384 GLU A CA 1
ATOM 2997 C C . GLU A 1 384 ? 12.243 -3.419 -37.389 1.00 91.12 384 GLU A C 1
ATOM 2999 O O . GLU A 1 384 ? 11.967 -3.221 -38.571 1.00 91.12 384 GLU A O 1
ATOM 3004 N N . ILE A 1 385 ? 11.294 -3.477 -36.448 1.00 90.75 385 ILE A N 1
ATOM 3005 C CA . ILE A 1 385 ? 9.850 -3.336 -36.720 1.00 90.75 385 ILE A CA 1
ATOM 3006 C C . ILE A 1 385 ? 9.445 -1.861 -36.931 1.00 90.75 385 ILE A C 1
ATOM 3008 O O . ILE A 1 385 ? 8.379 -1.566 -37.477 1.00 90.75 385 ILE A O 1
ATOM 3012 N N . GLY A 1 386 ? 10.289 -0.912 -36.515 1.00 88.00 386 GLY A N 1
ATOM 3013 C CA . GLY A 1 386 ? 10.042 0.529 -36.617 1.00 88.00 386 GLY A CA 1
ATOM 3014 C C . GLY A 1 386 ? 9.308 1.143 -35.417 1.00 88.00 386 GLY A C 1
ATOM 3015 O O . GLY A 1 386 ? 8.839 2.278 -35.501 1.00 88.00 386 GLY A O 1
ATOM 3016 N N . LEU A 1 387 ? 9.208 0.431 -34.291 1.00 84.62 387 LEU A N 1
ATOM 3017 C CA . LEU A 1 387 ? 8.659 0.939 -33.023 1.00 84.62 387 LEU A CA 1
ATOM 3018 C C . LEU A 1 387 ? 9.640 1.858 -32.266 1.00 84.62 387 LEU A C 1
ATOM 3020 O O . LEU A 1 387 ? 9.288 2.432 -31.230 1.00 84.62 387 LEU A O 1
ATOM 3024 N N . GLY A 1 388 ? 10.860 2.028 -32.786 1.00 83.69 388 GLY A N 1
ATOM 3025 C CA . GLY A 1 388 ? 11.914 2.821 -32.160 1.00 83.69 388 GLY A CA 1
ATOM 3026 C C . GLY A 1 388 ? 12.379 2.164 -30.862 1.00 83.69 388 GLY A C 1
ATOM 3027 O O . GLY A 1 388 ? 12.633 0.969 -30.833 1.00 83.69 388 GLY A O 1
ATOM 3028 N N . GLY A 1 389 ? 12.460 2.929 -29.772 1.00 76.19 389 GLY A N 1
ATOM 3029 C CA . GLY A 1 389 ? 12.852 2.412 -28.452 1.00 76.19 389 GLY A CA 1
ATOM 3030 C C . GLY A 1 389 ? 11.721 1.781 -27.626 1.00 76.19 389 GLY A C 1
ATOM 3031 O O . GLY A 1 389 ? 11.887 1.607 -26.422 1.00 76.19 389 GLY A O 1
ATOM 3032 N N . ARG A 1 390 ? 10.545 1.506 -28.210 1.00 84.69 390 ARG A N 1
ATOM 3033 C CA . ARG A 1 390 ? 9.382 0.988 -27.464 1.00 84.69 390 ARG A CA 1
ATOM 3034 C C . ARG A 1 390 ? 9.416 -0.536 -27.368 1.00 84.69 390 ARG A C 1
ATOM 3036 O O . ARG A 1 390 ? 9.012 -1.232 -28.292 1.00 84.69 390 ARG A O 1
ATOM 3043 N N . ILE A 1 391 ? 9.860 -1.026 -26.217 1.00 90.31 391 ILE A N 1
ATOM 3044 C CA . ILE A 1 391 ? 10.034 -2.457 -25.909 1.00 90.31 391 ILE A CA 1
ATOM 3045 C C . ILE A 1 391 ? 8.811 -3.102 -25.234 1.00 90.31 391 ILE A C 1
ATOM 3047 O O . ILE A 1 391 ? 8.743 -4.320 -25.090 1.00 90.31 391 ILE A O 1
ATOM 3051 N N . ASN A 1 392 ? 7.840 -2.293 -24.810 1.00 90.50 392 ASN A N 1
ATOM 3052 C CA . ASN A 1 392 ? 6.743 -2.699 -23.934 1.00 90.50 392 ASN A CA 1
ATOM 3053 C C . ASN A 1 392 ? 5.867 -3.830 -24.504 1.00 90.50 392 ASN A C 1
ATOM 3055 O O . ASN A 1 392 ? 5.630 -4.803 -23.797 1.00 90.50 392 ASN A O 1
ATOM 3059 N N . THR A 1 393 ? 5.428 -3.744 -25.764 1.00 90.44 393 THR A N 1
ATOM 3060 C CA . THR A 1 393 ? 4.580 -4.776 -26.396 1.00 90.44 393 THR A CA 1
ATOM 3061 C C . THR A 1 393 ? 5.313 -6.116 -26.523 1.00 90.44 393 THR A C 1
ATOM 3063 O O . THR A 1 393 ? 4.729 -7.169 -26.277 1.00 90.44 393 THR A O 1
ATOM 3066 N N . ILE A 1 394 ? 6.610 -6.077 -26.851 1.00 93.50 394 ILE A N 1
ATOM 3067 C CA . ILE A 1 394 ? 7.457 -7.270 -27.003 1.00 93.50 394 ILE A CA 1
ATOM 3068 C C . ILE A 1 394 ? 7.604 -7.968 -25.649 1.00 93.50 394 ILE A C 1
ATOM 3070 O O . ILE A 1 394 ? 7.335 -9.158 -25.527 1.00 93.50 394 ILE A O 1
ATOM 3074 N N . LEU A 1 395 ? 7.973 -7.215 -24.609 1.00 94.44 395 LEU A N 1
ATOM 3075 C CA . LEU A 1 395 ? 8.184 -7.765 -23.268 1.00 94.44 395 LEU A CA 1
ATOM 3076 C C . LEU A 1 395 ? 6.879 -8.222 -22.609 1.00 94.44 395 LEU A C 1
ATOM 3078 O O . LEU A 1 395 ? 6.879 -9.214 -21.881 1.00 94.44 395 LEU A O 1
ATOM 3082 N N . GLN A 1 396 ? 5.759 -7.559 -22.907 1.00 93.88 396 GLN A N 1
ATOM 3083 C CA . GLN A 1 396 ? 4.434 -8.017 -22.496 1.00 93.88 396 GLN A CA 1
ATOM 3084 C C . GLN A 1 396 ? 4.102 -9.381 -23.113 1.00 93.88 396 GLN A C 1
ATOM 3086 O O . GLN A 1 396 ? 3.682 -10.290 -22.397 1.00 93.88 396 GLN A O 1
ATOM 3091 N N . ALA A 1 397 ? 4.318 -9.549 -24.420 1.00 92.19 397 ALA A N 1
ATOM 3092 C CA . ALA A 1 397 ? 4.107 -10.828 -25.091 1.00 92.19 397 ALA A CA 1
ATOM 3093 C C . ALA A 1 397 ? 5.033 -11.920 -24.524 1.00 92.19 397 ALA A C 1
ATOM 3095 O O . ALA A 1 397 ? 4.558 -13.013 -24.210 1.00 92.19 397 ALA A O 1
ATOM 3096 N N . SER A 1 398 ? 6.312 -11.605 -24.286 1.00 94.31 398 SER A N 1
ATOM 3097 C CA . SER A 1 398 ? 7.257 -12.524 -23.637 1.00 94.31 398 SER A CA 1
ATOM 3098 C C . SER A 1 398 ? 6.787 -12.957 -22.250 1.00 94.31 398 SER A C 1
ATOM 3100 O O . SER A 1 398 ? 6.846 -14.144 -21.939 1.00 94.31 398 SER A O 1
ATOM 3102 N N . PHE A 1 399 ? 6.270 -12.031 -21.429 1.00 94.50 399 PHE A N 1
ATOM 3103 C CA . PHE A 1 399 ? 5.688 -12.357 -20.124 1.00 94.50 399 PHE A CA 1
ATOM 3104 C C . PHE A 1 399 ? 4.582 -13.407 -20.254 1.00 94.50 399 PHE A C 1
ATOM 3106 O O . PHE A 1 399 ? 4.646 -14.442 -19.594 1.00 94.50 399 PHE A O 1
ATOM 3113 N N . PHE A 1 400 ? 3.602 -13.186 -21.129 1.00 91.81 400 PHE A N 1
ATOM 3114 C CA . PHE A 1 400 ? 2.484 -14.114 -21.289 1.00 91.81 400 PHE A CA 1
ATOM 3115 C C . PHE A 1 400 ? 2.911 -15.509 -21.768 1.00 91.81 400 PHE A C 1
ATOM 3117 O O . PHE A 1 400 ? 2.301 -16.497 -21.363 1.00 91.81 400 PHE A O 1
ATOM 3124 N N . GLN A 1 401 ? 3.974 -15.608 -22.568 1.00 90.31 401 GLN A N 1
ATOM 3125 C CA . GLN A 1 401 ? 4.493 -16.894 -23.043 1.00 90.31 401 GLN A CA 1
ATOM 3126 C C . GLN A 1 401 ? 5.153 -17.735 -21.946 1.00 90.31 401 GLN A C 1
ATOM 3128 O O . GLN A 1 401 ? 5.067 -18.959 -21.987 1.00 90.31 401 GLN A O 1
ATOM 3133 N N . ILE A 1 402 ? 5.816 -17.102 -20.973 1.00 92.62 402 ILE A N 1
ATOM 3134 C CA . ILE A 1 402 ? 6.622 -17.809 -19.958 1.00 92.62 402 ILE A CA 1
ATOM 3135 C C . ILE A 1 402 ? 5.975 -17.849 -18.574 1.00 92.62 402 ILE A C 1
ATOM 3137 O O . ILE A 1 402 ? 6.363 -18.670 -17.737 1.00 92.62 402 ILE A O 1
ATOM 3141 N N . ALA A 1 403 ? 5.002 -16.973 -18.315 1.00 89.69 403 ALA A N 1
ATOM 3142 C CA . ALA A 1 403 ? 4.318 -16.888 -17.031 1.00 89.69 403 ALA A CA 1
ATOM 3143 C C . ALA A 1 403 ? 3.339 -18.048 -16.806 1.00 89.69 403 ALA A C 1
ATOM 3145 O O . ALA A 1 403 ? 3.100 -18.410 -15.657 1.00 89.69 403 ALA A O 1
ATOM 3146 N N . ASN A 1 404 ? 2.799 -18.642 -17.880 1.00 87.94 404 ASN A N 1
ATOM 3147 C CA . ASN A 1 404 ? 1.792 -19.712 -17.832 1.00 87.94 404 ASN A CA 1
ATOM 3148 C C . ASN A 1 404 ? 0.569 -19.371 -16.953 1.00 87.94 404 ASN A C 1
ATOM 3150 O O . ASN A 1 404 ? -0.002 -20.251 -16.315 1.00 87.94 404 ASN A O 1
ATOM 3154 N N . VAL A 1 405 ? 0.177 -18.091 -16.906 1.00 89.12 405 VAL A N 1
ATOM 3155 C CA . VAL A 1 405 ? -1.018 -17.627 -16.171 1.00 89.12 405 VAL A CA 1
ATOM 3156 C C . VAL A 1 405 ? -2.298 -17.946 -16.949 1.00 89.12 405 VAL A C 1
ATOM 3158 O O . VAL A 1 405 ? -3.311 -18.302 -16.360 1.00 89.12 405 VAL A O 1
ATOM 3161 N N . ILE A 1 406 ? -2.234 -17.864 -18.279 1.00 90.06 406 ILE A N 1
ATOM 3162 C CA . ILE A 1 406 ? -3.289 -18.261 -19.220 1.00 90.06 406 ILE A CA 1
ATOM 3163 C C . ILE A 1 406 ? -2.666 -19.063 -20.374 1.00 90.06 406 ILE A C 1
ATOM 3165 O O . ILE A 1 406 ? -1.454 -18.947 -20.595 1.00 90.06 406 ILE A O 1
ATOM 3169 N N . PRO A 1 407 ? -3.443 -19.872 -21.121 1.00 88.69 407 PRO A N 1
ATOM 3170 C CA . PRO A 1 407 ? -2.929 -20.582 -22.289 1.00 88.69 407 PRO A CA 1
ATOM 3171 C C . PRO A 1 407 ? -2.287 -19.622 -23.300 1.00 88.69 407 PRO A C 1
ATOM 3173 O O . PRO A 1 407 ? -2.855 -18.582 -23.629 1.00 88.69 407 PRO A O 1
ATOM 3176 N N . ALA A 1 408 ? -1.114 -19.978 -23.831 1.00 80.38 408 ALA A N 1
ATOM 3177 C CA . ALA A 1 408 ? -0.331 -19.082 -24.690 1.00 80.38 408 ALA A CA 1
ATOM 3178 C C . ALA A 1 408 ? -1.092 -18.620 -25.949 1.00 80.38 408 ALA A C 1
ATOM 3180 O O . ALA A 1 408 ? -0.982 -17.462 -26.348 1.00 80.38 408 ALA A O 1
ATOM 3181 N N . ALA A 1 409 ? -1.893 -19.505 -26.555 1.00 82.81 409 ALA A N 1
ATOM 3182 C CA . ALA A 1 409 ? -2.707 -19.171 -27.724 1.00 82.81 409 ALA A CA 1
ATOM 3183 C C . ALA A 1 409 ? -3.765 -18.099 -27.405 1.00 82.81 409 ALA A C 1
ATOM 3185 O O . ALA A 1 409 ? -3.933 -17.150 -28.173 1.00 82.81 409 ALA A O 1
ATOM 3186 N N . ASP A 1 410 ? -4.425 -18.215 -26.250 1.00 88.38 410 ASP A N 1
ATOM 3187 C CA . ASP A 1 410 ? -5.396 -17.227 -25.782 1.00 88.38 410 ASP A CA 1
ATOM 3188 C C . ASP A 1 410 ? -4.716 -15.910 -25.419 1.00 88.38 410 ASP A C 1
ATOM 3190 O O . ASP A 1 410 ? -5.201 -14.846 -25.791 1.00 88.38 410 ASP A O 1
ATOM 3194 N N . ALA A 1 411 ? -3.544 -15.967 -24.784 1.00 85.56 411 ALA A N 1
ATOM 3195 C CA . ALA A 1 411 ? -2.791 -14.772 -24.432 1.00 85.56 411 ALA A CA 1
ATOM 3196 C C . ALA A 1 411 ? -2.446 -13.910 -25.650 1.00 85.56 411 ALA A C 1
ATOM 3198 O O . ALA A 1 411 ? -2.704 -12.707 -25.654 1.00 85.56 411 ALA A O 1
ATOM 3199 N N . LEU A 1 412 ? -1.906 -14.521 -26.709 1.00 85.25 412 LEU A N 1
ATOM 3200 C CA . LEU A 1 412 ? -1.569 -13.806 -27.941 1.00 85.25 412 LEU A CA 1
ATOM 3201 C C . LEU A 1 412 ? -2.812 -13.188 -28.589 1.00 85.25 412 LEU A C 1
ATOM 3203 O O . LEU A 1 412 ? -2.756 -12.052 -29.065 1.00 85.25 412 LEU A O 1
ATOM 3207 N N . ARG A 1 413 ? -3.939 -13.909 -28.574 1.00 90.56 413 ARG A N 1
ATOM 3208 C CA . ARG A 1 413 ? -5.218 -13.403 -29.074 1.00 90.56 413 ARG A CA 1
ATOM 3209 C C . ARG A 1 413 ? -5.687 -12.188 -28.270 1.00 90.56 413 ARG A C 1
ATOM 3211 O O . ARG A 1 413 ? -5.915 -11.137 -28.867 1.00 90.56 413 ARG A O 1
ATOM 3218 N N . TYR A 1 414 ? -5.743 -12.283 -26.942 1.00 91.31 414 TYR A N 1
ATOM 3219 C CA . TYR A 1 414 ? -6.190 -11.183 -26.083 1.00 91.31 414 TYR A CA 1
ATOM 3220 C C . TYR A 1 414 ? -5.304 -9.940 -26.197 1.00 91.31 414 TYR A C 1
ATOM 3222 O O . TYR A 1 414 ? -5.816 -8.823 -26.256 1.00 91.31 414 TYR A O 1
ATOM 3230 N N . ILE A 1 415 ? -3.980 -10.106 -26.302 1.00 88.12 415 ILE A N 1
ATOM 3231 C CA . ILE A 1 415 ? -3.062 -8.978 -26.522 1.00 88.12 415 ILE A CA 1
ATOM 3232 C C . ILE A 1 415 ? -3.369 -8.296 -27.863 1.00 88.12 415 ILE A C 1
ATOM 3234 O O . ILE A 1 415 ? -3.464 -7.069 -27.919 1.00 88.12 415 ILE A O 1
ATOM 3238 N N . LYS A 1 416 ? -3.568 -9.058 -28.948 1.00 90.88 416 LYS A N 1
ATOM 3239 C CA . LYS A 1 416 ? -3.895 -8.492 -30.271 1.00 90.88 416 LYS A CA 1
ATOM 3240 C C . LYS A 1 416 ? -5.258 -7.791 -30.289 1.00 90.88 416 LYS A C 1
ATOM 3242 O O . LYS A 1 416 ? -5.388 -6.724 -30.896 1.00 90.88 416 LYS A O 1
ATOM 3247 N N . GLU A 1 417 ? -6.253 -8.333 -29.595 1.00 91.62 417 GLU A N 1
ATOM 3248 C CA . GLU A 1 417 ? -7.551 -7.676 -29.410 1.00 91.62 417 GLU A CA 1
ATOM 3249 C C . GLU A 1 417 ? -7.413 -6.373 -28.604 1.00 91.62 417 GLU A C 1
ATOM 3251 O O . GLU A 1 417 ? -7.968 -5.343 -28.991 1.00 91.62 417 GLU A O 1
ATOM 3256 N N . ALA A 1 418 ? -6.627 -6.372 -27.524 1.00 88.00 418 ALA A N 1
ATOM 3257 C CA . ALA A 1 418 ? -6.369 -5.183 -26.712 1.00 88.00 418 ALA A CA 1
ATOM 3258 C C . ALA A 1 418 ? -5.589 -4.096 -27.479 1.00 88.00 418 ALA A C 1
ATOM 3260 O O . ALA A 1 418 ? -5.895 -2.906 -27.349 1.00 88.00 418 ALA A O 1
ATOM 3261 N N . ILE A 1 419 ? -4.620 -4.489 -28.314 1.00 88.44 419 ILE A N 1
ATOM 3262 C CA . ILE A 1 419 ? -3.903 -3.595 -29.237 1.00 88.44 419 ILE A CA 1
ATOM 3263 C C . ILE A 1 419 ? -4.890 -2.935 -30.204 1.00 88.44 419 ILE A C 1
ATOM 3265 O O . ILE A 1 419 ? -4.829 -1.719 -30.382 1.00 88.44 419 ILE A O 1
ATOM 3269 N N . PHE A 1 420 ? -5.818 -3.697 -30.793 1.00 90.81 420 PHE A N 1
ATOM 3270 C CA . PHE A 1 420 ? -6.828 -3.142 -31.698 1.00 90.81 420 PHE A CA 1
ATOM 3271 C C . PHE A 1 420 ? -7.753 -2.155 -30.980 1.00 90.81 420 PHE A C 1
ATOM 3273 O O . PHE A 1 420 ? -7.934 -1.038 -31.457 1.00 90.81 420 PHE A O 1
ATOM 3280 N N . ARG A 1 421 ? -8.258 -2.511 -29.790 1.00 88.69 421 ARG A N 1
ATOM 3281 C CA . ARG A 1 421 ? -9.088 -1.614 -28.964 1.00 88.69 421 ARG A CA 1
ATOM 3282 C C . ARG A 1 421 ? -8.356 -0.312 -28.596 1.00 88.69 421 ARG A C 1
ATOM 3284 O O . ARG A 1 421 ? -8.978 0.740 -28.538 1.00 88.69 421 ARG A O 1
ATOM 3291 N N . SER A 1 422 ? -7.042 -0.368 -28.361 1.00 84.50 422 SER A N 1
ATOM 3292 C CA . SER A 1 422 ? -6.248 0.789 -27.905 1.00 84.50 422 SER A CA 1
ATOM 3293 C C . SER A 1 422 ? -5.697 1.662 -29.038 1.00 84.50 422 SER A C 1
ATOM 3295 O O . SER A 1 422 ? -5.474 2.860 -28.852 1.00 84.50 422 SER A O 1
ATOM 3297 N N . TYR A 1 423 ? -5.399 1.063 -30.193 1.00 85.88 423 TYR A N 1
ATOM 3298 C CA . TYR A 1 423 ? -4.665 1.712 -31.281 1.00 85.88 423 TYR A CA 1
ATOM 3299 C C . TYR A 1 423 ? -5.377 1.661 -32.635 1.00 85.88 423 TYR A C 1
ATOM 3301 O O . TYR A 1 423 ? -4.829 2.205 -33.593 1.00 85.88 423 TYR A O 1
ATOM 3309 N N . GLY A 1 424 ? -6.576 1.077 -32.730 1.00 87.38 424 GLY A N 1
ATOM 3310 C CA . GLY A 1 424 ? -7.355 1.000 -33.971 1.00 87.38 424 GLY A CA 1
ATOM 3311 C C . GLY A 1 424 ? -7.545 2.368 -34.629 1.00 87.38 424 GLY A C 1
ATOM 3312 O O . GLY A 1 424 ? -7.264 2.533 -35.815 1.00 87.38 424 GLY A O 1
ATOM 3313 N N . ASP A 1 425 ? -7.851 3.387 -33.824 1.00 88.19 425 ASP A N 1
ATOM 3314 C CA . ASP A 1 425 ? -8.043 4.767 -34.292 1.00 88.19 425 ASP A CA 1
ATOM 3315 C C . ASP A 1 425 ? -6.746 5.451 -34.764 1.00 88.19 425 ASP A C 1
ATOM 3317 O O . ASP A 1 425 ? -6.785 6.511 -35.387 1.00 88.19 425 ASP A O 1
ATOM 3321 N N . LYS A 1 426 ? -5.572 4.866 -34.482 1.00 86.62 426 LYS A N 1
ATOM 3322 C CA . LYS A 1 426 ? -4.265 5.394 -34.914 1.00 86.62 426 LYS A CA 1
ATOM 3323 C C . LYS A 1 426 ? -3.833 4.883 -36.291 1.00 86.62 426 LYS A C 1
ATOM 3325 O O . LYS A 1 426 ? -2.772 5.274 -36.779 1.00 86.62 426 LYS A O 1
ATOM 3330 N N . GLY A 1 427 ? -4.655 4.047 -36.921 1.00 89.38 427 GLY A N 1
ATOM 3331 C CA . GLY A 1 427 ? -4.445 3.537 -38.267 1.00 89.38 427 GLY A CA 1
ATOM 3332 C C . GLY A 1 427 ? -3.726 2.190 -38.315 1.00 89.38 427 GLY A C 1
ATOM 3333 O O . GLY A 1 427 ? -2.931 1.821 -37.447 1.00 89.38 427 GLY A O 1
ATOM 3334 N N . GLU A 1 428 ? -3.992 1.467 -39.400 1.00 91.44 428 GLU A N 1
ATOM 3335 C CA . GLU A 1 428 ? -3.610 0.066 -39.595 1.00 91.44 428 GLU A CA 1
ATOM 3336 C C . GLU A 1 428 ? -2.095 -0.173 -39.503 1.00 91.44 428 GLU A C 1
ATOM 3338 O O . GLU A 1 428 ? -1.653 -1.171 -38.939 1.00 91.44 428 GLU A O 1
ATOM 3343 N N . LYS A 1 429 ? -1.277 0.781 -39.968 1.00 91.06 429 LYS A N 1
ATOM 3344 C CA . LYS A 1 429 ? 0.188 0.684 -39.885 1.00 91.06 429 LYS A CA 1
ATOM 3345 C C . LYS A 1 429 ? 0.670 0.510 -38.441 1.00 91.06 429 LYS A C 1
ATOM 3347 O O . LYS A 1 429 ? 1.512 -0.342 -38.181 1.00 91.06 429 LYS A O 1
ATOM 3352 N N . ILE A 1 430 ? 0.137 1.296 -37.502 1.00 88.00 430 ILE A N 1
ATOM 3353 C CA . ILE A 1 430 ? 0.544 1.239 -36.088 1.00 88.00 430 ILE A CA 1
ATOM 3354 C C . ILE A 1 430 ? 0.064 -0.064 -35.443 1.00 88.00 430 ILE A C 1
ATOM 3356 O O . ILE A 1 430 ? 0.804 -0.669 -34.665 1.00 88.00 430 ILE A O 1
ATOM 3360 N N . VAL A 1 431 ? -1.145 -0.516 -35.785 1.00 91.25 431 VAL A N 1
ATOM 3361 C CA . VAL A 1 431 ? -1.692 -1.793 -35.307 1.00 91.25 431 VAL A CA 1
ATOM 3362 C C . VAL A 1 431 ? -0.825 -2.959 -35.788 1.00 91.25 431 VAL A C 1
ATOM 3364 O O . VAL A 1 431 ? -0.344 -3.734 -34.964 1.00 91.25 431 VAL A O 1
ATOM 3367 N N . ASN A 1 432 ? -0.525 -3.023 -37.087 1.00 91.88 432 ASN A N 1
ATOM 3368 C CA . ASN A 1 432 ? 0.280 -4.092 -37.680 1.00 91.88 432 ASN A CA 1
ATOM 3369 C C . ASN A 1 432 ? 1.717 -4.120 -37.141 1.00 91.88 432 ASN A C 1
ATOM 3371 O O . ASN A 1 432 ? 2.259 -5.199 -36.919 1.00 91.88 432 ASN A O 1
ATOM 3375 N N . MET A 1 433 ? 2.323 -2.961 -36.855 1.00 91.25 433 MET A N 1
ATOM 3376 C CA . MET A 1 433 ? 3.632 -2.907 -36.187 1.00 91.25 433 MET A CA 1
ATOM 3377 C C . MET A 1 433 ? 3.588 -3.522 -34.780 1.00 91.25 433 MET A C 1
ATOM 3379 O O . MET A 1 433 ? 4.504 -4.239 -34.390 1.00 91.25 433 MET A O 1
ATOM 3383 N N . ASN A 1 434 ? 2.520 -3.286 -34.012 1.00 89.25 434 ASN A N 1
ATOM 3384 C CA . ASN A 1 434 ? 2.369 -3.909 -32.694 1.00 89.25 434 ASN A CA 1
ATOM 3385 C C . ASN A 1 434 ? 2.038 -5.404 -32.796 1.00 89.25 434 ASN A C 1
ATOM 3387 O O . ASN A 1 434 ? 2.514 -6.179 -31.974 1.00 89.25 434 ASN A O 1
ATOM 3391 N N . TYR A 1 435 ? 1.283 -5.834 -33.810 1.00 92.69 435 TYR A N 1
ATOM 3392 C CA . TYR A 1 435 ? 1.060 -7.260 -34.075 1.00 92.69 435 TYR A CA 1
ATOM 3393 C C . TYR A 1 435 ? 2.359 -7.985 -34.406 1.00 92.69 435 TYR A C 1
ATOM 3395 O O . TYR A 1 435 ? 2.633 -9.021 -33.806 1.00 92.69 435 TYR A O 1
ATOM 3403 N N . ALA A 1 436 ? 3.191 -7.397 -35.268 1.00 91.75 436 ALA A N 1
ATOM 3404 C CA . ALA A 1 436 ? 4.518 -7.921 -35.556 1.00 91.75 436 ALA A CA 1
ATOM 3405 C C . ALA A 1 436 ? 5.362 -8.035 -34.277 1.00 91.75 436 ALA A C 1
ATOM 3407 O O . ALA A 1 436 ? 5.998 -9.058 -34.064 1.00 91.75 436 ALA A O 1
ATOM 3408 N N . ALA A 1 437 ? 5.308 -7.042 -33.382 1.00 90.75 437 ALA A N 1
ATOM 3409 C CA . ALA A 1 437 ? 6.027 -7.087 -32.108 1.00 90.75 437 ALA A CA 1
ATOM 3410 C C . ALA A 1 437 ? 5.574 -8.233 -31.186 1.00 90.75 437 ALA A C 1
ATOM 3412 O O . ALA A 1 437 ? 6.413 -8.866 -30.543 1.00 90.75 437 ALA A O 1
ATOM 3413 N N . VAL A 1 438 ? 4.269 -8.523 -31.141 1.00 90.44 438 VAL A N 1
ATOM 3414 C CA . VAL A 1 438 ? 3.723 -9.680 -30.411 1.00 90.44 438 VAL A CA 1
ATOM 3415 C C . VAL A 1 438 ? 4.220 -10.991 -31.022 1.00 90.44 438 VAL A C 1
ATOM 3417 O O . VAL A 1 438 ? 4.667 -11.880 -30.300 1.00 90.44 438 VAL A O 1
ATOM 3420 N N . ASP A 1 439 ? 4.181 -11.104 -32.350 1.00 89.94 439 ASP A N 1
ATOM 3421 C CA . ASP A 1 439 ? 4.591 -12.319 -33.056 1.00 89.94 439 ASP A CA 1
ATOM 3422 C C . ASP A 1 439 ? 6.102 -12.575 -32.922 1.00 89.94 439 ASP A C 1
ATOM 3424 O O . ASP A 1 439 ? 6.517 -13.718 -32.712 1.00 89.94 439 ASP A O 1
ATOM 3428 N N . SER A 1 440 ? 6.917 -11.514 -32.941 1.00 86.19 440 SER A N 1
ATOM 3429 C CA . SER A 1 440 ? 8.371 -11.578 -32.759 1.00 86.19 440 SER A CA 1
ATOM 3430 C C . SER A 1 440 ? 8.793 -12.122 -31.396 1.00 86.19 440 SER A C 1
ATOM 3432 O O . SER A 1 440 ? 9.817 -12.801 -31.329 1.00 86.19 440 SER A O 1
ATOM 3434 N N . ALA A 1 441 ? 8.027 -11.884 -30.325 1.00 80.50 441 ALA A N 1
ATOM 3435 C CA . ALA A 1 441 ? 8.349 -12.435 -29.005 1.00 80.50 441 ALA A CA 1
ATOM 3436 C C . ALA A 1 441 ? 8.432 -13.972 -29.041 1.00 80.50 441 ALA A C 1
ATOM 3438 O O . ALA A 1 441 ? 9.359 -14.552 -28.487 1.00 80.50 441 ALA A O 1
ATOM 3439 N N . THR A 1 442 ? 7.542 -14.622 -29.798 1.00 77.44 442 THR A N 1
ATOM 3440 C CA . THR A 1 442 ? 7.495 -16.090 -29.937 1.00 77.44 442 THR A CA 1
ATOM 3441 C C . THR A 1 442 ? 8.748 -16.679 -30.576 1.00 77.44 442 THR A C 1
ATOM 3443 O O . THR A 1 442 ? 9.131 -17.800 -30.257 1.00 77.44 442 THR A O 1
ATOM 3446 N N . SER A 1 443 ? 9.375 -15.952 -31.502 1.00 84.44 443 SER A N 1
ATOM 3447 C CA . SER A 1 443 ? 10.533 -16.437 -32.260 1.00 84.44 443 SER A CA 1
ATOM 3448 C C . SER A 1 443 ? 11.879 -15.979 -31.700 1.00 84.44 443 SER A C 1
ATOM 3450 O O . SER A 1 443 ? 12.889 -16.613 -31.993 1.00 84.44 443 SER A O 1
ATOM 3452 N N . HIS A 1 444 ? 11.908 -14.906 -30.904 1.00 91.69 444 HIS A N 1
ATOM 3453 C CA . HIS A 1 444 ? 13.149 -14.295 -30.412 1.00 91.69 444 HIS A CA 1
ATOM 3454 C C . HIS A 1 444 ? 13.384 -14.473 -28.912 1.00 91.69 444 HIS A C 1
ATOM 3456 O O . HIS A 1 444 ? 14.464 -14.138 -28.428 1.00 91.69 444 HIS A O 1
ATOM 3462 N N . LEU A 1 445 ? 12.402 -14.972 -28.160 1.00 93.69 445 LEU A N 1
ATOM 3463 C CA . LEU A 1 445 ? 12.591 -15.279 -26.750 1.00 93.69 445 LEU A CA 1
ATOM 3464 C C . LEU A 1 445 ? 13.448 -16.539 -26.598 1.00 93.69 445 LEU A C 1
ATOM 3466 O O . LEU A 1 445 ? 13.024 -17.645 -26.933 1.00 93.69 445 LEU A O 1
ATOM 3470 N N . VAL A 1 446 ? 14.660 -16.377 -26.072 1.00 95.31 446 VAL A N 1
ATOM 3471 C CA . VAL A 1 446 ? 15.629 -17.467 -25.940 1.00 95.31 446 VAL A CA 1
ATOM 3472 C C . VAL A 1 446 ? 15.679 -17.933 -24.495 1.00 95.31 446 VAL A C 1
ATOM 3474 O O . VAL A 1 446 ? 15.946 -17.143 -23.591 1.00 95.31 446 VAL A O 1
ATOM 3477 N N . LYS A 1 447 ? 15.467 -19.233 -24.268 1.00 96.56 447 LYS A N 1
ATOM 3478 C CA . LYS A 1 447 ? 15.806 -19.862 -22.989 1.00 96.56 447 LYS A CA 1
ATOM 3479 C C . LYS A 1 447 ? 17.325 -20.016 -22.910 1.00 96.56 447 LYS A C 1
ATOM 3481 O O . LYS A 1 447 ? 17.925 -20.662 -23.765 1.00 96.56 447 LYS A O 1
ATOM 3486 N N . VAL A 1 448 ? 17.936 -19.409 -21.900 1.00 96.56 448 VAL A N 1
ATOM 3487 C CA . VAL A 1 448 ? 19.386 -19.414 -21.709 1.00 96.56 448 VAL A CA 1
ATOM 3488 C C . VAL A 1 448 ? 19.788 -20.694 -20.982 1.00 96.56 448 VAL A C 1
ATOM 3490 O O . VAL A 1 448 ? 19.456 -20.886 -19.814 1.00 96.56 448 VAL A O 1
ATOM 3493 N N . GLU A 1 449 ? 20.518 -21.566 -21.672 1.00 96.25 449 GLU A N 1
ATOM 3494 C CA . GLU A 1 449 ? 21.136 -22.752 -21.074 1.00 96.25 449 GLU A CA 1
ATOM 3495 C C . GLU A 1 449 ? 22.491 -22.351 -20.468 1.00 96.25 449 GLU A C 1
ATOM 3497 O O . GLU A 1 449 ? 23.513 -22.316 -21.151 1.00 96.25 449 GLU A O 1
ATOM 3502 N N . TYR A 1 450 ? 22.482 -21.971 -19.190 1.00 95.31 450 TYR A N 1
ATOM 3503 C CA . TYR A 1 450 ? 23.664 -21.496 -18.466 1.00 95.31 450 TYR A CA 1
ATOM 3504 C C . TYR A 1 450 ? 24.486 -22.660 -17.876 1.00 95.31 450 TYR A C 1
ATOM 3506 O O . TYR A 1 450 ? 23.927 -23.696 -17.499 1.00 95.31 450 TYR A O 1
ATOM 3514 N N . PRO A 1 451 ? 25.819 -22.522 -17.753 1.00 94.12 451 PRO A N 1
ATOM 3515 C CA . PRO A 1 451 ? 26.658 -23.582 -17.213 1.00 94.12 451 PRO A CA 1
ATOM 3516 C C . PRO A 1 451 ? 26.494 -23.719 -15.693 1.00 94.12 451 PRO A C 1
ATOM 3518 O O . PRO A 1 451 ? 26.366 -22.742 -14.956 1.00 94.12 451 PRO A O 1
ATOM 3521 N N . ALA A 1 452 ? 26.589 -24.953 -15.189 1.00 92.56 452 ALA A N 1
ATOM 3522 C CA . ALA A 1 452 ? 26.502 -25.239 -13.752 1.00 92.56 452 ALA A CA 1
ATOM 3523 C C . ALA A 1 452 ? 27.608 -24.552 -12.921 1.00 92.56 452 ALA A C 1
ATOM 3525 O O . ALA A 1 452 ? 27.456 -24.369 -11.713 1.00 92.56 452 ALA A O 1
ATOM 3526 N N . SER A 1 453 ? 28.709 -24.137 -13.561 1.00 93.31 453 SER A N 1
ATOM 3527 C CA . SER A 1 453 ? 29.794 -23.376 -12.932 1.00 93.31 453 SER A CA 1
ATOM 3528 C C . SER A 1 453 ? 29.343 -22.024 -12.373 1.00 93.31 453 SER A C 1
ATOM 3530 O O . SER A 1 453 ? 30.006 -21.514 -11.472 1.00 93.31 453 SER A O 1
ATOM 3532 N N . TRP A 1 454 ? 28.210 -21.471 -12.827 1.00 93.81 454 TRP A N 1
ATOM 3533 C CA . TRP A 1 454 ? 27.649 -20.221 -12.302 1.00 93.81 454 TRP A CA 1
ATOM 3534 C C . TRP A 1 454 ? 27.373 -20.258 -10.797 1.00 93.81 454 TRP A C 1
ATOM 3536 O O . TRP A 1 454 ? 27.506 -19.229 -10.141 1.00 93.81 454 TRP A O 1
ATOM 3546 N N . ALA A 1 455 ? 27.085 -21.432 -10.225 1.00 91.12 455 ALA A N 1
ATOM 3547 C CA . ALA A 1 455 ? 26.919 -21.590 -8.777 1.00 91.12 455 ALA A CA 1
ATOM 3548 C C . ALA A 1 455 ? 28.199 -21.259 -7.981 1.00 91.12 455 ALA A C 1
ATOM 3550 O O . ALA A 1 455 ? 28.128 -20.894 -6.811 1.00 91.12 455 ALA A O 1
ATOM 3551 N N . ASN A 1 456 ? 29.368 -21.349 -8.624 1.00 89.81 456 ASN A N 1
ATOM 3552 C CA . ASN A 1 456 ? 30.677 -21.074 -8.029 1.00 89.81 456 ASN A CA 1
ATOM 3553 C C . ASN A 1 456 ? 31.311 -19.783 -8.568 1.00 89.81 456 ASN A C 1
ATOM 3555 O O . ASN A 1 456 ? 32.522 -19.598 -8.437 1.00 89.81 456 ASN A O 1
ATOM 3559 N N . ALA A 1 457 ? 30.531 -18.908 -9.210 1.00 85.50 457 ALA A N 1
ATOM 3560 C CA . ALA A 1 457 ? 31.046 -17.642 -9.711 1.00 85.50 457 ALA A CA 1
ATOM 3561 C C . ALA A 1 457 ? 31.590 -16.790 -8.548 1.00 85.50 457 ALA A C 1
ATOM 3563 O O . ALA A 1 457 ? 30.942 -16.645 -7.510 1.00 85.50 457 ALA A O 1
ATOM 3564 N N . THR A 1 458 ? 32.776 -16.213 -8.731 1.00 82.12 458 THR A N 1
ATOM 3565 C CA . THR A 1 458 ? 33.421 -15.317 -7.764 1.00 82.12 458 THR A CA 1
ATOM 3566 C C . THR A 1 458 ? 33.463 -13.893 -8.307 1.00 82.12 458 THR A C 1
ATOM 3568 O O . THR A 1 458 ? 33.605 -13.678 -9.510 1.00 82.12 458 THR A O 1
ATOM 3571 N N . GLU A 1 459 ? 33.316 -12.903 -7.426 1.00 72.81 459 GLU A N 1
ATOM 3572 C CA . GLU A 1 459 ? 33.445 -11.494 -7.809 1.00 72.81 459 GLU A CA 1
ATOM 3573 C C . GLU A 1 459 ? 34.919 -11.078 -7.832 1.00 72.81 459 GLU A C 1
ATOM 3575 O O . GLU A 1 459 ? 35.708 -11.458 -6.963 1.00 72.81 459 GLU A O 1
ATOM 3580 N N . ALA A 1 460 ? 35.292 -10.262 -8.817 1.00 58.72 460 ALA A N 1
ATOM 3581 C CA . ALA A 1 460 ? 36.529 -9.498 -8.750 1.00 58.72 460 ALA A CA 1
ATOM 3582 C C . ALA A 1 460 ? 36.333 -8.326 -7.777 1.00 58.72 460 ALA A C 1
ATOM 3584 O O . ALA A 1 460 ? 35.292 -7.670 -7.797 1.00 58.72 460 ALA A O 1
ATOM 3585 N N . ALA A 1 461 ? 37.328 -8.052 -6.930 1.00 53.44 461 ALA A N 1
ATOM 3586 C CA . ALA A 1 461 ? 37.269 -6.940 -5.987 1.00 53.44 461 ALA A CA 1
ATOM 3587 C C . ALA A 1 461 ? 37.067 -5.610 -6.735 1.00 53.44 461 ALA A C 1
ATOM 3589 O O . ALA A 1 461 ? 37.898 -5.218 -7.556 1.00 53.44 461 ALA A O 1
ATOM 3590 N N . ALA A 1 462 ? 35.963 -4.919 -6.448 1.00 60.78 462 ALA A N 1
ATOM 3591 C CA . ALA A 1 462 ? 35.714 -3.591 -6.987 1.00 60.78 462 ALA A CA 1
ATOM 3592 C C . ALA A 1 462 ? 36.647 -2.565 -6.325 1.00 60.78 462 ALA A C 1
ATOM 3594 O O . ALA A 1 462 ? 36.883 -2.600 -5.115 1.00 60.78 462 ALA A O 1
ATOM 3595 N N . ALA A 1 463 ? 37.168 -1.629 -7.118 1.00 56.94 463 ALA A N 1
ATOM 3596 C CA . ALA A 1 463 ? 37.917 -0.497 -6.592 1.00 56.94 463 ALA A CA 1
ATOM 3597 C C . ALA A 1 463 ? 36.970 0.414 -5.795 1.00 56.94 463 ALA A C 1
ATOM 3599 O O . ALA A 1 463 ? 35.969 0.898 -6.324 1.00 56.94 463 ALA A O 1
ATOM 3600 N N . VAL A 1 464 ? 37.283 0.646 -4.520 1.00 60.69 464 VAL A N 1
ATOM 3601 C CA . VAL A 1 464 ? 36.508 1.548 -3.664 1.00 60.69 464 VAL A CA 1
ATOM 3602 C C . VAL A 1 464 ? 36.928 2.983 -3.972 1.00 60.69 464 VAL A C 1
ATOM 3604 O O . VAL A 1 464 ? 38.052 3.390 -3.681 1.00 60.69 464 VAL A O 1
ATOM 3607 N N . GLU A 1 465 ? 36.035 3.751 -4.592 1.00 69.06 465 GLU A N 1
ATOM 3608 C CA . GLU A 1 465 ? 36.220 5.192 -4.769 1.00 69.06 465 GLU A CA 1
ATOM 3609 C C . GLU A 1 465 ? 36.078 5.903 -3.415 1.00 69.06 465 GLU A C 1
ATOM 3611 O O . GLU A 1 465 ? 35.178 5.577 -2.638 1.00 69.06 465 GLU A O 1
ATOM 3616 N N . ALA A 1 466 ? 36.952 6.874 -3.135 1.00 76.69 466 ALA A N 1
ATOM 3617 C CA . ALA A 1 466 ? 36.875 7.674 -1.917 1.00 76.69 466 ALA A CA 1
ATOM 3618 C C . ALA A 1 466 ? 35.610 8.552 -1.916 1.00 76.69 466 ALA A C 1
ATOM 3620 O O . ALA A 1 466 ? 35.389 9.349 -2.829 1.00 76.69 466 ALA A O 1
ATOM 3621 N N . THR A 1 467 ? 34.797 8.424 -0.870 1.00 86.12 467 THR A N 1
ATOM 3622 C CA . THR A 1 467 ? 33.480 9.065 -0.732 1.00 86.12 467 THR A CA 1
ATOM 3623 C C . THR A 1 467 ? 33.283 9.675 0.656 1.00 86.12 467 THR A C 1
ATOM 3625 O O . THR A 1 467 ? 34.161 9.606 1.516 1.00 86.12 467 THR A O 1
ATOM 3628 N N . THR A 1 468 ? 32.152 10.358 0.872 1.00 90.25 468 THR A N 1
ATOM 3629 C CA . THR A 1 468 ? 31.798 10.912 2.188 1.00 90.25 468 THR A CA 1
ATOM 3630 C C . THR A 1 468 ? 30.984 9.902 3.007 1.00 90.25 468 THR A C 1
ATOM 3632 O O . THR A 1 468 ? 30.221 9.132 2.419 1.00 90.25 468 THR A O 1
ATOM 3635 N N . PRO A 1 469 ? 31.024 9.959 4.355 1.00 92.75 469 PRO A N 1
ATOM 3636 C CA . PRO A 1 469 ? 30.243 9.047 5.195 1.00 92.75 469 PRO A CA 1
ATOM 3637 C C . PRO A 1 469 ? 28.737 9.062 4.904 1.00 92.75 469 PRO A C 1
ATOM 3639 O O . PRO A 1 469 ? 28.094 8.021 4.930 1.00 92.75 469 PRO A O 1
ATOM 3642 N N . TYR A 1 470 ? 28.159 10.226 4.581 1.00 94.31 470 TYR A N 1
ATOM 3643 C CA . TYR A 1 470 ? 26.738 10.314 4.223 1.00 94.31 470 TYR A CA 1
ATOM 3644 C C . TYR A 1 470 ? 26.432 9.615 2.891 1.00 94.31 470 TYR A C 1
ATOM 3646 O O . TYR A 1 470 ? 25.379 8.998 2.732 1.00 94.31 470 TYR A O 1
ATOM 3654 N N . VAL A 1 471 ? 27.350 9.687 1.922 1.00 94.12 471 VAL A N 1
ATOM 3655 C CA . VAL A 1 471 ? 27.188 8.975 0.650 1.00 94.12 471 VAL A CA 1
ATOM 3656 C C . VAL A 1 471 ? 27.229 7.466 0.873 1.00 94.12 471 VAL A C 1
ATOM 3658 O O . VAL A 1 471 ? 26.385 6.759 0.330 1.00 94.12 471 VAL A O 1
ATOM 3661 N N . ASP A 1 472 ? 28.145 6.988 1.711 1.00 92.56 472 ASP A N 1
ATOM 3662 C CA . ASP A 1 472 ? 28.323 5.558 1.978 1.00 92.56 472 ASP A CA 1
ATOM 3663 C C . ASP A 1 472 ? 27.223 4.951 2.834 1.00 92.56 472 ASP A C 1
ATOM 3665 O O . ASP A 1 472 ? 26.736 3.868 2.522 1.00 92.56 472 ASP A O 1
ATOM 3669 N N . ASN A 1 473 ? 26.793 5.666 3.870 1.00 94.12 473 ASN A N 1
ATOM 3670 C CA . ASN A 1 473 ? 25.870 5.127 4.863 1.00 94.12 473 ASN A CA 1
ATOM 3671 C C . ASN A 1 473 ? 24.401 5.452 4.560 1.00 94.12 473 ASN A C 1
ATOM 3673 O O . ASN A 1 473 ? 23.518 4.828 5.134 1.00 94.12 473 ASN A O 1
ATOM 3677 N N . VAL A 1 474 ? 24.119 6.418 3.674 1.00 95.50 474 VAL A N 1
ATOM 3678 C CA . VAL A 1 474 ? 22.740 6.830 3.346 1.00 95.50 474 VAL A CA 1
ATOM 3679 C C . VAL A 1 474 ? 22.469 6.744 1.851 1.00 95.50 474 VAL A C 1
ATOM 3681 O O . VAL A 1 474 ? 21.588 6.002 1.423 1.00 95.50 474 VAL A O 1
ATOM 3684 N N . VAL A 1 475 ? 23.225 7.480 1.030 1.00 94.12 475 VAL A N 1
ATOM 3685 C CA . VAL A 1 475 ? 22.906 7.622 -0.403 1.00 94.12 475 VAL A CA 1
ATOM 3686 C C . VAL A 1 475 ? 23.041 6.294 -1.146 1.00 94.12 475 VAL A C 1
ATOM 3688 O O . VAL A 1 475 ? 22.110 5.908 -1.851 1.00 94.12 475 VAL A O 1
ATOM 3691 N N . ARG A 1 476 ? 24.164 5.584 -0.987 1.00 92.06 476 ARG A N 1
ATOM 3692 C CA . ARG A 1 476 ? 24.430 4.303 -1.660 1.00 92.06 476 ARG A CA 1
ATOM 3693 C C . ARG A 1 476 ? 23.415 3.219 -1.256 1.00 92.06 476 ARG A C 1
ATOM 3695 O O . ARG A 1 476 ? 22.820 2.645 -2.167 1.00 92.06 476 ARG A O 1
ATOM 3702 N N . PRO A 1 477 ? 23.116 2.984 0.040 1.00 93.94 477 PRO A N 1
ATOM 3703 C CA . PRO A 1 477 ? 22.068 2.044 0.443 1.00 93.94 477 PRO A CA 1
ATOM 3704 C C . PRO A 1 477 ? 20.691 2.398 -0.122 1.00 93.94 477 PRO A C 1
ATOM 3706 O O . PRO A 1 477 ? 20.014 1.535 -0.676 1.00 93.94 477 PRO A O 1
ATOM 3709 N N . VAL A 1 478 ? 20.282 3.672 -0.064 1.00 93.94 478 VAL A N 1
ATOM 3710 C CA . VAL A 1 478 ? 18.993 4.114 -0.625 1.00 93.94 478 VAL A CA 1
ATOM 3711 C C . VAL A 1 478 ? 18.946 3.897 -2.140 1.00 93.94 478 VAL A C 1
ATOM 3713 O O . VAL A 1 478 ? 17.953 3.387 -2.655 1.00 93.94 478 VAL A O 1
ATOM 3716 N N . GLN A 1 479 ? 20.022 4.227 -2.859 1.00 90.19 479 GLN A N 1
ATOM 3717 C CA . GLN A 1 479 ? 20.12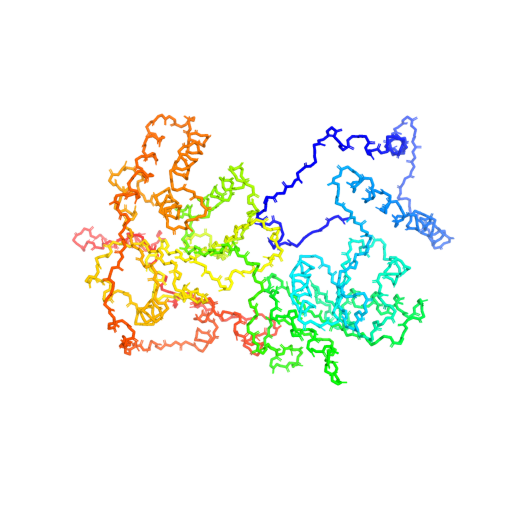6 4.001 -4.303 1.00 90.19 479 GLN A CA 1
ATOM 3718 C C . GLN A 1 479 ? 20.145 2.521 -4.682 1.00 90.19 479 GLN A C 1
ATOM 3720 O O . GLN A 1 479 ? 19.693 2.199 -5.774 1.00 90.19 479 GLN A O 1
ATOM 3725 N N . ALA A 1 480 ? 20.614 1.641 -3.798 1.00 90.44 480 ALA A N 1
ATOM 3726 C CA . ALA A 1 480 ? 20.564 0.189 -3.953 1.00 90.44 480 ALA A CA 1
ATOM 3727 C C . ALA A 1 480 ? 19.214 -0.425 -3.525 1.00 90.44 480 ALA A C 1
ATOM 3729 O O . ALA A 1 480 ? 19.100 -1.644 -3.456 1.00 90.44 480 ALA A O 1
ATOM 3730 N N . LEU A 1 481 ? 18.193 0.403 -3.244 1.00 92.88 481 LEU A N 1
ATOM 3731 C CA . LEU A 1 481 ? 16.865 0.013 -2.735 1.00 92.88 481 LEU A CA 1
ATOM 3732 C C . LEU A 1 481 ? 16.865 -0.590 -1.319 1.00 92.88 481 LEU A C 1
ATOM 3734 O O . LEU A 1 481 ? 15.863 -1.145 -0.881 1.00 92.88 481 LEU A O 1
ATOM 3738 N N . LYS A 1 482 ? 17.945 -0.386 -0.561 1.00 94.31 482 LYS A N 1
ATOM 3739 C CA . LYS A 1 482 ? 18.129 -0.861 0.820 1.00 94.31 482 LYS A CA 1
ATOM 3740 C C . LYS A 1 482 ? 17.856 0.205 1.877 1.00 94.31 482 LYS A C 1
ATOM 3742 O O . LYS A 1 482 ? 18.191 0.051 3.044 1.00 94.31 482 LYS A O 1
ATOM 3747 N N . GLY A 1 483 ? 17.195 1.301 1.503 1.00 94.50 483 GLY A N 1
ATOM 3748 C CA . GLY A 1 483 ? 16.856 2.381 2.437 1.00 94.50 483 GLY A CA 1
ATOM 3749 C C . GLY A 1 483 ? 15.958 1.950 3.607 1.00 94.50 483 GLY A C 1
ATOM 3750 O O . GLY A 1 483 ? 15.912 2.639 4.620 1.00 94.50 483 GLY A O 1
ATOM 3751 N N . ASN A 1 484 ? 15.246 0.822 3.487 1.00 94.06 484 ASN A N 1
ATOM 3752 C CA . ASN A 1 484 ? 14.444 0.262 4.580 1.00 94.06 484 ASN A CA 1
ATOM 3753 C C . ASN A 1 484 ? 15.284 -0.385 5.692 1.00 94.06 484 ASN A C 1
ATOM 3755 O O . ASN A 1 484 ? 14.755 -0.543 6.787 1.00 94.06 484 ASN A O 1
ATOM 3759 N N . GLU A 1 485 ? 16.544 -0.733 5.418 1.00 95.06 485 GLU A N 1
ATOM 3760 C CA . GLU A 1 485 ? 17.476 -1.341 6.379 1.00 95.06 485 GLU A CA 1
ATOM 3761 C C . GLU A 1 485 ? 18.171 -0.289 7.258 1.00 95.06 485 GLU A C 1
ATOM 3763 O O . GLU A 1 485 ? 18.800 -0.636 8.252 1.00 95.06 485 GLU A O 1
ATOM 3768 N N . LEU A 1 486 ? 18.076 0.997 6.900 1.00 97.56 486 LEU A N 1
ATOM 3769 C CA . LEU A 1 486 ? 18.727 2.071 7.644 1.00 97.56 486 LEU A CA 1
ATOM 3770 C C . LEU A 1 486 ? 18.001 2.321 8.980 1.00 97.56 486 LEU A C 1
ATOM 3772 O O . LEU A 1 486 ? 16.809 2.657 8.953 1.00 97.56 486 LEU A O 1
ATOM 3776 N N . PRO A 1 487 ? 18.692 2.208 10.130 1.00 98.12 487 PRO A N 1
ATOM 3777 C CA . PRO A 1 487 ? 18.086 2.424 11.438 1.00 98.12 487 PRO A CA 1
ATOM 3778 C C . PRO A 1 487 ? 17.852 3.911 11.724 1.00 98.12 487 PRO A C 1
ATOM 3780 O O . PRO A 1 487 ? 18.406 4.789 11.052 1.00 98.12 487 PRO A O 1
ATOM 3783 N N . VAL A 1 488 ? 17.046 4.209 12.747 1.00 98.44 488 VAL A N 1
ATOM 3784 C CA . VAL A 1 488 ? 16.696 5.584 13.150 1.00 98.44 488 VAL A CA 1
ATOM 3785 C C . VAL A 1 488 ? 17.937 6.442 13.416 1.00 98.44 488 VAL A C 1
ATOM 3787 O O . VAL A 1 488 ? 17.959 7.597 12.988 1.00 98.44 488 VAL A O 1
ATOM 3790 N N . SER A 1 489 ? 18.989 5.891 14.032 1.00 97.88 489 SER A N 1
ATOM 3791 C CA . SER A 1 489 ? 20.245 6.605 14.321 1.00 97.88 489 SER A CA 1
ATOM 3792 C C . SER A 1 489 ? 20.971 7.156 13.087 1.00 97.88 489 SER A C 1
ATOM 3794 O O . SER A 1 489 ? 21.812 8.049 13.209 1.00 97.88 489 SER A O 1
ATOM 3796 N N . THR A 1 490 ? 20.628 6.672 11.890 1.00 97.69 490 THR A N 1
ATOM 3797 C CA . THR A 1 490 ? 21.218 7.122 10.622 1.00 97.69 490 THR A CA 1
ATOM 3798 C C . THR A 1 490 ? 20.761 8.531 10.229 1.00 97.69 490 THR A C 1
ATOM 3800 O O . THR A 1 490 ? 21.441 9.219 9.463 1.00 97.69 490 THR A O 1
ATOM 3803 N N . PHE A 1 491 ? 19.606 8.982 10.725 1.00 96.88 491 PHE A N 1
ATOM 3804 C CA . PHE A 1 491 ? 18.951 10.204 10.264 1.00 96.88 491 PHE A CA 1
ATOM 3805 C C . PHE A 1 491 ? 19.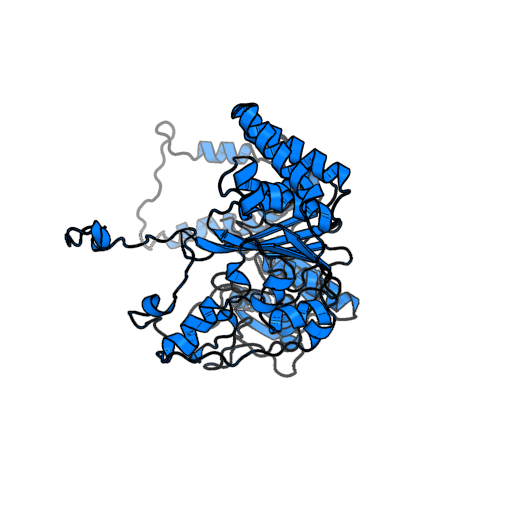068 11.346 11.278 1.00 96.88 491 PHE A C 1
ATOM 3807 O O . PHE A 1 491 ? 18.996 11.145 12.488 1.00 96.88 491 PHE A O 1
ATOM 3814 N N . SER A 1 492 ? 19.187 12.581 10.779 1.00 96.50 492 SER A N 1
ATOM 3815 C CA . SER A 1 492 ? 19.090 13.768 11.634 1.00 96.50 492 SER A CA 1
ATOM 3816 C C . SER A 1 492 ? 17.658 13.947 12.140 1.00 96.50 492 SER A C 1
ATOM 3818 O O . SER A 1 492 ? 16.710 13.857 11.358 1.00 96.50 492 SER A O 1
ATOM 3820 N N . ALA A 1 493 ? 17.498 14.275 13.424 1.00 96.75 493 ALA A N 1
ATOM 3821 C CA . ALA A 1 493 ? 16.189 14.471 14.052 1.00 96.75 493 ALA A CA 1
ATOM 3822 C C . ALA A 1 493 ? 15.360 15.609 13.416 1.00 96.75 493 ALA A C 1
ATOM 3824 O O . ALA A 1 493 ? 14.134 15.596 13.498 1.00 96.75 493 ALA A O 1
ATOM 3825 N N . ASP A 1 494 ? 16.019 16.579 12.776 1.00 97.06 494 ASP A N 1
ATOM 3826 C CA . ASP A 1 494 ? 15.402 17.712 12.071 1.00 97.06 494 ASP A CA 1
ATOM 3827 C C . ASP A 1 494 ? 15.299 17.514 10.543 1.00 97.06 494 ASP A C 1
ATOM 3829 O O . ASP A 1 494 ? 14.768 18.376 9.843 1.00 97.06 494 ASP A O 1
ATOM 3833 N N . GLY A 1 495 ? 15.804 16.393 10.016 1.00 96.06 495 GLY A N 1
ATOM 3834 C CA . GLY A 1 495 ? 15.822 16.096 8.583 1.00 96.06 495 GLY A CA 1
ATOM 3835 C C . GLY A 1 495 ? 16.902 16.818 7.764 1.00 96.06 495 GLY A C 1
ATOM 3836 O O . GLY A 1 495 ? 16.842 16.777 6.535 1.00 96.06 495 GLY A O 1
ATOM 3837 N N . THR A 1 496 ? 17.889 17.467 8.390 1.00 96.69 496 THR A N 1
ATOM 3838 C CA . THR A 1 496 ? 18.995 18.131 7.676 1.00 96.69 496 THR A CA 1
ATOM 3839 C C . THR A 1 496 ? 19.876 17.124 6.914 1.00 96.69 496 THR A C 1
ATOM 3841 O O . THR A 1 496 ? 20.259 16.084 7.452 1.00 96.69 496 THR A O 1
ATOM 3844 N N . VAL A 1 497 ? 20.241 17.447 5.662 1.00 96.81 497 VAL A N 1
ATOM 3845 C CA . VAL A 1 497 ? 21.104 16.623 4.787 1.00 96.81 497 VAL A CA 1
ATOM 3846 C C . VAL A 1 497 ? 22.239 17.452 4.158 1.00 96.81 497 VAL A C 1
ATOM 3848 O O . VAL A 1 497 ? 22.049 18.643 3.900 1.00 96.81 497 VAL A O 1
ATOM 3851 N N . PRO A 1 498 ? 23.422 16.865 3.884 1.00 95.56 498 PRO A N 1
ATOM 3852 C CA . PRO A 1 498 ? 24.531 17.568 3.238 1.00 95.56 498 PRO A CA 1
ATOM 3853 C C . PRO A 1 498 ? 24.275 17.848 1.747 1.00 95.56 498 PRO A C 1
ATOM 3855 O O . PRO A 1 498 ? 23.527 17.141 1.070 1.00 95.56 498 PRO A O 1
ATOM 3858 N N . THR A 1 499 ? 24.937 18.875 1.210 1.00 95.69 499 THR A N 1
ATOM 3859 C CA . THR A 1 499 ? 24.853 19.264 -0.208 1.00 95.69 499 THR A CA 1
ATOM 3860 C C . THR A 1 499 ? 25.819 18.456 -1.091 1.00 95.69 499 THR A C 1
ATOM 3862 O O . THR A 1 499 ? 26.709 17.763 -0.603 1.00 95.69 499 THR A O 1
ATOM 3865 N N . GLY A 1 500 ? 25.654 18.527 -2.419 1.00 93.94 500 GLY A N 1
ATOM 3866 C CA . GLY A 1 500 ? 26.618 17.968 -3.386 1.00 93.94 500 GLY A CA 1
ATOM 3867 C C . GLY A 1 500 ? 26.601 16.442 -3.557 1.00 93.94 500 GLY A C 1
ATOM 3868 O O . GLY A 1 500 ? 27.465 15.893 -4.238 1.00 93.94 500 GLY A O 1
ATOM 3869 N N . THR A 1 501 ? 25.618 15.739 -2.992 1.00 94.06 501 THR A N 1
ATOM 3870 C CA . THR A 1 501 ? 25.517 14.268 -3.057 1.00 94.06 501 THR A CA 1
ATOM 3871 C C . THR A 1 501 ? 25.225 13.732 -4.463 1.00 94.06 501 THR A C 1
ATOM 3873 O O . THR A 1 501 ? 25.599 12.605 -4.786 1.00 94.06 501 THR A O 1
ATOM 3876 N N . THR A 1 502 ? 24.633 14.542 -5.347 1.00 91.69 502 THR A N 1
ATOM 3877 C CA . THR A 1 502 ? 24.303 14.140 -6.725 1.00 91.69 502 THR A CA 1
ATOM 3878 C C . THR A 1 502 ? 25.531 13.833 -7.586 1.00 91.69 502 THR A C 1
ATOM 3880 O O . THR A 1 502 ? 25.437 13.066 -8.546 1.00 91.69 502 THR A O 1
ATOM 3883 N N . ALA A 1 503 ? 26.703 14.373 -7.233 1.00 91.31 503 ALA A N 1
ATOM 3884 C CA . ALA A 1 503 ? 27.954 14.108 -7.938 1.00 91.31 503 ALA A CA 1
ATOM 3885 C C . ALA A 1 503 ? 28.343 12.617 -7.920 1.00 91.31 503 ALA A C 1
ATOM 3887 O O . ALA A 1 503 ? 29.023 12.163 -8.846 1.00 91.31 503 ALA A O 1
ATOM 3888 N N . TYR A 1 504 ? 27.868 11.867 -6.918 1.00 89.81 504 TYR A N 1
ATOM 3889 C CA . TYR A 1 504 ? 28.185 10.458 -6.689 1.00 89.81 504 TYR A CA 1
ATOM 3890 C C . TYR A 1 504 ? 27.169 9.483 -7.304 1.00 89.81 504 TYR A C 1
ATOM 3892 O O . TYR A 1 504 ? 27.441 8.290 -7.332 1.00 89.81 504 TYR A O 1
ATOM 3900 N N . GLU A 1 505 ? 26.020 9.940 -7.836 1.00 86.00 505 GLU A N 1
ATOM 3901 C CA . GLU A 1 505 ? 25.004 9.000 -8.352 1.00 86.00 505 GLU A CA 1
ATOM 3902 C C . GLU A 1 505 ? 25.448 8.260 -9.622 1.00 86.00 505 GLU A C 1
ATOM 3904 O O . GLU A 1 505 ? 24.975 7.159 -9.884 1.00 86.00 505 GLU A O 1
ATOM 3909 N N . LYS A 1 506 ? 26.251 8.924 -10.474 1.00 85.56 506 LYS A N 1
ATOM 3910 C CA . LYS A 1 506 ? 26.760 8.428 -11.773 1.00 85.56 506 LYS A CA 1
ATOM 3911 C C . LYS A 1 506 ? 25.778 7.518 -12.539 1.00 85.56 506 LYS A C 1
ATOM 3913 O O . LYS A 1 506 ? 26.140 6.469 -13.061 1.00 85.56 506 LYS A O 1
ATOM 3918 N N . ARG A 1 507 ? 24.517 7.957 -12.658 1.00 79.75 507 ARG A N 1
ATOM 3919 C CA . ARG A 1 507 ? 23.388 7.127 -13.125 1.00 79.75 507 ARG A CA 1
ATOM 3920 C C . ARG A 1 507 ? 23.586 6.468 -14.490 1.00 79.75 507 ARG A C 1
ATOM 3922 O O . ARG A 1 507 ? 23.004 5.414 -14.704 1.00 79.75 507 ARG A O 1
ATOM 3929 N N . GLY A 1 508 ? 24.318 7.072 -15.427 1.00 77.38 508 GLY A N 1
ATOM 3930 C CA . GLY A 1 508 ? 24.624 6.454 -16.729 1.00 77.38 508 GLY A CA 1
ATOM 3931 C C . GLY A 1 508 ? 23.406 5.902 -17.492 1.00 77.38 508 GLY A C 1
ATOM 3932 O O . GLY A 1 508 ? 23.491 4.827 -18.063 1.00 77.38 508 GLY A O 1
ATOM 3933 N N . ILE A 1 509 ? 22.258 6.589 -17.445 1.00 75.38 509 ILE A N 1
ATOM 3934 C CA . ILE A 1 509 ? 20.976 6.102 -18.005 1.00 75.38 509 ILE A CA 1
ATOM 3935 C C . ILE A 1 509 ? 20.719 6.528 -19.460 1.00 75.38 509 ILE A C 1
ATOM 3937 O O . ILE A 1 509 ? 19.662 6.233 -20.011 1.00 75.38 509 ILE A O 1
ATOM 3941 N N . ALA A 1 510 ? 21.626 7.296 -20.064 1.00 75.75 510 ALA A N 1
ATOM 3942 C CA . ALA A 1 510 ? 21.442 7.790 -21.422 1.00 75.75 510 ALA A CA 1
ATOM 3943 C C . ALA A 1 510 ? 21.647 6.655 -22.436 1.00 75.75 510 ALA A C 1
ATOM 3945 O O . ALA A 1 510 ? 22.656 5.959 -22.377 1.00 75.75 510 ALA A O 1
ATOM 3946 N N . ILE A 1 511 ? 20.718 6.508 -23.388 1.00 70.69 511 ILE A N 1
ATOM 3947 C CA . ILE A 1 511 ? 20.842 5.540 -24.496 1.00 70.69 511 ILE A CA 1
ATOM 3948 C C . ILE A 1 511 ? 21.996 5.945 -25.427 1.00 70.69 511 ILE A C 1
ATOM 3950 O O . ILE A 1 511 ? 22.738 5.103 -25.921 1.00 70.69 511 ILE A O 1
ATOM 3954 N N . THR A 1 512 ? 22.167 7.251 -25.645 1.00 75.88 512 THR A N 1
ATOM 3955 C CA . THR A 1 512 ? 23.236 7.833 -26.464 1.00 75.88 512 THR A CA 1
ATOM 3956 C C . THR A 1 512 ? 23.876 9.003 -25.732 1.00 75.88 512 THR A C 1
ATOM 3958 O O . THR A 1 512 ? 23.172 9.796 -25.106 1.00 75.88 512 THR A O 1
ATOM 3961 N N . VAL A 1 513 ? 25.194 9.153 -25.861 1.00 86.88 513 VAL A N 1
ATOM 3962 C CA . VAL A 1 513 ? 25.959 10.270 -25.287 1.00 86.88 513 VAL A CA 1
ATOM 3963 C C . VAL A 1 513 ? 26.646 11.077 -26.394 1.00 86.88 513 VAL A C 1
ATOM 3965 O O . VAL A 1 513 ? 27.050 10.495 -27.404 1.00 86.88 513 VAL A O 1
ATOM 3968 N N . PRO A 1 514 ? 26.779 12.408 -26.250 1.00 91.81 514 PRO A N 1
ATOM 3969 C CA . PRO A 1 514 ? 27.463 13.224 -27.243 1.00 91.81 514 PRO A CA 1
ATOM 3970 C C . PRO A 1 514 ? 28.944 12.841 -27.314 1.00 91.81 514 PRO A C 1
ATOM 3972 O O . PRO A 1 514 ? 29.638 12.790 -26.299 1.00 91.81 514 PRO A O 1
ATOM 3975 N N . LYS A 1 515 ? 29.440 12.603 -28.529 1.00 94.38 515 LYS A N 1
ATOM 3976 C CA . LYS A 1 515 ? 30.865 12.394 -28.791 1.00 94.38 515 LYS A CA 1
ATOM 3977 C C . LYS A 1 515 ? 31.477 13.704 -29.264 1.00 94.38 515 LYS A C 1
ATOM 3979 O O . LYS A 1 515 ? 31.076 14.240 -30.295 1.00 94.38 515 LYS A O 1
ATOM 3984 N N . TRP A 1 516 ? 32.448 14.214 -28.515 1.00 96.12 516 TRP A N 1
ATOM 3985 C CA . TRP A 1 516 ? 33.187 15.404 -28.918 1.00 96.12 516 TRP A CA 1
ATOM 3986 C C . TRP A 1 516 ? 34.073 15.106 -30.136 1.00 96.12 516 TRP A C 1
ATOM 3988 O O . TRP A 1 516 ? 34.764 14.088 -30.173 1.00 96.12 516 TRP A O 1
ATOM 3998 N N . ILE A 1 517 ? 34.025 15.996 -31.130 1.00 96.44 517 ILE A N 1
ATOM 3999 C CA . ILE A 1 517 ? 34.830 15.950 -32.356 1.00 96.44 517 ILE A CA 1
ATOM 4000 C C . ILE A 1 517 ? 35.702 17.202 -32.341 1.00 96.44 517 ILE A C 1
ATOM 4002 O O . ILE A 1 517 ? 35.207 18.311 -32.564 1.00 96.44 517 ILE A O 1
ATOM 4006 N N . ALA A 1 518 ? 36.973 17.028 -31.984 1.00 96.75 518 ALA A N 1
ATOM 4007 C CA . ALA A 1 518 ? 37.872 18.134 -31.668 1.00 96.75 518 ALA A CA 1
ATOM 4008 C C . ALA A 1 518 ? 38.102 19.052 -32.877 1.00 96.75 518 ALA A C 1
ATOM 4010 O O . ALA A 1 518 ? 38.163 20.268 -32.720 1.00 96.75 518 ALA A O 1
ATOM 4011 N N . GLU A 1 519 ? 38.140 18.479 -34.079 1.00 97.75 519 GLU A N 1
ATOM 4012 C CA . GLU A 1 519 ? 38.428 19.168 -35.341 1.00 97.75 519 GLU A CA 1
ATOM 4013 C C . GLU A 1 519 ? 37.333 20.173 -35.724 1.00 97.75 519 GLU A C 1
ATOM 4015 O O . GLU A 1 519 ? 37.602 21.167 -36.393 1.00 97.75 519 GLU A O 1
ATOM 4020 N N . ASN A 1 520 ? 36.101 19.935 -35.265 1.00 97.19 520 ASN A N 1
ATOM 4021 C CA . ASN A 1 520 ? 34.939 20.775 -35.557 1.00 97.19 520 ASN A CA 1
ATOM 4022 C C . ASN A 1 520 ? 34.626 21.767 -34.421 1.00 97.19 520 ASN A C 1
ATOM 4024 O O . ASN A 1 520 ? 33.693 22.564 -34.523 1.00 97.19 520 ASN A O 1
ATOM 4028 N N . CYS A 1 521 ? 35.354 21.696 -33.303 1.00 96.94 521 CYS A N 1
ATOM 4029 C CA . CYS A 1 521 ? 35.062 22.471 -32.105 1.00 96.94 521 CYS A CA 1
ATOM 4030 C C . CYS A 1 521 ? 35.611 23.900 -32.210 1.00 96.94 521 CYS A C 1
ATOM 4032 O O . CYS A 1 521 ? 36.820 24.107 -32.204 1.00 96.94 521 CYS A O 1
ATOM 4034 N N . ILE A 1 522 ? 34.729 24.903 -32.186 1.00 97.44 522 ILE A N 1
ATOM 4035 C CA . ILE A 1 522 ? 35.119 26.327 -32.166 1.00 97.44 522 ILE A CA 1
ATOM 4036 C C . ILE A 1 522 ? 35.315 26.896 -30.747 1.00 97.44 522 ILE A C 1
ATOM 4038 O O . ILE A 1 522 ? 35.349 28.110 -30.573 1.00 97.44 522 ILE A O 1
ATOM 4042 N N . GLN A 1 523 ? 35.386 26.035 -29.722 1.00 96.88 523 GLN A N 1
ATOM 4043 C CA . GLN A 1 523 ? 35.617 26.407 -28.314 1.00 96.88 523 GLN A CA 1
ATOM 4044 C C . GLN A 1 523 ? 34.625 27.445 -27.745 1.00 96.88 523 GLN A C 1
ATOM 4046 O O . GLN A 1 523 ? 34.955 28.223 -26.855 1.00 96.88 523 GLN A O 1
ATOM 4051 N N . CYS A 1 524 ? 33.379 27.455 -28.227 1.00 97.19 524 CYS A N 1
ATOM 4052 C CA . CYS A 1 524 ? 32.381 28.449 -27.821 1.00 97.19 524 CYS A CA 1
ATOM 4053 C C . CYS A 1 524 ? 31.737 28.189 -26.447 1.00 97.19 524 CYS A C 1
ATOM 4055 O O . CYS A 1 524 ? 30.956 29.016 -25.985 1.00 97.19 524 CYS A O 1
ATOM 4057 N N . ASN A 1 525 ? 31.996 27.032 -25.826 1.00 97.19 525 ASN A N 1
ATOM 4058 C CA . ASN A 1 525 ? 31.385 26.563 -24.572 1.00 97.19 525 ASN A CA 1
ATOM 4059 C C . ASN A 1 525 ? 29.846 26.483 -24.556 1.00 97.19 525 ASN A C 1
ATOM 4061 O O . ASN A 1 525 ? 29.267 26.182 -23.514 1.00 97.19 525 ASN A O 1
ATOM 4065 N N . GLN A 1 526 ? 29.166 26.669 -25.693 1.00 96.69 526 GLN A N 1
ATOM 4066 C CA . GLN A 1 526 ? 27.702 26.595 -25.751 1.00 96.69 526 GLN A CA 1
ATOM 4067 C C . GLN A 1 526 ? 27.181 25.213 -25.349 1.00 96.69 526 GLN A C 1
ATOM 4069 O O . GLN A 1 526 ? 26.173 25.134 -24.664 1.00 96.69 526 GLN A O 1
ATOM 4074 N N . CYS A 1 527 ? 27.898 24.138 -25.691 1.00 95.06 527 CYS A N 1
ATOM 4075 C CA . CYS A 1 527 ? 27.529 22.771 -25.314 1.00 95.06 527 CYS A CA 1
ATOM 4076 C C . CYS A 1 527 ? 27.554 22.501 -23.801 1.00 95.06 527 CYS A C 1
ATOM 4078 O O . CYS A 1 527 ? 26.898 21.565 -23.365 1.00 95.06 527 CYS A O 1
ATOM 4080 N N . ALA A 1 528 ? 28.305 23.281 -23.015 1.00 95.81 528 ALA A N 1
ATOM 4081 C CA . ALA A 1 528 ? 28.321 23.177 -21.555 1.00 95.81 528 ALA A CA 1
ATOM 4082 C C . ALA A 1 528 ? 27.287 24.101 -20.885 1.00 95.81 528 ALA A C 1
ATOM 4084 O O . ALA A 1 528 ? 26.951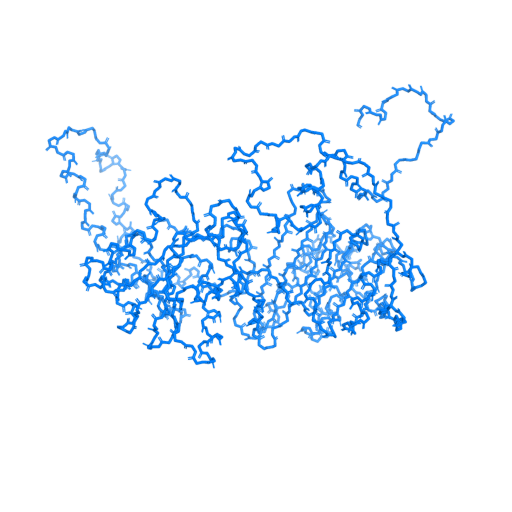 23.891 -19.723 1.00 95.81 528 ALA A O 1
ATOM 4085 N N . TYR A 1 529 ? 26.826 25.139 -21.591 1.00 94.38 529 TYR A N 1
ATOM 4086 C CA . TYR A 1 529 ? 25.830 26.091 -21.095 1.00 94.38 529 TYR A CA 1
ATOM 4087 C C . TYR A 1 529 ? 24.389 25.565 -21.211 1.00 94.38 529 TYR A C 1
ATOM 4089 O O . TYR A 1 529 ? 23.565 25.913 -20.365 1.00 94.38 529 TYR A O 1
ATOM 4097 N N . VAL A 1 530 ? 24.089 24.784 -22.261 1.00 90.12 530 VAL A N 1
ATOM 4098 C CA . VAL A 1 530 ? 22.731 24.302 -22.602 1.00 90.12 530 VAL A CA 1
ATOM 4099 C C . VAL A 1 530 ? 22.339 22.979 -21.963 1.00 90.12 530 VAL A C 1
ATOM 4101 O O . VAL A 1 530 ? 23.223 22.113 -21.778 1.00 90.12 530 VAL A O 1
#

Radius of gyration: 28.29 Å; chains: 1; bounding box: 77×61×72 Å

pLDDT: mean 94.25, std 6.26, range [53.44, 98.94]